Protein AF-A0A7Y3DIL3-F1 (afdb_monomer)

Nearest PDB structures (foldseek):
  5lgv-assembly1_B  TM=6.524E-01  e=1.340E-08  Streptomyces coelicolor A3(2)
  5y2c-assembly2_B  TM=5.083E-01  e=2.770E-01  Ostrinia furnacalis
  5y2a-assembly1_B  TM=4.940E-01  e=5.644E-01  Ostrinia furnacalis
  6w6a-assembly1_B  TM=3.634E-01  e=6.743E-01  Stenotrophomonas maltophilia K279a
  5y2b-assembly1_A  TM=4.814E-01  e=2.799E+00  Ostrinia furnacalis

Solvent-accessible surface area (backbone atoms only — not comparable to full-atom values): 22387 Å² total; per-residue (Å²): 120,50,67,42,74,32,84,51,77,87,22,58,45,69,50,98,87,70,50,79,44,68,41,73,38,64,76,60,70,52,100,77,68,73,84,58,76,83,62,70,76,61,67,60,43,41,47,41,80,83,42,71,81,72,40,75,23,82,92,36,63,35,62,72,51,54,52,52,54,21,48,51,53,32,52,50,34,72,74,71,66,64,60,58,47,76,37,76,60,57,71,77,61,63,37,77,86,24,75,65,99,71,84,59,78,73,63,30,70,65,27,32,28,46,52,42,26,23,67,76,69,69,37,82,75,51,41,34,35,26,38,40,62,74,67,66,70,43,68,91,57,24,38,51,57,68,58,45,36,46,74,26,63,26,49,29,29,41,40,50,65,54,78,32,37,64,47,35,44,67,28,24,29,50,51,29,49,40,53,53,38,48,74,74,45,82,36,26,47,30,50,32,57,41,46,45,86,54,36,37,65,93,38,29,83,42,57,64,52,47,61,65,43,42,52,49,50,44,69,69,41,63,78,42,55,57,39,71,36,88,61,65,52,27,52,57,77,49,97,58,67,59,56,30,37,59,23,71,44,32,50,72,40,90,38,83,66,96,47,50,45,76,93,43,54,15,47,87,70,98,55,79,42,78,45,81,27,59,68,53,33,52,52,46,49,55,50,49,56,53,43,65,73,49,37,84,79,47,60,92,44,51,72,32,69,67,34,58,54,28,72,82,26,78,57,43,56,32,27,34,29,39,57,71,83,52,53,44,40,41,38,33,29,35,28,69,82,52,58,48,60,72,48,71,48,55,68,63,73,88,57,59,88,78,48,44,44,38,56,73,46,57,76,58,92,84,73,58,73,62,56,38,46,34,52,72,76,90,60,33,32,38,39,64,62,36,53,46,35,25,36,39,32,25,37,52,45,70,68,131

pLDDT: mean 89.17, std 10.88, range [45.94, 98.69]

Sequence (400 aa):
RHIEVDTRNQGLVVDADGNTWRDYVLVKPGPFARVFNPLARYKLYGRKENNRHWEIDFDRPRAEVFEYVAGHYADVQRRFGFDFMRGDMSHVQMRPTGVPSQLDEYYDLLGAIKNRIQHTNSVPYFGYFAETFLPPRDVFGYGEEMDHLEAADADVTQGDLQSNAIGSPDFMVQFRQYLDIAATRACTPSFTVMTPDKDDPRFDPLYEKGNVVRSFLSLFLTDVPSYVALGQEVRDVHLTPWPNEHYTKLFVFHEHGEDNVYPSKARRGLRYLWGKNGSLFGAMTRLRLFADEIFPTIAGRSTRWLLPPDPRGYRREVAWTQWDHPDYVFVVNLDVEEPTGYFAIPSIPEAPEGATLELAYSTTSDVSQANTYPPWNGRHFRVSSLEPEEARVYRLNRPE

Secondary structure (DSSP, 8-state):
--EEE--SGGGEEE-TTS-EEE-EEESS--TT----TTGGG---EEEGGGGTT--EEEEEE-HHHHHHHHHHHHHHHHHH--SEEEETTTTTT--TT-S-SS--TTS-HHHHHHHHHHHHTT-TT-EEEE-----STTTTSSS-HHHHHHHTT-SEE--SGGGS-TTSHHHHHHHHHHHHHHHH-SSEE-EEEE-GGGSSGGGGGGTSS-HHHHHHHHHH-TTS-EEE-TTGGG----SS---GGG-HHHHT--B--S--STT--B---SS------HHHHHHHHHHHHHHHHHHHHHTTPPEEEEEPPPTTS---EEEEEESSS--EEEEEE--SSS-B--EEEEP-TTPPTT-EEEEEEESSS---HHHHSPPB-SSEEEE--B-TT-EEEEEEEPP-

Mean predicted aligned error: 7.03 Å

Structure (mmCIF, N/CA/C/O backbone):
data_AF-A0A7Y3DIL3-F1
#
_entry.id   AF-A0A7Y3DIL3-F1
#
loop_
_atom_site.group_PDB
_atom_site.id
_atom_site.type_symbol
_atom_site.label_atom_id
_atom_site.label_alt_id
_atom_site.label_comp_id
_atom_site.label_asym_id
_atom_site.label_entity_id
_atom_site.label_seq_id
_atom_site.pdbx_PDB_ins_code
_atom_site.Cartn_x
_atom_site.Cartn_y
_atom_site.Cartn_z
_atom_site.occupancy
_atom_site.B_iso_or_equiv
_atom_site.auth_seq_id
_atom_site.auth_comp_id
_atom_site.auth_asym_id
_atom_site.auth_atom_id
_atom_site.pdbx_PDB_model_num
ATOM 1 N N . ARG A 1 1 ? 14.861 15.341 -33.328 1.00 56.81 1 ARG A N 1
ATOM 2 C CA . ARG A 1 1 ? 15.751 14.729 -32.316 1.00 56.81 1 ARG A CA 1
ATOM 3 C C . ARG A 1 1 ? 15.307 15.269 -30.968 1.00 56.81 1 ARG A C 1
ATOM 5 O O . ARG A 1 1 ? 15.051 16.463 -30.902 1.00 56.81 1 ARG A O 1
ATOM 12 N N . HIS A 1 2 ? 15.087 14.406 -29.975 1.00 64.12 2 HIS A N 1
ATOM 13 C CA . HIS A 1 2 ? 14.672 14.821 -28.624 1.00 64.12 2 HIS A CA 1
ATOM 14 C C . HIS A 1 2 ? 15.831 14.794 -27.625 1.00 64.12 2 HIS A C 1
ATOM 16 O O . HIS A 1 2 ? 15.753 15.501 -26.632 1.00 64.12 2 HIS A O 1
ATOM 22 N N . ILE A 1 3 ? 16.903 14.055 -27.931 1.00 70.81 3 ILE A N 1
ATOM 23 C CA . ILE A 1 3 ? 18.165 14.003 -27.190 1.00 70.81 3 ILE A CA 1
ATOM 24 C C . ILE A 1 3 ? 19.294 14.382 -28.156 1.00 70.81 3 ILE A C 1
ATOM 26 O O . ILE A 1 3 ? 19.326 13.878 -29.284 1.00 70.81 3 ILE A O 1
ATOM 30 N N . GLU A 1 4 ? 20.203 15.252 -27.732 1.00 77.81 4 GLU A N 1
ATOM 31 C CA . GLU A 1 4 ? 21.408 15.640 -28.470 1.00 77.81 4 GLU A CA 1
ATOM 32 C C . GLU A 1 4 ? 22.617 15.644 -27.537 1.00 77.81 4 GLU A C 1
ATOM 34 O O . GLU A 1 4 ? 22.469 15.794 -26.329 1.00 77.81 4 GLU A O 1
ATOM 39 N N . VAL A 1 5 ? 23.815 15.442 -28.087 1.00 77.62 5 VAL A N 1
ATOM 40 C CA . VAL A 1 5 ? 25.055 15.565 -27.310 1.00 77.62 5 VAL A CA 1
ATOM 41 C C . VAL A 1 5 ? 25.160 17.000 -26.803 1.00 77.62 5 VAL A C 1
ATOM 43 O O . VAL A 1 5 ? 25.019 17.938 -27.589 1.00 77.62 5 VAL A O 1
ATOM 46 N N . ASP A 1 6 ? 25.434 17.181 -25.515 1.00 79.62 6 ASP A N 1
ATOM 47 C CA . ASP A 1 6 ? 25.676 18.499 -24.955 1.00 79.62 6 ASP A CA 1
ATOM 48 C C . ASP A 1 6 ? 27.029 19.028 -25.445 1.00 79.62 6 ASP A C 1
ATOM 50 O O . ASP A 1 6 ? 28.107 18.655 -24.969 1.00 79.62 6 ASP A O 1
ATOM 54 N N . THR A 1 7 ? 26.983 19.903 -26.448 1.00 84.56 7 THR A N 1
ATOM 55 C CA . THR A 1 7 ? 28.177 20.525 -27.030 1.00 84.56 7 THR A CA 1
ATOM 56 C C . THR A 1 7 ? 28.748 21.645 -26.161 1.00 84.56 7 THR A C 1
ATOM 58 O O . THR A 1 7 ? 29.827 22.153 -26.466 1.00 84.56 7 THR A O 1
ATOM 61 N N . ARG A 1 8 ? 28.067 22.045 -25.077 1.00 82.69 8 ARG A N 1
ATOM 62 C CA . ARG A 1 8 ? 28.560 23.061 -24.134 1.00 82.69 8 ARG A CA 1
ATOM 63 C C . ARG A 1 8 ? 29.719 22.488 -23.314 1.00 82.69 8 ARG A C 1
ATOM 65 O O . ARG A 1 8 ? 29.841 21.277 -23.147 1.00 82.69 8 ARG A O 1
ATOM 72 N N . ASN A 1 9 ? 30.582 23.348 -22.773 1.00 75.69 9 ASN A N 1
ATOM 73 C CA . ASN A 1 9 ? 31.703 22.889 -21.938 1.00 75.69 9 ASN A CA 1
ATOM 74 C C . ASN A 1 9 ? 31.230 22.204 -20.647 1.00 75.69 9 ASN A C 1
ATOM 76 O O . ASN A 1 9 ? 31.848 21.242 -20.215 1.00 75.69 9 ASN A O 1
ATOM 80 N N . GLN A 1 10 ? 30.097 22.638 -20.093 1.00 74.94 10 GLN A N 1
ATOM 81 C CA . GLN A 1 10 ? 29.446 22.014 -18.933 1.00 74.94 10 GLN A CA 1
ATOM 82 C C . GLN A 1 10 ? 28.878 20.611 -19.204 1.00 74.94 10 GLN A C 1
ATOM 84 O O . GLN A 1 10 ? 28.522 19.914 -18.266 1.00 74.94 10 GLN A O 1
ATOM 89 N N . GLY A 1 11 ? 28.790 20.205 -20.474 1.00 65.69 11 GLY A N 1
ATOM 90 C CA . GLY A 1 11 ? 28.412 18.852 -20.859 1.00 65.69 11 GLY A CA 1
ATOM 91 C C . GLY A 1 11 ? 29.572 17.860 -20.807 1.00 65.69 11 GLY A C 1
ATOM 92 O O . GLY A 1 11 ? 29.352 16.692 -21.083 1.00 65.69 11 GLY A O 1
ATOM 93 N N . LEU A 1 12 ? 30.808 18.287 -20.519 1.00 78.94 12 LEU A N 1
ATOM 94 C CA . LEU A 1 12 ? 31.947 17.379 -20.366 1.00 78.94 12 LEU A CA 1
ATOM 95 C C . LEU A 1 12 ? 31.948 16.788 -18.954 1.00 78.94 12 LEU A C 1
ATOM 97 O O . LEU A 1 12 ? 32.083 17.518 -17.976 1.00 78.94 12 LEU A O 1
ATOM 101 N N . VAL A 1 13 ? 31.839 15.466 -18.865 1.00 72.12 13 VAL A N 1
ATOM 102 C CA . VAL A 1 13 ? 31.878 14.708 -17.613 1.00 72.12 13 VAL A CA 1
ATOM 103 C C . VAL A 1 13 ? 33.078 13.775 -17.656 1.00 72.12 13 VAL A C 1
ATOM 105 O O . VAL A 1 13 ? 33.325 13.127 -18.673 1.00 72.12 13 VAL A O 1
ATOM 108 N N . VAL A 1 14 ? 33.828 13.718 -16.561 1.00 76.06 14 VAL A N 1
ATOM 109 C CA . VAL A 1 14 ? 34.940 12.781 -16.389 1.00 76.06 14 VAL A CA 1
ATOM 110 C C . VAL A 1 14 ? 34.452 11.643 -15.501 1.00 76.06 14 VAL A C 1
ATOM 112 O O . VAL A 1 14 ? 33.927 11.900 -14.418 1.00 76.06 14 VAL A O 1
ATOM 115 N N . ASP A 1 15 ? 34.559 10.405 -15.975 1.00 69.31 15 ASP A N 1
ATOM 116 C CA . ASP A 1 15 ? 34.184 9.233 -15.183 1.00 69.31 15 ASP A CA 1
ATOM 117 C C . ASP A 1 15 ? 35.261 8.859 -14.149 1.00 69.31 15 ASP A C 1
ATOM 119 O O . ASP A 1 15 ? 36.319 9.484 -14.048 1.00 69.31 15 ASP A O 1
ATOM 123 N N . ALA A 1 16 ? 34.981 7.823 -13.356 1.00 60.25 16 ALA A N 1
ATOM 124 C CA . ALA A 1 16 ? 35.888 7.342 -12.315 1.00 60.25 16 ALA A CA 1
ATOM 125 C C . ALA A 1 16 ? 37.232 6.810 -12.856 1.00 60.25 16 ALA A C 1
ATOM 127 O O . ALA A 1 16 ? 38.200 6.750 -12.101 1.00 60.25 16 ALA A O 1
ATOM 128 N N . ASP A 1 17 ? 37.303 6.470 -14.146 1.00 74.25 17 ASP A N 1
ATOM 129 C CA . ASP A 1 17 ? 38.508 5.985 -14.823 1.00 74.25 17 ASP A CA 1
ATOM 130 C C . ASP A 1 17 ? 39.295 7.128 -15.497 1.00 74.25 17 ASP A C 1
ATOM 132 O O . ASP A 1 17 ? 40.309 6.896 -16.157 1.00 74.25 17 ASP A O 1
ATOM 136 N N . GLY A 1 18 ? 38.851 8.379 -15.328 1.00 80.94 18 GLY A N 1
ATOM 137 C CA . GLY A 1 18 ? 39.484 9.560 -15.912 1.00 80.94 18 GLY A CA 1
ATOM 138 C C . GLY A 1 18 ? 39.138 9.786 -17.385 1.00 80.94 18 GLY A C 1
ATOM 139 O O . GLY A 1 18 ? 39.746 10.647 -18.026 1.00 80.94 18 GLY A O 1
ATOM 140 N N . ASN A 1 19 ? 38.174 9.046 -17.938 1.00 73.62 19 ASN A N 1
ATOM 141 C CA . ASN A 1 19 ? 37.738 9.239 -19.314 1.00 73.62 19 ASN A CA 1
ATOM 142 C C . ASN A 1 19 ? 36.756 10.404 -19.398 1.00 73.62 19 ASN A C 1
ATOM 144 O O . ASN A 1 19 ? 35.812 10.507 -18.614 1.00 73.62 19 ASN A O 1
ATOM 148 N N . THR A 1 20 ? 36.953 11.259 -20.397 1.00 79.81 20 THR A N 1
ATOM 149 C CA . THR A 1 20 ? 36.076 12.399 -20.655 1.00 79.81 20 THR A CA 1
ATOM 150 C C . THR A 1 20 ? 35.013 12.033 -21.680 1.00 79.81 20 THR A C 1
ATOM 152 O O . THR A 1 20 ? 35.324 11.674 -22.818 1.00 79.81 20 THR A O 1
ATOM 155 N N . TRP A 1 21 ? 33.753 12.223 -21.312 1.00 74.62 21 TRP A N 1
ATOM 156 C CA . TRP A 1 21 ? 32.590 11.995 -22.162 1.00 74.62 21 TRP A CA 1
ATOM 157 C C . TRP A 1 21 ? 31.742 13.259 -22.234 1.00 74.62 21 TRP A C 1
ATOM 159 O O . TRP A 1 21 ? 31.836 14.134 -21.375 1.00 74.62 21 TRP A O 1
ATOM 169 N N . ARG A 1 22 ? 30.900 13.364 -23.265 1.00 76.62 22 ARG A N 1
ATOM 170 C CA . ARG A 1 22 ? 29.856 14.389 -23.307 1.00 76.62 22 ARG A CA 1
ATOM 171 C C . ARG A 1 22 ? 28.533 13.805 -22.838 1.00 76.62 22 ARG A C 1
ATOM 173 O O . ARG A 1 22 ? 28.122 12.758 -23.336 1.00 76.62 22 ARG A O 1
ATOM 180 N N . ASP A 1 23 ? 27.890 14.503 -21.916 1.00 72.69 23 ASP A N 1
ATOM 181 C CA . ASP A 1 23 ? 26.525 14.245 -21.488 1.00 72.69 23 ASP A CA 1
ATOM 182 C C . ASP A 1 23 ? 25.534 14.610 -22.605 1.00 72.69 23 ASP A C 1
ATOM 184 O O . ASP A 1 23 ? 25.902 15.177 -23.641 1.00 72.69 23 ASP A O 1
ATOM 188 N N . TYR A 1 24 ? 24.266 14.270 -22.416 1.00 72.69 24 TYR A N 1
ATOM 189 C CA . TYR A 1 24 ? 23.208 14.502 -23.386 1.00 72.69 24 TYR A CA 1
ATOM 190 C C . TYR A 1 24 ? 22.161 15.474 -22.844 1.00 72.69 24 TYR A C 1
ATOM 192 O O . TYR A 1 24 ? 21.775 15.431 -21.681 1.00 72.69 24 TYR A O 1
ATOM 200 N N . VAL A 1 25 ? 21.635 16.326 -23.721 1.00 75.25 25 VAL A N 1
ATOM 201 C CA . VAL A 1 25 ? 20.542 17.249 -23.414 1.00 75.25 25 VAL A CA 1
ATOM 202 C C . VAL A 1 25 ? 19.261 16.834 -24.104 1.00 75.25 25 VAL A C 1
ATOM 204 O O . VAL A 1 25 ? 19.254 16.421 -25.265 1.00 75.25 25 VAL A O 1
ATOM 207 N N . LEU A 1 26 ? 18.149 17.026 -23.403 1.00 74.19 26 LEU A N 1
ATOM 208 C CA . LEU A 1 26 ? 16.830 16.958 -24.006 1.00 74.19 26 LEU A CA 1
ATOM 209 C C . LEU A 1 26 ? 16.548 18.274 -24.734 1.00 74.19 26 LEU A C 1
ATOM 211 O O . LEU A 1 26 ? 16.314 19.300 -24.105 1.00 74.19 26 LEU A O 1
ATOM 215 N N . VAL A 1 27 ? 16.573 18.254 -26.065 1.00 78.56 27 VAL A N 1
ATOM 216 C CA . VAL A 1 27 ? 16.364 19.447 -26.915 1.00 78.56 27 VAL A CA 1
ATOM 217 C C . VAL A 1 27 ? 14.896 19.851 -27.041 1.00 78.56 27 VAL A C 1
ATOM 219 O O . VAL A 1 27 ? 14.589 20.981 -27.411 1.00 78.56 27 VAL A O 1
ATOM 222 N N . LYS A 1 28 ? 13.976 18.933 -26.734 1.00 73.31 28 LYS A N 1
ATOM 223 C CA . LYS A 1 28 ? 12.531 19.188 -26.673 1.00 73.31 28 LYS A CA 1
ATOM 224 C C . LYS A 1 28 ? 11.945 18.457 -25.464 1.00 73.31 28 LYS A C 1
ATOM 226 O O . LYS A 1 28 ? 11.332 17.400 -25.650 1.00 73.31 28 LYS A O 1
ATOM 231 N N . PRO A 1 29 ? 12.208 18.947 -24.240 1.00 66.31 29 PRO A N 1
ATOM 232 C CA . PRO A 1 29 ? 11.719 18.300 -23.037 1.00 66.31 29 PRO A CA 1
ATOM 233 C C . PRO A 1 29 ? 10.194 18.441 -22.968 1.00 66.31 29 PRO A C 1
ATOM 235 O O . PRO A 1 29 ? 9.657 19.545 -23.003 1.00 66.31 29 PRO A O 1
ATOM 238 N N . GLY A 1 30 ? 9.505 17.305 -22.915 1.00 60.97 30 GLY A N 1
ATOM 239 C CA . GLY A 1 30 ? 8.109 17.213 -22.498 1.00 60.97 30 GLY A CA 1
ATOM 240 C C . GLY A 1 30 ? 8.008 16.750 -21.039 1.00 60.97 30 GLY A C 1
ATOM 241 O O . GLY A 1 30 ? 9.037 16.432 -20.437 1.00 60.97 30 GLY A O 1
ATOM 242 N N . PRO A 1 31 ? 6.788 16.646 -20.484 1.00 50.50 31 PRO A N 1
ATOM 243 C CA . PRO A 1 31 ? 6.551 16.276 -19.082 1.00 50.50 31 PRO A CA 1
ATOM 244 C C . PRO A 1 31 ? 7.259 14.983 -18.620 1.00 50.50 31 PRO A C 1
ATOM 246 O O . PRO A 1 31 ? 7.650 14.875 -17.460 1.00 50.50 31 PRO A O 1
ATOM 249 N N . PHE A 1 32 ? 7.507 14.039 -19.539 1.00 55.19 32 PHE A N 1
ATOM 250 C CA . PHE A 1 32 ? 8.169 12.748 -19.276 1.00 55.19 32 PHE A CA 1
ATOM 251 C C . PHE A 1 32 ? 9.408 12.513 -20.135 1.00 55.19 32 PHE A C 1
ATOM 253 O O . PHE A 1 32 ? 9.800 11.378 -20.394 1.00 55.19 32 PHE A O 1
ATOM 260 N N . ALA A 1 33 ? 10.061 13.585 -20.579 1.00 57.69 33 ALA A N 1
ATOM 261 C CA . ALA A 1 33 ? 11.359 13.460 -21.215 1.00 57.69 33 ALA A CA 1
ATOM 262 C C . ALA A 1 33 ? 12.396 13.031 -20.159 1.00 57.69 33 ALA A C 1
ATOM 264 O O . ALA A 1 33 ? 12.975 13.858 -19.459 1.00 57.69 33 ALA A O 1
ATOM 265 N N . ARG A 1 34 ? 12.583 11.717 -20.005 1.00 60.16 34 ARG A N 1
ATOM 266 C CA . ARG A 1 34 ? 13.564 11.098 -19.106 1.00 60.16 34 ARG A CA 1
ATOM 267 C C . ARG A 1 34 ? 14.359 10.049 -19.873 1.00 60.16 34 ARG A C 1
ATOM 269 O O . ARG A 1 34 ? 13.808 9.315 -20.687 1.00 60.16 34 ARG A O 1
ATOM 276 N N . VAL A 1 35 ? 15.659 9.978 -19.606 1.00 56.88 35 VAL A N 1
ATOM 277 C CA . VAL A 1 35 ? 16.544 8.942 -20.148 1.00 56.88 35 VAL A CA 1
ATOM 278 C C . VAL A 1 35 ? 17.014 8.092 -18.981 1.00 56.88 35 VAL A C 1
ATOM 280 O O . VAL A 1 35 ? 17.792 8.556 -18.151 1.00 56.88 35 VAL A O 1
ATOM 283 N N . PHE A 1 36 ? 16.532 6.854 -18.907 1.00 56.19 36 PHE A N 1
ATOM 284 C CA . PHE A 1 36 ? 16.941 5.910 -17.871 1.00 56.19 36 PHE A CA 1
ATOM 285 C C . PHE A 1 36 ? 18.043 4.995 -18.400 1.00 56.19 36 PHE A C 1
ATOM 287 O O . PHE A 1 36 ? 17.832 4.129 -19.249 1.00 56.19 36 PHE A O 1
ATOM 294 N N . ASN A 1 37 ? 19.249 5.227 -17.892 1.00 46.81 37 ASN A N 1
ATOM 295 C CA . ASN A 1 37 ? 20.498 4.631 -18.362 1.00 46.81 37 ASN A CA 1
ATOM 296 C C . ASN A 1 37 ? 20.540 3.076 -18.329 1.00 46.81 37 ASN A C 1
ATOM 298 O O . ASN A 1 37 ? 21.102 2.489 -19.256 1.00 46.81 37 ASN A O 1
ATOM 302 N N . PRO A 1 38 ? 19.936 2.370 -17.344 1.00 45.94 38 PRO A N 1
ATOM 303 C CA . PRO A 1 38 ? 19.979 0.902 -17.302 1.00 45.94 38 PRO A CA 1
ATOM 304 C C . PRO A 1 38 ? 19.154 0.223 -18.408 1.00 45.94 38 PRO A C 1
ATOM 306 O O . PRO A 1 38 ? 19.626 -0.732 -19.024 1.00 45.94 38 PRO A O 1
ATOM 309 N N . LEU A 1 39 ? 17.957 0.743 -18.712 1.00 48.00 39 LEU A N 1
ATOM 310 C CA . LEU A 1 39 ? 17.055 0.185 -19.732 1.00 48.00 39 LEU A CA 1
ATOM 311 C C . LEU A 1 39 ? 17.357 0.690 -21.148 1.00 48.00 39 LEU A C 1
ATOM 313 O O . LEU A 1 39 ? 17.046 0.012 -22.123 1.00 48.00 39 LEU A O 1
ATOM 317 N N . ALA A 1 40 ? 18.048 1.827 -21.286 1.00 52.25 40 ALA A N 1
ATOM 318 C CA . ALA A 1 40 ? 18.476 2.355 -22.584 1.00 52.25 40 ALA A CA 1
ATOM 319 C C . ALA A 1 40 ? 19.414 1.409 -23.369 1.00 52.25 40 ALA A C 1
ATOM 321 O O . ALA A 1 40 ? 19.612 1.597 -24.572 1.00 52.25 40 ALA A O 1
ATOM 322 N N . ARG A 1 41 ? 19.988 0.391 -22.708 1.00 55.28 41 ARG A N 1
ATOM 323 C CA . ARG A 1 41 ? 20.883 -0.605 -23.320 1.00 55.28 41 ARG A CA 1
ATOM 324 C C . ARG A 1 41 ? 20.145 -1.663 -24.140 1.00 55.28 41 ARG A C 1
ATOM 326 O O . ARG A 1 41 ? 20.724 -2.194 -25.087 1.00 55.28 41 ARG A O 1
ATOM 333 N N . TYR A 1 42 ? 18.881 -1.942 -23.821 1.00 66.19 42 TYR A N 1
ATOM 334 C CA . TYR A 1 42 ? 18.088 -2.955 -24.511 1.00 66.19 42 TYR A CA 1
ATOM 335 C C . TYR A 1 42 ? 17.092 -2.296 -25.462 1.00 66.19 42 TYR A C 1
ATOM 337 O O . TYR A 1 42 ? 16.264 -1.471 -25.082 1.00 66.19 42 TYR A O 1
ATOM 345 N N . LYS A 1 43 ? 17.157 -2.673 -26.740 1.00 81.94 43 LYS A N 1
ATOM 346 C CA . LYS A 1 43 ? 16.096 -2.352 -27.696 1.00 81.94 43 LYS A CA 1
ATOM 347 C C . LYS A 1 43 ? 15.112 -3.506 -27.649 1.00 81.94 43 LYS A C 1
ATOM 349 O O . LYS A 1 43 ? 15.409 -4.550 -28.197 1.00 81.94 43 LYS A O 1
ATOM 354 N N . LEU A 1 44 ? 13.970 -3.334 -27.003 1.00 87.44 44 LEU A N 1
ATOM 355 C CA . LEU A 1 44 ? 12.955 -4.395 -26.940 1.00 87.44 44 LEU A CA 1
ATOM 356 C C . LEU A 1 44 ? 12.213 -4.557 -28.267 1.00 87.44 44 LEU A C 1
ATOM 358 O O . LEU A 1 44 ? 11.795 -5.642 -28.641 1.00 87.44 44 LEU A O 1
ATOM 362 N N . TYR A 1 45 ? 12.134 -3.473 -29.029 1.00 89.12 45 TYR A N 1
ATOM 363 C CA . TYR A 1 45 ? 11.366 -3.399 -30.259 1.00 89.12 45 TYR A CA 1
ATOM 364 C C . TYR A 1 45 ? 12.179 -2.772 -31.393 1.00 89.12 45 TYR A C 1
ATOM 366 O O . TYR A 1 45 ? 13.247 -2.164 -31.200 1.00 89.12 45 TYR A O 1
ATOM 374 N N . GLY A 1 46 ? 11.657 -2.909 -32.607 1.00 89.38 46 GLY A N 1
ATOM 375 C CA . GLY A 1 46 ? 12.079 -2.154 -33.774 1.00 89.38 46 GLY A CA 1
ATOM 376 C C . GLY A 1 46 ? 11.877 -0.644 -33.611 1.00 89.38 46 GLY A C 1
ATOM 377 O O . GLY A 1 46 ? 11.394 -0.132 -32.596 1.00 89.38 46 GLY A O 1
ATOM 378 N N . ARG A 1 47 ? 12.288 0.099 -34.639 1.00 87.50 47 ARG A N 1
ATOM 379 C CA . ARG A 1 47 ? 12.044 1.541 -34.754 1.00 87.50 47 ARG A CA 1
ATOM 380 C C . ARG A 1 47 ? 11.339 1.805 -36.071 1.00 87.50 47 ARG A C 1
ATOM 382 O O . ARG A 1 47 ? 11.808 1.317 -37.104 1.00 87.50 47 ARG A O 1
ATOM 389 N N . LYS A 1 48 ? 10.274 2.606 -36.042 1.00 85.94 48 LYS A N 1
ATOM 390 C CA . LYS A 1 48 ? 9.596 3.040 -37.268 1.00 85.94 48 LYS A CA 1
ATOM 391 C C . LYS A 1 48 ? 10.518 3.962 -38.057 1.00 85.94 48 LYS A C 1
ATOM 393 O O . LYS A 1 48 ? 11.326 4.691 -37.475 1.00 85.94 48 LYS A O 1
ATOM 398 N N . GLU A 1 49 ? 10.444 3.878 -39.383 1.00 87.75 49 GLU A N 1
ATOM 399 C CA . GLU A 1 49 ? 11.163 4.764 -40.313 1.00 87.75 49 GLU A CA 1
ATOM 400 C C . GLU A 1 49 ? 12.656 4.962 -39.983 1.00 87.75 49 GLU A C 1
ATOM 402 O O . GLU A 1 49 ? 13.186 6.076 -40.016 1.00 87.75 49 GLU A O 1
ATOM 407 N N . ASN A 1 50 ? 13.346 3.882 -39.603 1.00 80.12 50 ASN A N 1
ATOM 408 C CA . ASN A 1 50 ? 14.753 3.923 -39.191 1.00 80.12 50 ASN A CA 1
ATOM 409 C C . ASN A 1 50 ? 15.034 4.960 -38.077 1.00 80.12 50 ASN A C 1
ATOM 411 O O . ASN A 1 50 ? 16.031 5.683 -38.105 1.00 80.12 50 ASN A O 1
ATOM 415 N N . ASN A 1 51 ? 14.131 5.048 -37.095 1.00 78.31 51 ASN A N 1
ATOM 416 C CA . ASN A 1 51 ? 14.223 5.940 -35.937 1.00 78.31 51 ASN A CA 1
ATOM 417 C C . ASN A 1 51 ? 14.237 7.442 -36.286 1.00 78.31 51 ASN A C 1
ATOM 419 O O . ASN A 1 51 ? 14.651 8.256 -35.457 1.00 78.31 51 ASN A O 1
ATOM 423 N N . ARG A 1 52 ? 13.781 7.840 -37.485 1.00 76.81 52 ARG A N 1
ATOM 424 C CA . ARG A 1 52 ? 13.720 9.256 -37.899 1.00 76.81 52 ARG A CA 1
ATOM 425 C C . ARG A 1 52 ? 12.920 10.106 -36.905 1.00 76.81 52 ARG A C 1
ATOM 427 O O . ARG A 1 52 ? 13.354 11.206 -36.551 1.00 76.81 52 ARG A O 1
ATOM 434 N N . HIS A 1 53 ? 11.810 9.558 -36.416 1.00 76.00 53 HIS A N 1
ATOM 435 C CA . HIS A 1 53 ? 10.881 10.215 -35.493 1.00 76.00 53 HIS A CA 1
ATOM 436 C C . HIS A 1 53 ? 10.956 9.691 -34.054 1.00 76.00 53 HIS A C 1
ATOM 438 O O . HIS A 1 53 ? 10.161 10.107 -33.225 1.00 76.00 53 HIS A O 1
ATOM 444 N N . TRP A 1 54 ? 11.949 8.849 -33.735 1.00 72.94 54 TRP A N 1
ATOM 445 C CA . TRP A 1 54 ? 12.121 8.255 -32.398 1.00 72.94 54 TRP A CA 1
ATOM 446 C C . TRP A 1 54 ? 10.948 7.377 -31.937 1.00 72.94 54 TRP A C 1
ATOM 448 O O . TRP A 1 54 ? 10.789 7.118 -30.749 1.00 72.94 54 TRP A O 1
ATOM 458 N N . GLU A 1 55 ? 10.158 6.878 -32.885 1.00 78.00 55 GLU A N 1
ATOM 459 C CA . GLU A 1 55 ? 9.011 6.023 -32.604 1.00 78.00 55 GLU A CA 1
ATOM 460 C C . GLU A 1 55 ? 9.417 4.553 -32.489 1.00 78.00 55 GLU A C 1
ATOM 462 O O . GLU A 1 55 ? 10.186 4.010 -33.296 1.00 78.00 55 GLU A O 1
ATOM 467 N N . ILE A 1 56 ? 8.860 3.901 -31.473 1.00 83.12 56 ILE A N 1
ATOM 468 C CA . ILE A 1 56 ? 8.985 2.465 -31.257 1.00 83.12 56 ILE A CA 1
ATOM 469 C C . ILE A 1 56 ? 8.028 1.736 -32.204 1.00 83.12 56 ILE A C 1
ATOM 471 O O . ILE A 1 56 ? 6.883 2.147 -32.393 1.00 83.12 56 ILE A O 1
ATOM 475 N N . ASP A 1 57 ? 8.515 0.662 -32.819 1.00 88.88 57 ASP A N 1
ATOM 476 C CA . ASP A 1 57 ? 7.700 -0.223 -33.646 1.00 88.88 57 ASP A CA 1
ATOM 477 C C . ASP A 1 57 ? 7.267 -1.441 -32.823 1.00 88.88 57 ASP A C 1
ATOM 479 O O . ASP A 1 57 ? 7.980 -2.446 -32.773 1.00 88.88 57 ASP A O 1
ATOM 483 N N . PHE A 1 58 ? 6.135 -1.308 -32.123 1.00 88.50 58 PHE A N 1
ATOM 484 C CA . PHE A 1 58 ? 5.594 -2.352 -31.244 1.00 88.50 58 PHE A CA 1
ATOM 485 C C . PHE A 1 58 ? 5.166 -3.622 -31.998 1.00 88.50 58 PHE A C 1
ATOM 487 O O . PHE A 1 58 ? 5.074 -4.676 -31.382 1.00 88.50 58 PHE A O 1
ATOM 494 N N . ASP A 1 59 ? 5.000 -3.555 -33.323 1.00 89.88 59 ASP A N 1
ATOM 495 C CA . ASP A 1 59 ? 4.688 -4.716 -34.171 1.00 89.88 59 ASP A CA 1
ATOM 496 C C . ASP A 1 59 ? 5.947 -5.523 -34.543 1.00 89.88 59 ASP A C 1
ATOM 498 O O . ASP A 1 59 ? 5.885 -6.539 -35.238 1.00 89.88 59 ASP A O 1
ATOM 502 N N . ARG A 1 60 ? 7.127 -5.062 -34.111 1.00 92.38 60 ARG A N 1
ATOM 503 C CA . ARG A 1 60 ? 8.421 -5.701 -34.375 1.00 92.38 60 ARG A CA 1
ATOM 504 C C . ARG A 1 60 ? 9.183 -5.950 -33.073 1.00 92.38 60 ARG A C 1
ATOM 506 O O . ARG A 1 60 ? 10.225 -5.312 -32.864 1.00 92.38 60 ARG A O 1
ATOM 513 N N . PRO A 1 61 ? 8.694 -6.841 -32.193 1.00 93.19 61 PRO A N 1
ATOM 514 C CA . PRO A 1 61 ? 9.435 -7.232 -31.003 1.00 93.19 61 PRO A CA 1
ATOM 515 C C . PRO A 1 61 ? 10.762 -7.892 -31.387 1.00 93.19 61 PRO A C 1
ATOM 517 O O . PRO A 1 61 ? 10.896 -8.526 -32.437 1.00 93.19 61 PRO A O 1
ATOM 520 N N . ARG A 1 62 ? 11.770 -7.725 -30.534 1.00 94.19 62 ARG A N 1
ATOM 521 C CA . ARG A 1 62 ? 13.065 -8.398 -30.652 1.00 94.19 62 ARG A CA 1
ATOM 522 C C . ARG A 1 62 ? 13.088 -9.604 -29.735 1.00 94.19 62 ARG A C 1
ATOM 524 O O . ARG A 1 62 ? 13.584 -9.514 -28.611 1.00 94.19 62 ARG A O 1
ATOM 531 N N . ALA A 1 63 ? 12.525 -10.708 -30.213 1.00 95.56 63 ALA A N 1
ATOM 532 C CA . ALA A 1 63 ? 12.378 -11.937 -29.441 1.00 95.56 63 ALA A CA 1
ATOM 533 C C . ALA A 1 63 ? 13.697 -12.385 -28.789 1.00 95.56 63 ALA A C 1
ATOM 535 O O . ALA A 1 63 ? 13.703 -12.799 -27.635 1.00 95.56 63 ALA A O 1
ATOM 536 N N . GLU A 1 64 ? 14.835 -12.197 -29.466 1.00 95.25 64 GLU A N 1
ATOM 537 C CA . GLU A 1 64 ? 16.155 -12.543 -28.937 1.00 95.25 64 GLU A CA 1
ATOM 538 C C . GLU A 1 64 ? 16.520 -11.795 -27.642 1.00 95.25 64 GLU A C 1
ATOM 540 O O . GLU A 1 64 ? 17.230 -12.332 -26.793 1.00 95.25 64 GLU A O 1
ATOM 545 N N . VAL A 1 65 ? 16.026 -10.564 -27.472 1.00 92.88 65 VAL A N 1
ATOM 546 C CA . VAL A 1 65 ? 16.272 -9.753 -26.274 1.00 92.88 65 VAL A CA 1
ATOM 547 C C . VAL A 1 65 ? 15.379 -10.216 -25.128 1.00 92.88 65 VAL A C 1
ATOM 549 O O . VAL A 1 65 ? 15.872 -10.377 -24.013 1.00 92.88 65 VAL A O 1
ATOM 552 N N . PHE A 1 66 ? 14.095 -10.464 -25.399 1.00 94.44 66 PHE A N 1
ATOM 553 C CA . PHE A 1 66 ? 13.159 -10.986 -24.399 1.00 94.44 66 PHE A CA 1
ATOM 554 C C . PHE A 1 66 ? 13.606 -12.356 -23.889 1.00 94.44 66 PHE A C 1
ATOM 556 O O . PHE A 1 66 ? 13.720 -12.542 -22.681 1.00 94.44 66 PHE A O 1
ATOM 563 N N . GLU A 1 67 ? 13.961 -13.272 -24.792 1.00 95.56 67 GLU A N 1
ATOM 564 C CA . GLU A 1 67 ? 14.469 -14.603 -24.446 1.00 95.56 67 GLU A CA 1
ATOM 565 C C . GLU A 1 67 ? 15.733 -14.541 -23.588 1.00 95.56 67 GLU A C 1
ATOM 567 O O . GLU A 1 67 ? 15.836 -15.238 -22.578 1.00 95.56 67 GLU A O 1
ATOM 572 N N . TYR A 1 68 ? 16.684 -13.675 -23.952 1.00 95.06 68 TYR A N 1
ATOM 573 C CA . TYR A 1 68 ? 17.906 -13.498 -23.175 1.00 95.06 68 TYR A CA 1
ATOM 574 C C . TYR A 1 68 ? 17.611 -12.999 -21.757 1.00 95.06 68 TYR A C 1
ATOM 576 O O . TYR A 1 68 ? 18.085 -13.587 -20.784 1.00 95.06 68 TYR A O 1
ATOM 584 N N . VAL A 1 69 ? 16.830 -11.922 -21.627 1.00 93.19 69 VAL A N 1
ATOM 585 C CA . VAL A 1 69 ? 16.560 -11.310 -20.322 1.00 93.19 69 VAL A CA 1
ATOM 586 C C . VAL A 1 69 ? 15.702 -12.237 -19.460 1.00 93.19 69 VAL A C 1
ATOM 588 O O . VAL A 1 69 ? 16.092 -12.549 -18.336 1.00 93.19 69 VAL A O 1
ATOM 591 N N . ALA A 1 70 ? 14.575 -12.729 -19.978 1.00 95.12 70 ALA A N 1
ATOM 592 C CA . ALA A 1 70 ? 13.682 -13.616 -19.238 1.00 95.12 70 ALA A CA 1
ATOM 593 C C . ALA A 1 70 ? 14.372 -14.935 -18.858 1.00 95.12 70 ALA A C 1
ATOM 595 O O . ALA A 1 70 ? 14.230 -15.408 -17.730 1.00 95.12 70 ALA A O 1
ATOM 596 N N . GLY A 1 71 ? 15.188 -15.496 -19.759 1.00 96.81 71 GLY A N 1
ATOM 597 C CA . GLY A 1 71 ? 16.018 -16.666 -19.476 1.00 96.81 71 GLY A CA 1
ATOM 598 C C . GLY A 1 71 ? 17.032 -16.413 -18.360 1.00 96.81 71 GLY A C 1
ATOM 599 O O . GLY A 1 71 ? 17.151 -17.227 -17.446 1.00 96.81 71 GLY A O 1
ATOM 600 N N . HIS A 1 72 ? 17.703 -15.258 -18.375 1.00 96.31 72 HIS A N 1
ATOM 601 C CA . HIS A 1 72 ? 18.665 -14.894 -17.335 1.00 96.31 72 HIS A CA 1
ATOM 602 C C . HIS A 1 72 ? 18.016 -14.821 -15.946 1.00 96.31 72 HIS A C 1
ATOM 604 O O . HIS A 1 72 ? 18.538 -15.394 -14.990 1.00 96.31 72 HIS A O 1
ATOM 610 N N . TYR A 1 73 ? 16.856 -14.169 -15.829 1.00 95.94 73 TYR A N 1
ATOM 611 C CA . TYR A 1 73 ? 16.131 -14.098 -14.557 1.00 95.94 73 TYR A CA 1
ATOM 612 C C . TYR A 1 73 ? 15.559 -15.455 -14.128 1.00 95.94 73 TYR A C 1
ATOM 614 O O . TYR A 1 73 ? 15.588 -15.767 -12.938 1.00 95.94 73 TYR A O 1
ATOM 622 N N . ALA A 1 74 ? 15.129 -16.304 -15.067 1.00 97.69 74 ALA A N 1
ATOM 623 C CA . ALA A 1 74 ? 14.762 -17.686 -14.765 1.00 97.69 74 ALA A CA 1
ATOM 624 C C . ALA A 1 74 ? 15.936 -18.503 -14.211 1.00 97.69 74 ALA A C 1
ATOM 626 O O . ALA A 1 74 ? 15.754 -19.256 -13.253 1.00 97.69 74 ALA A O 1
ATOM 627 N N . ASP A 1 75 ? 17.147 -18.337 -14.737 1.00 97.94 75 ASP A N 1
ATOM 628 C CA . ASP A 1 75 ? 18.327 -19.013 -14.193 1.00 97.94 75 ASP A CA 1
ATOM 629 C C . ASP A 1 75 ? 18.701 -18.489 -12.798 1.00 97.94 75 ASP A C 1
ATOM 631 O O . ASP A 1 75 ? 19.051 -19.277 -11.915 1.00 97.94 75 ASP A O 1
ATOM 635 N N . VAL A 1 76 ? 18.577 -17.177 -12.562 1.00 96.94 76 VAL A N 1
ATOM 636 C CA . VAL A 1 76 ? 18.751 -16.574 -11.229 1.00 96.94 76 VAL A CA 1
ATOM 637 C C . VAL A 1 76 ? 17.724 -17.143 -10.248 1.00 96.94 76 VAL A C 1
ATOM 639 O O . VAL A 1 76 ? 18.104 -17.598 -9.169 1.00 96.94 76 VAL A O 1
ATOM 642 N N . GLN A 1 77 ? 16.445 -17.188 -10.626 1.00 97.81 77 GLN A N 1
ATOM 643 C CA . GLN A 1 77 ? 15.394 -17.748 -9.780 1.00 97.81 77 GLN A CA 1
ATOM 644 C C . GLN A 1 77 ? 15.661 -19.223 -9.466 1.00 97.81 77 GLN A C 1
ATOM 646 O O . GLN A 1 77 ? 15.641 -19.599 -8.298 1.00 97.81 77 GLN A O 1
ATOM 651 N N . ARG A 1 78 ? 16.027 -20.040 -10.461 1.00 97.69 78 ARG A N 1
ATOM 652 C CA . ARG A 1 78 ? 16.369 -21.457 -10.252 1.00 97.69 78 ARG A CA 1
ATOM 653 C C . ARG A 1 78 ? 17.549 -21.635 -9.295 1.00 97.69 78 ARG A C 1
ATOM 655 O O . ARG A 1 78 ? 17.583 -22.589 -8.525 1.00 97.69 78 ARG A O 1
ATOM 662 N N . ARG A 1 79 ? 18.537 -20.739 -9.365 1.00 97.94 79 ARG A N 1
ATOM 663 C CA . ARG A 1 79 ? 19.759 -20.815 -8.558 1.00 97.94 79 ARG A CA 1
ATOM 664 C C . ARG A 1 79 ? 19.548 -20.402 -7.103 1.00 97.94 79 ARG A C 1
ATOM 666 O O . ARG A 1 79 ? 20.214 -20.959 -6.234 1.00 97.94 79 ARG A O 1
ATOM 673 N N . PHE A 1 80 ? 18.700 -19.409 -6.850 1.00 97.56 80 PHE A N 1
ATOM 674 C CA . PHE A 1 80 ? 18.577 -18.787 -5.527 1.00 97.56 80 PHE A CA 1
ATOM 675 C C . PHE A 1 80 ? 17.216 -18.990 -4.855 1.00 97.56 80 PHE A C 1
ATOM 677 O O . PHE A 1 80 ? 17.112 -18.764 -3.655 1.00 97.56 80 PHE A O 1
ATOM 684 N N . GLY A 1 81 ? 16.202 -19.449 -5.591 1.00 96.38 81 GLY A N 1
ATOM 685 C CA . GLY A 1 81 ? 14.907 -19.844 -5.040 1.00 96.38 81 GLY A CA 1
ATOM 686 C C . GLY A 1 81 ? 14.053 -18.688 -4.523 1.00 96.38 81 GLY A C 1
ATOM 687 O O . GLY A 1 81 ? 13.330 -18.875 -3.557 1.00 96.38 81 GLY A O 1
ATOM 688 N N . PHE A 1 82 ? 14.147 -17.493 -5.116 1.00 95.81 82 PHE A N 1
ATOM 689 C CA . PHE A 1 82 ? 13.231 -16.400 -4.773 1.00 95.81 82 PHE A CA 1
ATOM 690 C C . PHE A 1 82 ? 11.824 -16.681 -5.319 1.00 95.81 82 PHE A C 1
ATOM 692 O O . PHE A 1 82 ? 11.683 -17.236 -6.413 1.00 95.81 82 PHE A O 1
ATOM 699 N N . ASP A 1 83 ? 10.802 -16.245 -4.582 1.00 96.88 83 ASP A N 1
ATOM 700 C CA . ASP A 1 83 ? 9.390 -16.487 -4.910 1.00 96.88 83 ASP A CA 1
ATOM 701 C C . ASP A 1 83 ? 8.692 -15.267 -5.525 1.00 96.88 83 ASP A C 1
ATOM 703 O O . ASP A 1 83 ? 7.537 -15.346 -5.926 1.00 96.88 83 ASP A O 1
ATOM 707 N N . PHE A 1 84 ? 9.373 -14.126 -5.608 1.00 96.56 84 PHE A N 1
ATOM 708 C CA . PHE A 1 84 ? 8.845 -12.936 -6.263 1.00 96.56 84 PHE A CA 1
ATOM 709 C C . PHE A 1 84 ? 9.965 -12.021 -6.761 1.00 96.56 84 PHE A C 1
ATOM 711 O O . PHE A 1 84 ? 11.132 -12.164 -6.380 1.00 96.56 84 PHE A O 1
ATOM 718 N N . MET A 1 85 ? 9.596 -11.041 -7.583 1.00 95.81 85 MET A N 1
ATOM 719 C CA . MET A 1 85 ? 10.459 -9.935 -7.986 1.00 95.81 85 MET A CA 1
ATOM 720 C C . MET A 1 85 ? 9.795 -8.578 -7.750 1.00 95.81 85 MET A C 1
ATOM 722 O O . MET A 1 85 ? 8.581 -8.434 -7.879 1.00 95.81 85 MET A O 1
ATOM 726 N N . ARG A 1 86 ? 10.615 -7.561 -7.464 1.00 93.81 86 ARG A N 1
ATOM 727 C CA . ARG A 1 86 ? 10.228 -6.149 -7.558 1.00 93.81 86 ARG A CA 1
ATOM 728 C C . ARG A 1 86 ? 10.687 -5.619 -8.913 1.00 93.81 86 ARG A C 1
ATOM 730 O O . ARG A 1 86 ? 11.891 -5.524 -9.147 1.00 93.81 86 ARG A O 1
ATOM 737 N N . GLY A 1 87 ? 9.750 -5.300 -9.797 1.00 91.62 87 GLY A N 1
ATOM 738 C CA . GLY A 1 87 ? 10.049 -4.723 -11.102 1.00 91.62 87 GLY A CA 1
ATOM 739 C C . GLY A 1 87 ? 10.165 -3.208 -11.011 1.00 91.62 87 GLY A C 1
ATOM 740 O O . GLY A 1 87 ? 9.164 -2.523 -10.820 1.00 91.62 87 GLY A O 1
ATOM 741 N N . ASP A 1 88 ? 11.390 -2.705 -11.126 1.00 86.12 88 ASP A N 1
ATOM 742 C CA . ASP A 1 88 ? 11.701 -1.272 -11.167 1.00 86.12 88 ASP A CA 1
ATOM 743 C C . ASP A 1 88 ? 10.979 -0.599 -12.342 1.00 86.12 88 ASP A C 1
ATOM 745 O O . ASP A 1 88 ? 10.958 -1.149 -13.447 1.00 86.12 88 ASP A O 1
ATOM 749 N N . MET A 1 89 ? 10.416 0.590 -12.111 1.00 79.00 89 MET A N 1
ATOM 750 C CA . MET A 1 89 ? 9.857 1.450 -13.160 1.00 79.00 89 MET A CA 1
ATOM 751 C C . MET A 1 89 ? 8.887 0.721 -14.106 1.00 79.00 89 MET A C 1
ATOM 753 O O . MET A 1 89 ? 9.045 0.737 -15.326 1.00 79.00 89 MET A O 1
ATOM 757 N N . SER A 1 90 ? 7.859 0.084 -13.551 1.00 86.44 90 SER A N 1
ATOM 758 C CA . SER A 1 90 ? 6.987 -0.820 -14.316 1.00 86.44 90 SER A CA 1
ATOM 759 C C . SER A 1 90 ? 6.196 -0.146 -15.451 1.00 86.44 90 SER A C 1
ATOM 761 O O . SER A 1 90 ? 5.764 -0.834 -16.355 1.00 86.44 90 SER A O 1
ATOM 763 N N . HIS A 1 91 ? 6.102 1.187 -15.495 1.00 77.69 91 HIS A N 1
ATOM 764 C CA . HIS A 1 91 ? 5.413 1.964 -16.543 1.00 77.69 91 HIS A CA 1
ATOM 765 C C . HIS A 1 91 ? 6.239 2.217 -17.828 1.00 77.69 91 HIS A C 1
ATOM 767 O O . HIS A 1 91 ? 5.836 2.989 -18.701 1.00 77.69 91 HIS A O 1
ATOM 773 N N . VAL A 1 92 ? 7.438 1.641 -17.972 1.00 68.38 92 VAL A N 1
ATOM 774 C CA . VAL A 1 92 ? 8.391 2.001 -19.051 1.00 68.38 92 VAL A CA 1
ATOM 775 C C . VAL A 1 92 ? 8.050 1.461 -20.447 1.00 68.38 92 VAL A C 1
ATOM 777 O O . VAL A 1 92 ? 8.737 1.819 -21.408 1.00 68.38 92 VAL A O 1
ATOM 780 N N . GLN A 1 93 ? 7.015 0.626 -20.592 1.00 73.31 93 GLN A N 1
ATOM 781 C CA . GLN A 1 93 ? 6.643 -0.014 -21.871 1.00 73.31 93 GLN A CA 1
ATOM 782 C C . GLN A 1 93 ? 5.194 0.217 -22.292 1.00 73.31 93 GLN A C 1
ATOM 784 O O . GLN A 1 93 ? 4.713 -0.406 -23.240 1.00 73.31 93 GLN A O 1
ATOM 789 N N . MET A 1 94 ? 4.500 1.139 -21.630 1.00 71.75 94 MET A N 1
ATOM 790 C CA . MET A 1 94 ? 3.142 1.477 -22.020 1.00 71.75 94 MET A CA 1
ATOM 791 C C . MET A 1 94 ? 3.091 1.989 -23.473 1.00 71.75 94 MET A C 1
ATOM 793 O O . MET A 1 94 ? 4.001 2.662 -23.969 1.00 71.75 94 MET A O 1
ATOM 797 N N . ARG A 1 95 ? 2.010 1.653 -24.182 1.00 80.69 95 ARG A N 1
ATOM 798 C CA . ARG A 1 95 ? 1.827 2.017 -25.595 1.00 80.69 95 ARG A CA 1
ATOM 799 C C . ARG A 1 95 ? 1.037 3.332 -25.707 1.00 80.69 95 ARG A C 1
ATOM 801 O O . ARG A 1 95 ? 0.087 3.516 -24.955 1.00 80.69 95 ARG A O 1
ATOM 808 N N . PRO A 1 96 ? 1.336 4.232 -26.671 1.00 76.19 96 PRO A N 1
ATOM 809 C CA . PRO A 1 96 ? 0.641 5.529 -26.820 1.00 76.19 96 PRO A CA 1
ATOM 810 C C . PRO A 1 96 ? -0.878 5.442 -26.953 1.00 76.19 96 PRO A C 1
ATOM 812 O O . PRO A 1 96 ? -1.591 6.382 -26.629 1.00 76.19 96 PRO A O 1
ATOM 815 N N . THR A 1 97 ? -1.372 4.315 -27.454 1.00 81.62 97 THR A N 1
ATOM 816 C CA . THR A 1 97 ? -2.797 4.047 -27.657 1.00 81.62 97 THR A CA 1
ATOM 817 C C . THR A 1 97 ? -3.433 3.266 -26.503 1.00 81.62 97 THR A C 1
ATOM 819 O O . THR A 1 97 ? -4.554 2.791 -26.657 1.00 81.62 97 THR A O 1
ATOM 822 N N . GLY A 1 98 ? -2.731 3.102 -25.378 1.00 85.25 98 GLY A N 1
ATOM 823 C CA . GLY A 1 98 ? -3.130 2.227 -24.278 1.00 85.25 98 GLY A CA 1
ATOM 824 C C . GLY A 1 98 ? -2.869 0.744 -24.550 1.00 85.25 98 GLY A C 1
ATOM 825 O O . GLY A 1 98 ? -2.218 0.368 -25.531 1.00 85.25 98 GLY A O 1
ATOM 826 N N . VAL A 1 99 ? -3.385 -0.103 -23.658 1.00 90.31 99 VAL A N 1
ATOM 827 C CA . VAL A 1 99 ? -3.278 -1.566 -23.743 1.00 90.31 99 VAL A CA 1
ATOM 828 C C . VAL A 1 99 ? -3.935 -2.077 -25.035 1.00 90.31 99 VAL A C 1
ATOM 830 O O . VAL A 1 99 ? -5.077 -1.711 -25.325 1.00 90.31 99 VAL A O 1
ATOM 833 N N . PRO A 1 100 ? -3.251 -2.906 -25.844 1.00 89.88 100 PRO A N 1
ATOM 834 C CA . PRO A 1 100 ? -3.825 -3.447 -27.068 1.00 89.88 100 PRO A CA 1
ATOM 835 C C . PRO A 1 100 ? -4.911 -4.485 -26.752 1.00 89.88 100 PRO A C 1
ATOM 837 O O . PRO A 1 100 ? -4.835 -5.210 -25.767 1.00 89.88 100 PRO A O 1
ATOM 840 N N . SER A 1 101 ? -5.897 -4.622 -27.644 1.00 89.69 101 SER A N 1
ATOM 841 C CA . SER A 1 101 ? -6.983 -5.611 -27.488 1.00 89.69 101 SER A CA 1
ATOM 842 C C . SER A 1 101 ? -6.524 -7.077 -27.498 1.00 89.69 101 SER A C 1
ATOM 844 O O . SER A 1 101 ? -7.270 -7.959 -27.084 1.00 89.69 101 SER A O 1
ATOM 846 N N . GLN A 1 102 ? -5.317 -7.341 -28.004 1.00 89.38 102 GLN A N 1
ATOM 847 C CA . GLN A 1 102 ? -4.674 -8.650 -27.998 1.00 89.38 102 GLN A CA 1
ATOM 848 C C . GLN A 1 102 ? -3.274 -8.483 -27.414 1.00 89.38 102 GLN A C 1
ATOM 850 O O . GLN A 1 102 ? -2.497 -7.660 -27.906 1.00 89.38 102 GLN A O 1
ATOM 855 N N . LEU A 1 103 ? -2.984 -9.246 -26.362 1.00 91.50 103 LEU A N 1
ATOM 856 C CA . LEU A 1 103 ? -1.683 -9.278 -25.704 1.00 91.50 103 LEU A CA 1
ATOM 857 C C . LEU A 1 103 ? -0.861 -10.439 -26.259 1.00 91.50 103 LEU A C 1
ATOM 859 O O . LEU A 1 103 ? -1.380 -11.539 -26.454 1.00 91.50 103 LEU A O 1
ATOM 863 N N . ASP A 1 104 ? 0.416 -10.179 -26.507 1.00 91.94 104 ASP A N 1
ATOM 864 C CA . ASP A 1 104 ? 1.416 -11.191 -26.826 1.00 91.94 104 ASP A CA 1
ATOM 865 C C . ASP A 1 104 ? 2.435 -11.299 -25.683 1.00 91.94 104 ASP A C 1
ATOM 867 O O . ASP A 1 104 ? 2.444 -10.499 -24.746 1.00 91.94 104 ASP A O 1
ATOM 871 N N . GLU A 1 105 ? 3.315 -12.297 -25.761 1.00 91.56 105 GLU A N 1
ATOM 872 C CA . GLU A 1 105 ? 4.380 -12.525 -24.773 1.00 91.56 105 GLU A CA 1
ATOM 873 C C . GLU A 1 105 ? 5.432 -11.401 -24.721 1.00 91.56 105 GLU A C 1
ATOM 875 O O . GLU A 1 105 ? 6.271 -11.381 -23.823 1.00 91.56 105 GLU A O 1
ATOM 880 N N . TYR A 1 106 ? 5.399 -10.466 -25.675 1.00 92.69 106 TYR A N 1
ATOM 881 C CA . TYR A 1 106 ? 6.349 -9.363 -25.782 1.00 92.69 106 TYR A CA 1
ATOM 882 C C . TYR A 1 106 ? 5.782 -8.048 -25.254 1.00 92.69 106 TYR A C 1
ATOM 884 O O . TYR A 1 106 ? 6.512 -7.057 -25.224 1.00 92.69 106 TYR A O 1
ATOM 892 N N . TYR A 1 107 ? 4.510 -8.016 -24.842 1.00 91.81 107 TYR A N 1
ATOM 893 C CA . TYR A 1 107 ? 3.827 -6.799 -24.418 1.00 91.81 107 TYR A CA 1
ATOM 894 C C . TYR A 1 107 ? 4.617 -6.020 -23.361 1.00 91.81 107 TYR A C 1
ATOM 896 O O . TYR A 1 107 ? 4.850 -4.825 -23.558 1.00 91.81 107 TYR A O 1
ATOM 904 N N . ASP A 1 108 ? 5.066 -6.709 -22.309 1.00 92.38 108 ASP A N 1
ATOM 905 C CA . ASP A 1 108 ? 5.895 -6.151 -21.247 1.00 92.38 108 ASP A CA 1
ATOM 906 C C . ASP A 1 108 ? 7.025 -7.113 -20.837 1.00 92.38 108 ASP A C 1
ATOM 908 O O . ASP A 1 108 ? 6.830 -8.322 -20.702 1.00 92.38 108 ASP A O 1
ATOM 912 N N . LEU A 1 109 ? 8.229 -6.574 -20.631 1.00 92.00 109 LEU A N 1
ATOM 913 C CA . LEU A 1 109 ? 9.417 -7.360 -20.275 1.00 92.00 109 LEU A CA 1
ATOM 914 C C . LEU A 1 109 ? 9.342 -7.973 -18.871 1.00 92.00 109 LEU A C 1
ATOM 916 O O . LEU A 1 109 ? 9.848 -9.076 -18.671 1.00 92.00 109 LEU A O 1
ATOM 920 N N . LEU A 1 110 ? 8.778 -7.260 -17.895 1.00 94.12 110 LEU A N 1
ATOM 921 C CA . LEU A 1 110 ? 8.671 -7.745 -16.520 1.00 94.12 110 LEU A CA 1
ATOM 922 C C . LEU A 1 110 ? 7.609 -8.851 -16.457 1.00 94.12 110 LEU A C 1
ATOM 924 O O . LEU A 1 110 ? 7.884 -9.926 -15.921 1.00 94.12 110 LEU A O 1
ATOM 928 N N . GLY A 1 111 ? 6.478 -8.663 -17.139 1.00 94.88 111 GLY A N 1
ATOM 929 C CA . GLY A 1 111 ? 5.509 -9.736 -17.374 1.00 94.88 111 GLY A CA 1
ATOM 930 C C . GLY A 1 111 ? 6.139 -10.963 -18.046 1.00 94.88 111 GLY A C 1
ATOM 931 O O . GLY A 1 111 ? 5.979 -12.089 -17.575 1.00 94.88 111 GLY A O 1
ATOM 932 N N . ALA A 1 112 ? 6.958 -10.765 -19.086 1.00 95.62 112 ALA A N 1
ATOM 933 C CA . ALA A 1 112 ? 7.672 -11.858 -19.750 1.00 95.62 112 ALA A CA 1
ATOM 934 C C . ALA A 1 112 ? 8.631 -12.613 -18.806 1.00 95.62 112 ALA A C 1
ATOM 936 O O . ALA A 1 112 ? 8.712 -13.843 -18.866 1.00 95.62 112 ALA A O 1
ATOM 937 N N . ILE A 1 113 ? 9.333 -11.910 -17.906 1.00 96.06 113 ILE A N 1
ATOM 938 C CA . ILE A 1 113 ? 10.183 -12.531 -16.875 1.00 96.06 113 ILE A CA 1
ATOM 939 C C . ILE A 1 113 ? 9.342 -13.394 -15.925 1.00 96.06 113 ILE A C 1
ATOM 941 O O . ILE A 1 113 ? 9.692 -14.560 -15.712 1.00 96.06 113 ILE A O 1
ATOM 945 N N . LYS A 1 114 ? 8.240 -12.851 -15.380 1.00 96.94 114 LYS A N 1
ATOM 946 C CA . LYS A 1 114 ? 7.322 -13.582 -14.486 1.00 96.94 114 LYS A CA 1
ATOM 947 C C . LYS A 1 114 ? 6.838 -14.865 -15.161 1.00 96.94 114 LYS A C 1
ATOM 949 O O . LYS A 1 114 ? 7.083 -15.959 -14.651 1.00 96.94 114 LYS A O 1
ATOM 954 N N . ASN A 1 115 ? 6.262 -14.738 -16.354 1.00 96.88 115 ASN A N 1
ATOM 955 C CA . ASN A 1 115 ? 5.710 -15.856 -17.117 1.00 96.88 115 ASN A CA 1
ATOM 956 C C . ASN A 1 115 ? 6.778 -16.917 -17.418 1.00 96.88 115 ASN A C 1
ATOM 958 O O . ASN A 1 115 ? 6.560 -18.114 -17.211 1.00 96.88 115 ASN A O 1
ATOM 962 N N . ARG A 1 116 ? 7.984 -16.504 -17.832 1.00 97.50 116 ARG A N 1
ATOM 963 C CA . ARG A 1 116 ? 9.092 -17.433 -18.097 1.00 97.50 116 ARG A CA 1
ATOM 964 C C . ARG A 1 116 ? 9.474 -18.244 -16.864 1.00 97.50 116 ARG A C 1
ATOM 966 O O . ARG A 1 116 ? 9.701 -19.449 -17.002 1.00 97.50 116 ARG A O 1
ATOM 973 N N . ILE A 1 117 ? 9.557 -17.610 -15.694 1.00 98.06 117 ILE A N 1
ATOM 974 C CA . ILE A 1 117 ? 9.863 -18.275 -14.421 1.00 98.06 117 ILE A CA 1
ATOM 975 C C . ILE A 1 117 ? 8.759 -19.268 -14.064 1.00 98.06 117 ILE A C 1
ATOM 977 O O . ILE A 1 117 ? 9.056 -20.442 -13.828 1.00 98.06 117 ILE A O 1
ATOM 981 N N . GLN A 1 118 ? 7.500 -18.825 -14.084 1.00 97.75 118 GLN A N 1
ATOM 982 C CA . GLN A 1 118 ? 6.357 -19.666 -13.732 1.00 97.75 118 GLN A CA 1
ATOM 983 C C . GLN A 1 118 ? 6.304 -20.934 -14.594 1.00 97.75 118 GLN A C 1
ATOM 985 O O . GLN A 1 118 ? 6.177 -22.038 -14.061 1.00 97.75 118 GLN A O 1
ATOM 990 N N . HIS A 1 119 ? 6.493 -20.796 -15.910 1.00 96.38 119 HIS A N 1
ATOM 991 C CA . HIS A 1 119 ? 6.445 -21.918 -16.845 1.00 96.38 119 HIS A CA 1
ATOM 992 C C . HIS A 1 119 ? 7.709 -22.789 -16.826 1.00 96.38 119 HIS A C 1
ATOM 994 O O . HIS A 1 119 ? 7.617 -24.009 -16.706 1.00 96.38 119 HIS A O 1
ATOM 1000 N N . THR A 1 120 ? 8.898 -22.191 -16.942 1.00 95.69 120 THR A N 1
ATOM 1001 C CA . THR A 1 120 ? 10.150 -22.950 -17.152 1.00 95.69 120 THR A CA 1
ATOM 1002 C C . THR A 1 120 ? 10.651 -23.595 -15.868 1.00 95.69 120 THR A C 1
ATOM 1004 O O . THR A 1 120 ? 11.196 -24.697 -15.903 1.00 95.69 120 THR A O 1
ATOM 1007 N N . ASN A 1 121 ? 10.474 -22.922 -14.728 1.00 97.12 121 ASN A N 1
ATOM 1008 C CA . ASN A 1 121 ? 10.931 -23.425 -13.434 1.00 97.12 121 ASN A CA 1
ATOM 1009 C C . ASN A 1 121 ? 9.808 -24.114 -12.643 1.00 97.12 121 ASN A C 1
ATOM 1011 O O . ASN A 1 121 ? 10.077 -24.619 -11.558 1.00 97.12 121 ASN A O 1
ATOM 1015 N N . SER A 1 122 ? 8.582 -24.186 -13.185 1.00 95.38 122 SER A N 1
ATOM 1016 C CA . SER A 1 122 ? 7.408 -24.769 -12.510 1.00 95.38 122 SER A CA 1
ATOM 1017 C C . SER A 1 122 ? 7.105 -24.103 -11.162 1.00 95.38 122 SER A C 1
ATOM 1019 O O . SER A 1 122 ? 6.819 -24.774 -10.172 1.00 95.38 122 SER A O 1
ATOM 1021 N N . VAL A 1 123 ? 7.171 -22.770 -11.134 1.00 97.31 123 VAL A N 1
ATOM 1022 C CA . VAL A 1 123 ? 6.939 -21.932 -9.946 1.00 97.31 123 VAL A CA 1
ATOM 1023 C C . VAL A 1 123 ? 5.678 -21.093 -10.176 1.00 97.31 123 VAL A C 1
ATOM 1025 O O . VAL A 1 123 ? 5.782 -19.884 -10.360 1.00 97.31 123 VAL A O 1
ATOM 1028 N N . PRO A 1 124 ? 4.474 -21.695 -10.228 1.00 96.69 124 PRO A N 1
ATOM 1029 C CA . PRO A 1 124 ? 3.250 -20.995 -10.642 1.00 96.69 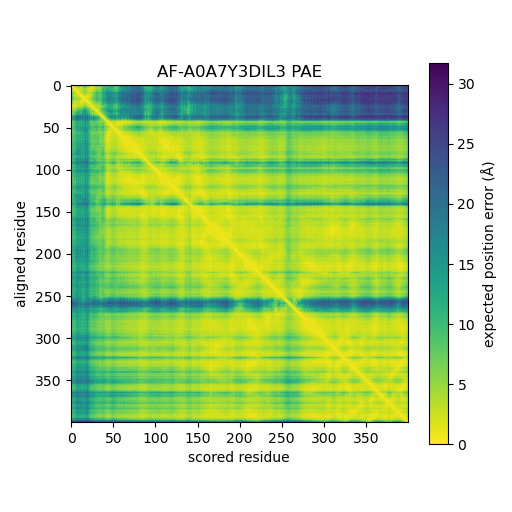124 PRO A CA 1
ATOM 1030 C C . PRO A 1 124 ? 2.835 -19.861 -9.694 1.00 96.69 124 PRO A C 1
ATOM 1032 O O . PRO A 1 124 ? 2.003 -19.041 -10.050 1.00 96.69 124 PRO A O 1
ATOM 1035 N N . TYR A 1 125 ? 3.405 -19.819 -8.491 1.00 96.69 125 TYR A N 1
ATOM 1036 C CA . TYR A 1 125 ? 3.149 -18.803 -7.475 1.00 96.69 125 TYR A CA 1
ATOM 1037 C C . TYR A 1 125 ? 4.134 -17.622 -7.536 1.00 96.69 125 TYR A C 1
ATOM 1039 O O . TYR A 1 125 ? 4.084 -16.761 -6.662 1.00 96.69 125 TYR A O 1
ATOM 1047 N N . PHE A 1 126 ? 5.060 -17.589 -8.507 1.00 98.25 126 PHE A N 1
ATOM 1048 C CA . PHE A 1 126 ? 6.065 -16.529 -8.572 1.00 98.25 126 PHE A CA 1
ATOM 1049 C C . PHE A 1 126 ? 5.406 -15.159 -8.778 1.00 98.25 126 PHE A C 1
ATOM 1051 O O . PHE A 1 126 ? 4.719 -14.961 -9.784 1.00 98.25 126 PHE A O 1
ATOM 1058 N N . GLY A 1 127 ? 5.625 -14.241 -7.834 1.00 97.50 127 GLY A N 1
ATOM 1059 C CA . GLY A 1 127 ? 4.962 -12.940 -7.787 1.00 97.50 127 GLY A CA 1
ATOM 1060 C C . GLY A 1 127 ? 5.737 -11.800 -8.455 1.00 97.50 127 GLY A C 1
ATOM 1061 O O . GLY A 1 127 ? 6.970 -11.783 -8.498 1.00 97.50 127 GLY A O 1
ATOM 1062 N N . TYR A 1 128 ? 5.009 -10.793 -8.918 1.00 97.31 128 TYR A N 1
ATOM 1063 C CA . TYR A 1 128 ? 5.523 -9.561 -9.495 1.00 97.31 128 TYR A CA 1
ATOM 1064 C C . TYR A 1 128 ? 4.952 -8.345 -8.752 1.00 97.31 128 TYR A C 1
ATOM 1066 O O . TYR A 1 128 ? 3.785 -7.978 -8.890 1.00 97.31 128 TYR A O 1
ATOM 1074 N N . PHE A 1 129 ? 5.823 -7.698 -7.975 1.00 97.19 129 PHE A N 1
ATOM 1075 C CA . PHE A 1 129 ? 5.582 -6.398 -7.361 1.00 97.19 129 PHE A CA 1
ATOM 1076 C C . PHE A 1 129 ? 6.066 -5.287 -8.302 1.00 97.19 129 PHE A C 1
ATOM 1078 O O . PHE A 1 129 ? 7.270 -5.079 -8.475 1.00 97.19 129 PHE A O 1
ATOM 1085 N N . ALA A 1 130 ? 5.141 -4.560 -8.911 1.00 95.44 130 ALA A N 1
ATOM 1086 C CA . ALA A 1 130 ? 5.412 -3.442 -9.794 1.00 95.44 130 ALA A CA 1
ATOM 1087 C C . ALA A 1 130 ? 5.766 -2.176 -9.008 1.00 95.44 130 ALA A C 1
ATOM 1089 O O . ALA A 1 130 ? 4.955 -1.618 -8.269 1.00 95.44 130 ALA A O 1
ATOM 1090 N N . GLU A 1 131 ? 6.983 -1.670 -9.183 1.00 92.62 131 GLU A N 1
ATOM 1091 C CA . GLU A 1 131 ? 7.302 -0.313 -8.765 1.00 92.62 131 GLU A CA 1
ATOM 1092 C C . GLU A 1 131 ? 6.761 0.670 -9.806 1.00 92.62 131 GLU A C 1
ATOM 1094 O O . GLU A 1 131 ? 7.389 0.977 -10.820 1.00 92.62 131 GLU A O 1
ATOM 1099 N N . THR A 1 132 ? 5.568 1.178 -9.537 1.00 89.88 132 THR A N 1
ATOM 1100 C CA . THR A 1 132 ? 4.985 2.303 -10.258 1.00 89.88 132 THR A CA 1
ATOM 1101 C C . THR A 1 132 ? 4.051 3.080 -9.332 1.00 89.88 132 THR A C 1
ATOM 1103 O O . THR A 1 132 ? 3.699 2.613 -8.248 1.00 89.88 132 THR A O 1
ATOM 1106 N N . PHE A 1 133 ? 3.682 4.286 -9.745 1.00 89.00 133 PHE A N 1
ATOM 1107 C CA . PHE A 1 133 ? 2.715 5.138 -9.051 1.00 89.00 133 PHE A CA 1
ATOM 1108 C C . PHE A 1 133 ? 1.352 5.014 -9.733 1.00 89.00 133 PHE A C 1
ATOM 1110 O O . PHE A 1 133 ? 1.302 4.577 -10.878 1.00 89.00 133 PHE A O 1
ATOM 1117 N N . LEU A 1 134 ? 0.264 5.430 -9.081 1.00 90.38 134 LEU A N 1
ATOM 1118 C CA . LEU A 1 134 ? -1.082 5.385 -9.662 1.00 90.38 134 LEU A CA 1
ATOM 1119 C C . LEU A 1 134 ? -1.597 6.798 -9.960 1.00 90.38 134 LEU A C 1
ATOM 1121 O O . LEU A 1 134 ? -2.541 7.263 -9.315 1.00 90.38 134 LEU A O 1
ATOM 1125 N N . PRO A 1 135 ? -0.983 7.521 -10.918 1.00 83.50 135 PRO A N 1
ATOM 1126 C CA . PRO A 1 135 ? -1.468 8.841 -11.265 1.00 83.50 135 PRO A CA 1
ATOM 1127 C C . PRO A 1 135 ? -2.816 8.748 -11.999 1.00 83.50 135 PRO A C 1
ATOM 1129 O O . PRO A 1 135 ? -3.209 7.678 -12.470 1.00 83.50 135 PRO A O 1
ATOM 1132 N N . PRO A 1 136 ? -3.508 9.886 -12.177 1.00 82.56 136 PRO A N 1
ATOM 1133 C CA . PRO A 1 136 ? -4.623 9.969 -13.107 1.00 82.56 136 PRO A CA 1
ATOM 1134 C C . PRO A 1 136 ? -4.260 9.478 -14.514 1.00 82.56 136 PRO A C 1
ATOM 1136 O O . PRO A 1 136 ? -3.097 9.509 -14.933 1.00 82.56 136 PRO A O 1
ATOM 1139 N N . ARG A 1 137 ? -5.295 9.102 -15.266 1.00 83.44 137 ARG A N 1
ATOM 1140 C CA . ARG A 1 137 ? -5.203 8.700 -16.669 1.00 83.44 137 ARG A CA 1
ATOM 1141 C C . ARG A 1 137 ? -4.324 9.634 -17.494 1.00 83.44 137 ARG A C 1
ATOM 1143 O O . ARG A 1 137 ? -4.398 10.856 -17.359 1.00 83.44 137 ARG A O 1
ATOM 1150 N N . ASP A 1 138 ? -3.542 9.044 -18.393 1.00 73.38 138 ASP A N 1
ATOM 1151 C CA . ASP A 1 138 ? -2.729 9.736 -19.394 1.00 73.38 138 ASP A CA 1
ATOM 1152 C C . ASP A 1 138 ? -1.628 10.632 -18.815 1.00 73.38 138 ASP A C 1
ATOM 1154 O O . ASP A 1 138 ? -0.904 11.272 -19.580 1.00 73.38 138 ASP A O 1
ATOM 1158 N N . VAL A 1 139 ? -1.412 10.625 -17.493 1.00 74.44 139 VAL A N 1
ATOM 1159 C CA . VAL A 1 139 ? -0.277 11.323 -16.888 1.00 74.44 139 VAL A CA 1
ATOM 1160 C C . VAL A 1 139 ? 1.016 10.759 -17.447 1.00 74.44 139 VAL A C 1
ATOM 1162 O O . VAL A 1 139 ? 1.788 11.533 -17.985 1.00 74.44 139 VAL A O 1
ATOM 1165 N N . PHE A 1 140 ? 1.232 9.442 -17.465 1.00 67.31 140 PHE A N 1
ATOM 1166 C CA . PHE A 1 140 ? 2.431 8.880 -18.103 1.00 67.31 140 PHE A CA 1
ATOM 1167 C C . PHE A 1 140 ? 2.402 8.913 -19.642 1.00 67.31 140 PHE A C 1
ATOM 1169 O O . PHE A 1 140 ? 3.405 8.584 -20.265 1.00 67.31 140 PHE A O 1
ATOM 1176 N N . GLY A 1 141 ? 1.316 9.393 -20.261 1.00 61.44 141 GLY A N 1
ATOM 1177 C CA . GLY A 1 141 ? 1.203 9.591 -21.711 1.00 61.44 141 GLY A CA 1
ATOM 1178 C C . GLY A 1 141 ? 0.764 8.360 -22.508 1.00 61.44 141 GLY A C 1
ATOM 1179 O O . GLY A 1 141 ? 0.904 8.357 -23.731 1.00 61.44 141 GLY A O 1
ATOM 1180 N N . TYR A 1 142 ? 0.255 7.324 -21.834 1.00 68.56 142 TYR A N 1
ATOM 1181 C CA . TYR A 1 142 ? 0.016 6.011 -22.437 1.00 68.56 142 TYR A CA 1
ATOM 1182 C C . TYR A 1 142 ? -1.253 5.293 -21.920 1.00 68.56 142 TYR A C 1
ATOM 1184 O O . TYR A 1 142 ? -1.323 4.066 -21.974 1.00 68.56 142 TYR A O 1
ATOM 1192 N N . GLY A 1 143 ? -2.261 6.022 -21.425 1.00 78.06 143 GLY A N 1
ATOM 1193 C CA . GLY A 1 143 ? -3.521 5.443 -20.938 1.00 78.06 143 GLY A CA 1
ATOM 1194 C C . GLY A 1 143 ? -3.643 5.324 -19.416 1.00 78.06 143 GLY A C 1
ATOM 1195 O O . GLY A 1 143 ? -3.106 6.140 -18.664 1.00 78.06 143 GLY A O 1
ATOM 1196 N N . GLU A 1 144 ? -4.416 4.325 -18.983 1.00 88.38 144 GLU A N 1
ATOM 1197 C CA . GLU A 1 144 ? -4.650 3.972 -17.576 1.00 88.38 144 GLU A CA 1
ATOM 1198 C C . GLU A 1 144 ? -3.551 3.034 -17.059 1.00 88.38 144 GLU A C 1
ATOM 1200 O O . GLU A 1 144 ? -3.283 1.989 -17.656 1.00 88.38 144 GLU A O 1
ATOM 1205 N N . GLU A 1 145 ? -2.943 3.375 -15.922 1.00 90.44 145 GLU A N 1
ATOM 1206 C CA . GLU A 1 145 ? -1.836 2.600 -15.342 1.00 90.44 145 GLU A CA 1
ATOM 1207 C C . GLU A 1 145 ? -2.272 1.192 -14.917 1.00 90.44 145 GLU A C 1
ATOM 1209 O O . GLU A 1 145 ? -1.584 0.213 -15.193 1.00 90.44 145 GLU A O 1
ATOM 1214 N N . MET A 1 146 ? -3.445 1.072 -14.287 1.00 93.56 146 MET A N 1
ATOM 1215 C CA . MET A 1 146 ? -3.956 -0.224 -13.828 1.00 93.56 146 MET A CA 1
ATOM 1216 C C . MET A 1 146 ? -4.218 -1.192 -14.983 1.00 93.56 146 MET A C 1
ATOM 1218 O O . MET A 1 146 ? -3.961 -2.384 -14.839 1.00 93.56 146 MET A O 1
ATOM 1222 N N . ASP A 1 147 ? -4.678 -0.693 -16.135 1.00 93.38 147 ASP A N 1
ATOM 1223 C CA . ASP A 1 147 ? -4.865 -1.529 -17.323 1.00 93.38 147 ASP A CA 1
ATOM 1224 C C . ASP A 1 147 ? -3.511 -2.076 -17.799 1.00 93.38 147 ASP A C 1
ATOM 1226 O O . ASP A 1 147 ? -3.392 -3.254 -18.138 1.00 93.38 147 ASP A O 1
ATOM 1230 N N . HIS A 1 148 ? -2.469 -1.235 -17.801 1.00 92.38 148 HIS A N 1
ATOM 1231 C CA . HIS A 1 148 ? -1.124 -1.665 -18.170 1.00 92.38 148 HIS A CA 1
ATOM 1232 C C . HIS A 1 148 ? -0.566 -2.715 -17.208 1.00 92.38 148 HIS A C 1
ATOM 1234 O O . HIS A 1 148 ? -0.036 -3.719 -17.675 1.00 92.38 148 HIS A O 1
ATOM 1240 N N . LEU A 1 149 ? -0.715 -2.501 -15.900 1.00 94.62 149 LEU A N 1
ATOM 1241 C CA . LEU A 1 149 ? -0.232 -3.416 -14.868 1.00 94.62 149 LEU A CA 1
ATOM 1242 C C . LEU A 1 149 ? -0.883 -4.796 -14.951 1.00 94.62 149 LEU A C 1
ATOM 1244 O O . LEU A 1 149 ? -0.185 -5.801 -14.862 1.00 94.62 149 LEU A O 1
ATOM 1248 N N . GLU A 1 150 ? -2.195 -4.862 -15.180 1.00 95.25 150 GLU A N 1
ATOM 1249 C CA . GLU A 1 150 ? -2.883 -6.140 -15.395 1.00 95.25 150 GLU A CA 1
ATOM 1250 C C . GLU A 1 150 ? -2.429 -6.821 -16.688 1.00 95.25 150 GLU A C 1
ATOM 1252 O O . GLU A 1 150 ? -2.220 -8.030 -16.716 1.00 95.25 150 GLU A O 1
ATOM 1257 N N . ALA A 1 151 ? -2.213 -6.052 -17.757 1.00 94.06 151 ALA A N 1
ATOM 1258 C CA . ALA A 1 151 ? -1.692 -6.587 -19.011 1.00 94.06 151 ALA A CA 1
ATOM 1259 C C . ALA A 1 151 ? -0.227 -7.055 -18.911 1.00 94.06 151 ALA A C 1
ATOM 1261 O O . ALA A 1 151 ? 0.185 -7.941 -19.658 1.00 94.06 151 ALA A O 1
ATOM 1262 N N . ALA A 1 152 ? 0.550 -6.475 -17.993 1.00 93.69 152 ALA A N 1
ATOM 1263 C CA . ALA A 1 152 ? 1.900 -6.903 -17.631 1.00 93.69 152 ALA A CA 1
ATOM 1264 C C . ALA A 1 152 ? 1.909 -8.042 -16.592 1.00 93.69 152 ALA A C 1
ATOM 1266 O O . ALA A 1 152 ? 2.982 -8.471 -16.169 1.00 93.69 152 ALA A O 1
ATOM 1267 N N . ASP A 1 153 ? 0.733 -8.533 -16.188 1.00 95.25 153 ASP A N 1
ATOM 1268 C CA . ASP A 1 153 ? 0.548 -9.571 -15.174 1.00 95.25 153 ASP A CA 1
ATOM 1269 C C . ASP A 1 153 ? 1.200 -9.220 -13.818 1.00 95.25 153 ASP A C 1
ATOM 1271 O O . ASP A 1 153 ? 1.784 -10.062 -13.135 1.00 95.25 153 ASP A O 1
ATOM 1275 N N . ALA A 1 154 ? 1.148 -7.947 -13.414 1.00 96.75 154 ALA A N 1
ATOM 1276 C CA . ALA A 1 154 ? 1.587 -7.520 -12.088 1.00 96.75 154 ALA A CA 1
ATOM 1277 C C . ALA A 1 154 ? 0.569 -7.934 -11.017 1.00 96.75 154 ALA A C 1
ATOM 1279 O O . ALA A 1 154 ? -0.619 -7.641 -11.135 1.00 96.75 154 ALA A O 1
ATOM 1280 N N . ASP A 1 155 ? 1.036 -8.546 -9.928 1.00 97.44 155 ASP A N 1
ATOM 1281 C CA . ASP A 1 155 ? 0.160 -8.966 -8.825 1.00 97.44 155 ASP A CA 1
ATOM 1282 C C . ASP A 1 155 ? -0.100 -7.804 -7.858 1.00 97.44 155 ASP A C 1
ATOM 1284 O O . ASP A 1 155 ? -1.213 -7.586 -7.378 1.00 97.44 155 ASP A O 1
ATOM 1288 N N . VAL A 1 156 ? 0.947 -7.021 -7.588 1.00 97.25 156 VAL A N 1
ATOM 1289 C CA . VAL A 1 156 ? 0.916 -5.898 -6.648 1.00 97.25 156 VAL A CA 1
ATOM 1290 C C . VAL A 1 156 ? 1.598 -4.695 -7.273 1.00 97.25 156 VAL A C 1
ATOM 1292 O O . VAL A 1 156 ? 2.602 -4.852 -7.958 1.00 97.25 156 VAL A O 1
ATOM 1295 N N . THR A 1 157 ? 1.113 -3.490 -6.997 1.00 96.56 157 THR A N 1
ATOM 1296 C CA . THR A 1 157 ? 1.812 -2.247 -7.345 1.00 96.56 157 THR A CA 1
ATOM 1297 C C . THR A 1 157 ? 2.152 -1.438 -6.105 1.00 96.56 157 THR A C 1
ATOM 1299 O O . THR A 1 157 ? 1.371 -1.381 -5.160 1.00 96.56 157 THR A O 1
ATOM 1302 N N . GLN A 1 158 ? 3.318 -0.795 -6.088 1.00 95.31 158 GLN A N 1
ATOM 1303 C CA . GLN A 1 158 ? 3.737 0.081 -4.993 1.00 95.31 158 GLN A CA 1
ATOM 1304 C C . GLN A 1 158 ? 2.724 1.202 -4.742 1.00 95.31 158 GLN A C 1
ATOM 1306 O O . GLN A 1 158 ? 2.402 1.523 -3.595 1.00 95.31 158 GLN A O 1
ATOM 1311 N N . GLY A 1 159 ? 2.270 1.818 -5.834 1.00 93.81 159 GLY A N 1
ATOM 1312 C CA . GLY A 1 159 ? 1.499 3.042 -5.808 1.00 93.81 159 GLY A CA 1
ATOM 1313 C C . GLY A 1 159 ? 2.237 4.216 -5.139 1.00 93.81 159 GLY A C 1
ATOM 1314 O O . GLY A 1 159 ? 3.461 4.227 -4.986 1.00 93.81 159 GLY A O 1
ATOM 1315 N N . ASP A 1 160 ? 1.482 5.246 -4.778 1.00 92.56 160 ASP A N 1
ATOM 1316 C CA . ASP A 1 160 ? 1.904 6.565 -4.323 1.00 92.56 160 ASP A CA 1
ATOM 1317 C C . ASP A 1 160 ? 1.237 7.067 -3.025 1.00 92.56 160 ASP A C 1
ATOM 1319 O O . ASP A 1 160 ? 1.475 8.214 -2.653 1.00 92.56 160 ASP A O 1
ATOM 1323 N N . LEU A 1 161 ? 0.515 6.226 -2.273 1.00 93.56 161 LEU A N 1
ATOM 1324 C CA . LEU A 1 161 ? -0.098 6.588 -0.980 1.00 93.56 161 LEU A CA 1
ATOM 1325 C C . LEU A 1 161 ? 0.908 7.176 0.034 1.00 93.56 161 LEU A C 1
ATOM 1327 O O . LEU A 1 161 ? 0.609 8.104 0.786 1.00 93.56 161 LEU A O 1
ATOM 1331 N N . GLN A 1 162 ? 2.141 6.680 0.009 1.00 93.12 162 GLN A N 1
ATOM 1332 C CA . GLN A 1 162 ? 3.289 7.152 0.786 1.00 93.12 162 GLN A CA 1
ATOM 1333 C C . GLN A 1 162 ? 3.797 8.551 0.374 1.00 93.12 162 GLN A C 1
ATOM 1335 O O . GLN A 1 162 ? 4.714 9.093 0.990 1.00 93.12 162 GLN A O 1
ATOM 1340 N N . SER A 1 163 ? 3.257 9.128 -0.701 1.00 93.06 163 SER A N 1
ATOM 1341 C CA . SER A 1 163 ? 3.540 10.503 -1.133 1.00 93.06 163 SER A CA 1
ATOM 1342 C C . SER A 1 163 ? 2.602 11.528 -0.492 1.00 93.06 163 SER A C 1
ATOM 1344 O O . SER A 1 163 ? 2.798 12.720 -0.704 1.00 93.06 163 SER A O 1
ATOM 1346 N N . ASN A 1 164 ? 1.632 11.077 0.306 1.00 94.50 164 ASN A N 1
ATOM 1347 C CA . ASN A 1 164 ? 0.705 11.924 1.041 1.00 94.50 164 ASN A CA 1
ATOM 1348 C C . ASN A 1 164 ? 0.906 11.750 2.548 1.00 94.50 164 ASN A C 1
ATOM 1350 O O . ASN A 1 164 ? 1.128 10.635 3.029 1.00 94.50 164 ASN A O 1
ATOM 1354 N N . ALA A 1 165 ? 0.814 12.847 3.305 1.00 94.50 165 ALA A N 1
ATOM 1355 C CA . ALA A 1 165 ? 0.795 12.788 4.764 1.00 94.50 165 ALA A CA 1
ATOM 1356 C C . ALA A 1 165 ? -0.450 12.009 5.212 1.00 94.50 165 ALA A C 1
ATOM 1358 O O . ALA A 1 165 ? -1.537 12.211 4.656 1.00 94.50 165 ALA A O 1
ATOM 1359 N N . ILE A 1 166 ? -0.303 11.098 6.176 1.00 95.19 166 ILE A N 1
ATOM 1360 C CA . ILE A 1 166 ? -1.435 10.293 6.644 1.00 95.19 166 ILE A CA 1
ATOM 1361 C C . ILE A 1 166 ? -2.518 11.205 7.222 1.00 95.19 166 ILE A C 1
ATOM 1363 O O . ILE A 1 166 ? -2.223 12.257 7.780 1.00 95.19 166 ILE A O 1
ATOM 1367 N N . GLY A 1 167 ? -3.777 10.848 6.982 1.00 94.06 167 GLY A N 1
ATOM 1368 C CA . GLY A 1 167 ? -4.909 11.673 7.391 1.00 94.06 167 GLY A CA 1
ATOM 1369 C C . GLY A 1 167 ? -5.136 12.923 6.551 1.00 94.06 167 GLY A C 1
ATOM 1370 O O . GLY A 1 167 ? -6.167 13.552 6.720 1.00 94.06 167 GLY A O 1
ATOM 1371 N N . SER A 1 168 ? -4.271 13.295 5.607 1.00 95.94 168 SER A N 1
ATOM 1372 C CA . SER A 1 168 ? -4.576 14.411 4.697 1.00 95.94 168 SER A CA 1
ATOM 1373 C C . SER A 1 168 ? -5.806 14.117 3.809 1.00 95.94 168 SER A C 1
ATOM 1375 O O . SER A 1 168 ? -6.176 12.949 3.622 1.00 95.94 168 SER A O 1
ATOM 1377 N N . PRO A 1 169 ? -6.491 15.141 3.250 1.00 95.94 169 PRO A N 1
ATOM 1378 C CA . PRO A 1 169 ? -7.567 14.938 2.273 1.00 95.94 169 PRO A CA 1
ATOM 1379 C C . PRO A 1 169 ? -7.146 14.000 1.140 1.00 95.94 169 PRO A C 1
ATOM 1381 O O . PRO A 1 169 ? -7.823 13.001 0.906 1.00 95.94 169 PRO A O 1
ATOM 1384 N N . ASP A 1 170 ? -5.986 14.262 0.539 1.00 95.19 170 ASP A N 1
ATOM 1385 C CA . ASP A 1 170 ? -5.459 13.493 -0.589 1.00 95.19 170 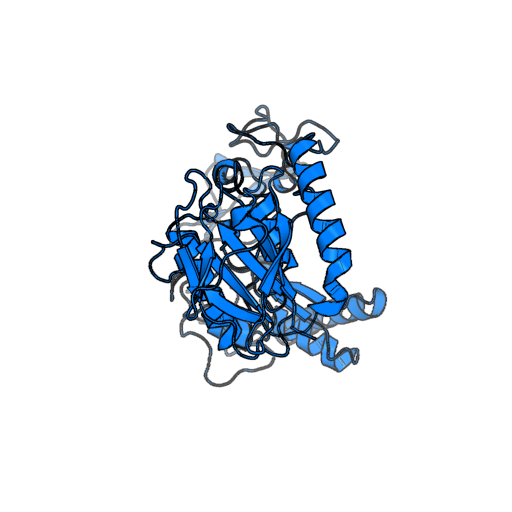ASP A CA 1
ATOM 1386 C C . ASP A 1 170 ? -5.153 12.045 -0.197 1.00 95.19 170 ASP A C 1
ATOM 1388 O O . ASP A 1 170 ? -5.533 11.122 -0.917 1.00 95.19 170 ASP A O 1
ATOM 1392 N N . PHE A 1 171 ? -4.575 11.821 0.992 1.00 96.38 171 PHE A N 1
ATOM 1393 C CA . PHE A 1 171 ? -4.374 10.471 1.520 1.00 96.38 171 PHE A CA 1
ATOM 1394 C C . PHE A 1 171 ? -5.694 9.707 1.648 1.00 96.38 171 PHE A C 1
ATOM 1396 O O . PHE A 1 171 ? -5.764 8.551 1.249 1.00 96.38 171 PHE A O 1
ATOM 1403 N N . MET A 1 172 ? -6.753 10.324 2.183 1.00 97.50 172 MET A N 1
ATOM 1404 C CA . MET A 1 172 ? -8.030 9.624 2.386 1.00 97.50 172 MET A CA 1
ATOM 1405 C C . MET A 1 172 ? -8.737 9.286 1.076 1.00 97.50 172 MET A C 1
ATOM 1407 O O . MET A 1 172 ? -9.256 8.176 0.935 1.00 97.50 172 MET A O 1
ATOM 1411 N N . VAL A 1 173 ? -8.727 10.214 0.116 1.00 96.31 173 VAL A N 1
ATOM 1412 C CA . VAL A 1 173 ? -9.286 9.986 -1.223 1.00 96.31 173 VAL A CA 1
ATOM 1413 C C . VAL A 1 173 ? -8.532 8.852 -1.915 1.00 96.31 173 VAL A C 1
ATOM 1415 O O . VAL A 1 173 ? -9.149 7.899 -2.395 1.00 96.31 173 VAL A O 1
ATOM 1418 N N . GLN A 1 174 ? -7.200 8.907 -1.904 1.00 95.94 174 GLN A N 1
ATOM 1419 C CA . GLN A 1 174 ? -6.364 7.888 -2.529 1.00 95.94 174 GLN A CA 1
ATOM 1420 C C . GLN A 1 174 ? -6.470 6.537 -1.819 1.00 95.94 174 GLN A C 1
ATOM 1422 O O . GLN A 1 174 ? -6.542 5.500 -2.472 1.00 95.94 174 GLN A O 1
ATOM 1427 N N . PHE A 1 175 ? -6.556 6.526 -0.489 1.00 97.19 175 PHE A N 1
ATOM 1428 C CA . PHE A 1 175 ? -6.733 5.292 0.264 1.00 97.19 175 PHE A CA 1
ATOM 1429 C C . PHE A 1 175 ? -8.073 4.624 -0.070 1.00 97.19 175 PHE A C 1
ATOM 1431 O O . PHE A 1 175 ? -8.117 3.414 -0.283 1.00 97.19 175 PHE A O 1
ATOM 1438 N N . ARG A 1 176 ? -9.162 5.392 -0.215 1.00 96.81 176 ARG A N 1
ATOM 1439 C CA . ARG A 1 176 ? -10.437 4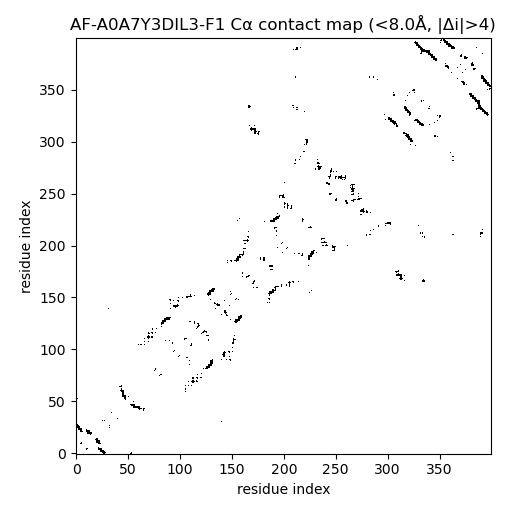.850 -0.715 1.00 96.81 176 ARG A CA 1
ATOM 1440 C C . ARG A 1 176 ? -10.289 4.262 -2.119 1.00 96.81 176 ARG A C 1
ATOM 1442 O O . ARG A 1 176 ? -10.721 3.133 -2.336 1.00 96.81 176 ARG A O 1
ATOM 1449 N N . GLN A 1 177 ? -9.638 4.987 -3.028 1.00 95.75 177 GLN A N 1
ATOM 1450 C CA . GLN A 1 177 ? -9.391 4.520 -4.394 1.00 95.75 177 GLN A CA 1
ATOM 1451 C C . GLN A 1 177 ? -8.598 3.206 -4.415 1.00 95.75 177 GLN A C 1
ATOM 1453 O O . GLN A 1 177 ? -8.923 2.310 -5.187 1.00 95.75 177 GLN A O 1
ATOM 1458 N N . TYR A 1 178 ? -7.598 3.050 -3.546 1.00 96.31 178 TYR A N 1
ATOM 1459 C CA . TYR A 1 178 ? -6.818 1.813 -3.443 1.00 96.31 178 TYR A CA 1
ATOM 1460 C C . TYR A 1 178 ? -7.687 0.620 -3.072 1.00 96.31 178 TYR A C 1
ATOM 1462 O O . TYR A 1 178 ? -7.536 -0.451 -3.652 1.00 96.31 178 TYR A O 1
ATOM 1470 N N . LEU A 1 179 ? -8.617 0.814 -2.137 1.00 96.06 179 LEU A N 1
ATOM 1471 C CA . LEU A 1 179 ? -9.558 -0.227 -1.734 1.00 96.06 179 LEU A CA 1
ATOM 1472 C C . LEU A 1 179 ? -10.556 -0.560 -2.847 1.00 96.06 179 LEU A C 1
ATOM 1474 O O . LEU A 1 179 ? -10.935 -1.718 -2.988 1.00 96.06 179 LEU A O 1
ATOM 1478 N N . ASP A 1 180 ? -10.974 0.430 -3.641 1.00 95.94 180 ASP A N 1
ATOM 1479 C CA . ASP A 1 180 ? -11.808 0.190 -4.825 1.00 95.94 180 ASP A CA 1
ATOM 1480 C C . ASP A 1 180 ? -11.058 -0.632 -5.878 1.00 95.94 180 ASP A C 1
ATOM 1482 O O . ASP A 1 180 ? -11.616 -1.587 -6.419 1.00 95.94 180 ASP A O 1
ATOM 1486 N N . ILE A 1 181 ? -9.785 -0.314 -6.130 1.00 96.31 181 ILE A N 1
ATOM 1487 C CA . ILE A 1 181 ? -8.932 -1.080 -7.044 1.00 96.31 181 ILE A CA 1
ATOM 1488 C C . ILE A 1 181 ? -8.755 -2.508 -6.515 1.00 96.31 181 ILE A C 1
ATOM 1490 O O . ILE A 1 181 ? -9.081 -3.449 -7.229 1.00 96.31 181 ILE A O 1
ATOM 1494 N N . ALA A 1 182 ? -8.338 -2.679 -5.258 1.00 95.38 182 ALA A N 1
ATOM 1495 C CA . ALA A 1 182 ? -8.142 -3.992 -4.636 1.00 95.38 182 ALA A CA 1
ATOM 1496 C C . ALA A 1 182 ? -9.396 -4.884 -4.703 1.00 95.38 182 ALA A C 1
ATOM 1498 O O . ALA A 1 182 ? -9.296 -6.097 -4.847 1.00 95.38 182 ALA A O 1
ATOM 1499 N N . ALA A 1 183 ? -10.590 -4.288 -4.619 1.00 94.88 183 ALA A N 1
ATOM 1500 C CA . ALA A 1 183 ? -11.851 -5.022 -4.673 1.00 94.88 183 ALA A CA 1
ATOM 1501 C C . ALA A 1 183 ? -12.324 -5.368 -6.097 1.00 94.88 183 ALA A C 1
ATOM 1503 O O . ALA A 1 183 ? -13.223 -6.196 -6.246 1.00 94.88 183 ALA A O 1
ATOM 1504 N N . THR A 1 184 ? -11.803 -4.707 -7.137 1.00 96.00 184 THR A N 1
ATOM 1505 C CA . THR A 1 184 ? -12.372 -4.782 -8.499 1.00 96.00 184 THR A CA 1
ATOM 1506 C C . THR A 1 184 ? -11.372 -5.122 -9.601 1.00 96.00 184 THR A C 1
ATOM 1508 O O . THR A 1 184 ? -11.792 -5.387 -10.728 1.00 96.00 184 THR A O 1
ATOM 1511 N N . ARG A 1 185 ? -10.072 -5.116 -9.301 1.00 96.81 185 ARG A N 1
ATOM 1512 C CA . ARG A 1 185 ? -8.968 -5.293 -10.253 1.00 96.81 185 ARG A CA 1
ATOM 1513 C C . ARG A 1 185 ? -8.101 -6.487 -9.852 1.00 96.81 185 ARG A C 1
ATOM 1515 O O . ARG A 1 185 ? -8.133 -6.927 -8.707 1.00 96.81 185 ARG A O 1
ATOM 1522 N N . ALA A 1 186 ? -7.347 -7.028 -10.805 1.00 96.00 186 ALA A N 1
ATOM 1523 C CA . ALA A 1 186 ? -6.471 -8.179 -10.573 1.00 96.00 186 ALA A CA 1
ATOM 1524 C C . ALA A 1 186 ? -5.135 -7.776 -9.927 1.00 96.00 186 ALA A C 1
ATOM 1526 O O . ALA A 1 186 ? -4.616 -8.498 -9.080 1.00 96.00 186 ALA A O 1
ATOM 1527 N N . CYS A 1 187 ? -4.603 -6.604 -10.289 1.00 96.88 187 CYS A N 1
ATOM 1528 C CA . CYS A 1 187 ? -3.432 -6.025 -9.637 1.00 96.88 187 CYS A CA 1
ATOM 1529 C C . CYS A 1 187 ? -3.868 -5.195 -8.422 1.00 96.88 187 CYS A C 1
ATOM 1531 O O . CYS A 1 187 ? -4.768 -4.357 -8.524 1.00 96.88 187 CYS A O 1
ATOM 1533 N N . THR A 1 188 ? -3.220 -5.403 -7.274 1.00 97.00 188 THR A N 1
ATOM 1534 C CA . THR A 1 188 ? -3.593 -4.738 -6.019 1.00 97.00 188 THR A CA 1
ATOM 1535 C C . THR A 1 188 ? -2.577 -3.662 -5.616 1.00 97.00 188 THR A C 1
ATOM 1537 O O . THR A 1 188 ? -1.382 -3.945 -5.517 1.00 97.00 188 THR A O 1
ATOM 1540 N N . PRO A 1 189 ? -3.002 -2.422 -5.323 1.00 97.06 189 PRO A N 1
ATOM 1541 C CA . PRO A 1 189 ? -2.122 -1.407 -4.763 1.00 97.06 189 PRO A CA 1
ATOM 1542 C C . PRO A 1 189 ? -1.673 -1.777 -3.353 1.00 97.06 189 PRO A C 1
ATOM 1544 O O . PRO A 1 189 ? -2.479 -2.176 -2.515 1.00 97.06 189 PRO A O 1
ATOM 1547 N N . SER A 1 190 ? -0.391 -1.601 -3.065 1.00 96.94 190 SER A N 1
ATOM 1548 C CA . SER A 1 190 ? 0.153 -1.843 -1.741 1.00 96.94 190 SER A CA 1
ATOM 1549 C C . SER A 1 190 ? -0.148 -0.684 -0.798 1.00 96.94 190 SER A C 1
ATOM 1551 O O . SER A 1 190 ? 0.007 0.488 -1.153 1.00 96.94 190 SER A O 1
ATOM 1553 N N . PHE A 1 191 ? -0.501 -0.999 0.450 1.00 96.62 191 PHE A N 1
ATOM 1554 C CA . PHE A 1 191 ? -0.417 -0.046 1.548 1.00 96.62 191 PHE A CA 1
ATO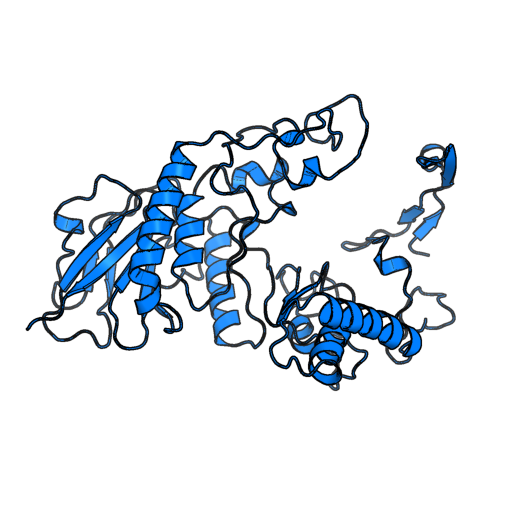M 1555 C C . PHE A 1 191 ? 1.063 0.199 1.880 1.00 96.62 191 PHE A C 1
ATOM 1557 O O . PHE A 1 191 ? 1.653 -0.399 2.785 1.00 96.62 191 PHE A O 1
ATOM 1564 N N . THR A 1 192 ? 1.691 1.058 1.086 1.00 95.50 192 THR A N 1
ATOM 1565 C CA . THR A 1 192 ? 3.094 1.422 1.248 1.00 95.50 192 THR A CA 1
ATOM 1566 C C . THR A 1 192 ? 3.238 2.374 2.437 1.00 95.50 192 THR A C 1
ATOM 1568 O O . THR A 1 192 ? 2.775 3.514 2.399 1.00 95.50 192 THR A O 1
ATOM 1571 N N . VAL A 1 193 ? 3.884 1.907 3.508 1.00 95.00 193 VAL A N 1
ATOM 1572 C CA . VAL A 1 193 ? 4.139 2.693 4.724 1.00 95.00 193 VAL A CA 1
ATOM 1573 C C . VAL A 1 193 ? 5.194 3.748 4.449 1.00 95.00 193 VAL A C 1
ATOM 1575 O O . VAL A 1 193 ? 4.938 4.914 4.700 1.00 95.00 193 VAL A O 1
ATOM 1578 N N . MET A 1 194 ? 6.348 3.333 3.928 1.00 92.81 194 MET A N 1
ATOM 1579 C CA . MET A 1 194 ? 7.465 4.185 3.518 1.00 92.81 194 MET A CA 1
ATOM 1580 C C . MET A 1 194 ? 8.299 3.409 2.498 1.00 92.81 194 MET A C 1
ATOM 1582 O O . MET A 1 194 ? 8.470 2.197 2.646 1.00 92.81 194 MET A O 1
ATOM 1586 N N . THR A 1 195 ? 8.842 4.087 1.487 1.00 91.31 195 THR A N 1
ATOM 1587 C CA . THR A 1 195 ? 9.836 3.500 0.574 1.00 91.31 195 THR A CA 1
ATOM 1588 C C . THR A 1 195 ? 11.207 4.102 0.820 1.00 91.31 195 THR A C 1
ATOM 1590 O O . THR A 1 195 ? 11.276 5.245 1.271 1.00 91.31 195 THR A O 1
ATOM 1593 N N . PRO A 1 196 ? 12.299 3.405 0.459 1.00 87.44 196 PRO A N 1
ATOM 1594 C CA . PRO A 1 196 ? 13.616 4.023 0.459 1.00 87.44 196 PRO A CA 1
ATOM 1595 C C . PRO A 1 196 ? 13.626 5.325 -0.351 1.00 87.44 196 PRO A C 1
ATOM 1597 O O . PRO A 1 196 ? 14.129 6.320 0.132 1.00 87.44 196 PRO A O 1
ATOM 1600 N N . ASP A 1 197 ? 12.973 5.398 -1.518 1.00 85.75 197 ASP A N 1
ATOM 1601 C CA . ASP A 1 197 ? 12.907 6.645 -2.309 1.00 85.75 197 ASP A CA 1
ATOM 1602 C C . ASP A 1 197 ? 12.247 7.828 -1.596 1.00 85.75 197 ASP A C 1
ATOM 1604 O O . ASP A 1 197 ? 12.494 8.980 -1.962 1.00 85.75 197 ASP A O 1
ATOM 1608 N N . LYS A 1 198 ? 11.376 7.539 -0.628 1.00 88.94 198 LYS A N 1
ATOM 1609 C CA . LYS A 1 198 ? 10.706 8.528 0.216 1.00 88.94 198 LYS A CA 1
ATOM 1610 C C . LYS A 1 198 ? 11.379 8.702 1.575 1.00 88.94 198 LYS A C 1
ATOM 1612 O O . LYS A 1 198 ? 11.010 9.611 2.304 1.00 88.94 198 LYS A O 1
ATOM 1617 N N . ASP A 1 199 ? 12.402 7.908 1.864 1.00 88.88 199 ASP A N 1
ATOM 1618 C CA . ASP A 1 199 ? 13.386 8.155 2.910 1.00 88.88 199 ASP A CA 1
ATOM 1619 C C . ASP A 1 199 ? 14.482 9.082 2.351 1.00 88.88 199 ASP A C 1
ATOM 1621 O O . ASP A 1 199 ? 15.646 8.716 2.182 1.00 88.88 199 ASP A O 1
ATOM 1625 N N . ASP A 1 200 ? 14.050 10.286 1.972 1.00 87.81 200 ASP A N 1
ATOM 1626 C CA . ASP A 1 200 ? 14.843 11.396 1.443 1.00 87.81 200 ASP A CA 1
ATOM 1627 C C . ASP A 1 200 ? 14.338 12.689 2.110 1.00 87.81 200 ASP A C 1
ATOM 1629 O O . ASP A 1 200 ? 13.120 12.837 2.266 1.00 87.81 200 ASP A O 1
ATOM 1633 N N . PRO A 1 201 ? 15.227 13.641 2.461 1.00 87.44 201 PRO A N 1
ATOM 1634 C CA . PRO A 1 201 ? 14.867 14.833 3.229 1.00 87.44 201 PRO A CA 1
ATOM 1635 C C . PRO A 1 201 ? 13.688 15.643 2.676 1.00 87.44 201 PRO A C 1
ATOM 1637 O O . PRO A 1 201 ? 12.962 16.299 3.416 1.00 87.44 201 PRO A O 1
ATOM 1640 N N . ARG A 1 202 ? 13.469 15.618 1.355 1.00 87.69 202 ARG A N 1
ATOM 1641 C CA . ARG A 1 202 ? 12.349 16.330 0.712 1.00 87.69 202 ARG A CA 1
ATOM 1642 C C . ARG A 1 202 ? 10.980 15.827 1.151 1.00 87.69 202 ARG A C 1
ATOM 1644 O O . ARG A 1 202 ? 9.990 16.533 0.972 1.00 87.69 202 ARG A O 1
ATOM 1651 N N . PHE A 1 203 ? 10.919 14.593 1.630 1.00 91.12 203 PHE A N 1
ATOM 1652 C CA . PHE A 1 203 ? 9.689 13.915 2.002 1.00 91.12 203 PHE A CA 1
ATOM 1653 C C . PHE A 1 203 ? 9.524 13.800 3.515 1.00 91.12 203 PHE A C 1
ATOM 1655 O O . PHE A 1 203 ? 8.496 13.284 3.943 1.00 91.12 203 PHE A O 1
ATOM 1662 N N . ASP A 1 204 ? 10.459 14.323 4.317 1.00 90.69 204 ASP A N 1
ATOM 1663 C CA . ASP A 1 204 ? 10.356 14.317 5.779 1.00 90.69 204 ASP A CA 1
ATOM 1664 C C . ASP A 1 204 ? 8.996 14.810 6.298 1.00 90.69 204 ASP A C 1
ATOM 1666 O O . ASP A 1 204 ? 8.429 14.100 7.134 1.00 90.69 204 ASP A O 1
ATOM 1670 N N . PRO A 1 205 ? 8.393 15.897 5.761 1.00 92.12 205 PRO A N 1
ATOM 1671 C CA . PRO A 1 205 ? 7.082 16.368 6.218 1.00 92.12 205 PRO A CA 1
ATOM 1672 C C . PRO A 1 205 ? 5.952 15.333 6.108 1.00 92.12 205 PRO A C 1
ATOM 1674 O O . PRO A 1 205 ? 4.943 15.440 6.796 1.00 92.12 205 PRO A O 1
ATOM 1677 N N . LEU A 1 206 ? 6.097 14.305 5.263 1.00 93.88 206 LEU A N 1
ATOM 1678 C CA . LEU A 1 206 ? 5.111 13.224 5.121 1.00 93.88 206 LEU A CA 1
ATOM 1679 C C . LEU A 1 206 ? 5.181 12.185 6.259 1.00 93.88 206 LEU A C 1
ATOM 1681 O O . LEU A 1 206 ? 4.257 11.371 6.400 1.00 93.88 206 LEU A O 1
ATOM 1685 N N . TYR A 1 207 ? 6.277 12.208 7.030 1.00 93.44 207 TYR A N 1
ATOM 1686 C CA . TYR A 1 207 ? 6.674 11.223 8.045 1.00 93.44 207 TYR A CA 1
ATOM 1687 C C . TYR A 1 207 ? 7.113 11.852 9.373 1.00 93.44 207 TYR A C 1
ATOM 1689 O O . TYR A 1 207 ? 7.642 11.153 10.239 1.00 93.44 207 TYR A O 1
ATOM 1697 N N . GLU A 1 208 ? 6.912 13.155 9.575 1.00 93.25 208 GLU A N 1
ATOM 1698 C CA . GLU A 1 208 ? 7.092 13.789 10.892 1.00 93.25 208 GLU A CA 1
ATOM 1699 C C . GLU A 1 208 ? 6.170 13.156 11.942 1.00 93.25 208 GLU A C 1
ATOM 1701 O O . GLU A 1 208 ? 6.520 13.037 13.117 1.00 93.25 208 GLU A O 1
ATOM 1706 N N . LYS A 1 209 ? 5.006 12.707 11.475 1.00 94.31 209 LYS A N 1
ATOM 1707 C CA . LYS A 1 209 ? 3.870 12.234 12.248 1.00 94.31 209 LYS A CA 1
ATOM 1708 C C . LYS A 1 209 ? 3.242 10.998 11.602 1.00 94.31 209 LYS A C 1
ATOM 1710 O O . LYS A 1 209 ? 3.487 10.688 10.434 1.00 94.31 209 LYS A O 1
ATOM 1715 N N . GLY A 1 210 ? 2.466 10.251 12.374 1.00 95.00 210 GLY A N 1
ATOM 1716 C CA . GLY A 1 210 ? 1.596 9.197 11.866 1.00 95.00 210 GLY A CA 1
ATOM 1717 C C . GLY A 1 210 ? 2.281 7.865 11.575 1.00 95.00 210 GLY A C 1
ATOM 1718 O O . GLY A 1 210 ? 1.683 6.961 10.992 1.00 95.00 210 GLY A O 1
ATOM 1719 N N . ASN A 1 211 ? 3.542 7.707 11.974 1.00 95.56 211 ASN A N 1
ATOM 1720 C CA . ASN A 1 211 ? 4.322 6.512 11.656 1.00 95.56 211 ASN A CA 1
ATOM 1721 C C . ASN A 1 211 ? 3.718 5.244 12.282 1.00 95.56 211 ASN A C 1
ATOM 1723 O O . ASN A 1 211 ? 3.597 4.229 11.599 1.00 95.56 211 ASN A O 1
ATOM 1727 N N . VAL A 1 212 ? 3.300 5.298 13.554 1.00 96.69 212 VAL A N 1
ATOM 1728 C CA . VAL A 1 212 ? 2.714 4.140 14.259 1.00 96.69 212 VAL A CA 1
ATOM 1729 C C . VAL A 1 212 ? 1.391 3.724 13.623 1.00 96.69 212 VAL A C 1
ATOM 1731 O O . VAL A 1 212 ? 1.174 2.537 13.392 1.00 96.69 212 VAL A O 1
ATOM 1734 N N . VAL A 1 213 ? 0.534 4.686 13.278 1.00 97.00 213 VAL A N 1
ATOM 1735 C CA . VAL A 1 213 ? -0.769 4.397 12.674 1.00 97.00 213 VAL A CA 1
ATOM 1736 C C . VAL A 1 213 ? -0.654 3.883 11.230 1.00 97.00 213 VAL A C 1
ATOM 1738 O O . VAL A 1 213 ? -1.398 2.977 10.855 1.00 97.00 213 VAL A O 1
ATOM 1741 N N . ARG A 1 214 ? 0.338 4.336 10.442 1.00 96.50 214 ARG A N 1
ATOM 1742 C CA . ARG A 1 214 ? 0.662 3.705 9.143 1.00 96.50 214 ARG A CA 1
ATOM 1743 C C . ARG A 1 214 ? 1.009 2.225 9.316 1.00 96.50 214 ARG A C 1
ATOM 1745 O O . ARG A 1 214 ? 0.480 1.389 8.589 1.00 96.50 214 ARG A O 1
ATOM 1752 N N . SER A 1 215 ? 1.860 1.898 10.290 1.00 97.00 215 SER A N 1
ATOM 1753 C CA . SER A 1 215 ? 2.226 0.505 10.575 1.00 97.00 215 SER A CA 1
ATOM 1754 C C . SER A 1 215 ? 1.064 -0.315 11.136 1.00 97.00 215 SER A C 1
ATOM 1756 O O . SER A 1 215 ? 0.966 -1.511 10.876 1.00 97.00 215 SER A O 1
ATOM 1758 N N . PHE A 1 216 ? 0.162 0.308 11.898 1.00 98.25 216 PHE A N 1
ATOM 1759 C CA . PHE A 1 216 ? -1.054 -0.348 12.374 1.00 98.25 216 PHE A CA 1
ATOM 1760 C C . PHE A 1 216 ? -1.917 -0.795 11.190 1.00 98.25 216 PHE A C 1
ATOM 1762 O O . PHE A 1 216 ? -2.289 -1.964 11.103 1.00 98.25 216 PHE A O 1
ATOM 1769 N N . LEU A 1 217 ? -2.176 0.110 10.241 1.00 97.62 217 LEU A N 1
ATOM 1770 C CA . LEU A 1 217 ? -2.916 -0.210 9.020 1.00 97.62 217 LEU A CA 1
ATOM 1771 C C . LEU A 1 217 ? -2.216 -1.316 8.223 1.00 97.62 217 LEU A C 1
ATOM 1773 O O . LEU A 1 217 ? -2.873 -2.265 7.812 1.00 97.62 217 LEU A O 1
ATOM 1777 N N . SER A 1 218 ? -0.890 -1.247 8.070 1.00 95.75 218 SER A N 1
ATOM 1778 C CA . SER A 1 218 ? -0.134 -2.241 7.297 1.00 95.75 218 SER A CA 1
ATOM 1779 C C . SER A 1 218 ? -0.151 -3.654 7.886 1.00 95.75 218 SER A C 1
ATOM 1781 O O . SER A 1 218 ? 0.069 -4.611 7.149 1.00 95.75 218 SER A O 1
ATOM 1783 N N . LEU A 1 219 ? -0.340 -3.782 9.204 1.00 96.12 219 LEU A N 1
ATOM 1784 C CA . LEU A 1 219 ? -0.385 -5.067 9.911 1.00 96.12 219 LEU A CA 1
ATOM 1785 C C . LEU A 1 219 ? -1.799 -5.658 9.976 1.00 96.12 219 LEU A C 1
ATOM 1787 O O . LEU A 1 219 ? -1.948 -6.877 9.955 1.00 96.12 219 LEU A O 1
ATOM 1791 N N . PHE A 1 220 ? -2.826 -4.807 10.077 1.00 97.38 220 PHE A N 1
ATOM 1792 C CA . PHE A 1 220 ? -4.199 -5.237 10.368 1.00 97.38 220 PHE A CA 1
ATOM 1793 C C . PHE A 1 220 ? -5.178 -5.115 9.193 1.00 97.38 220 PHE A C 1
ATOM 1795 O O . PHE A 1 220 ? -6.302 -5.609 9.293 1.00 97.38 220 PHE A O 1
ATOM 1802 N N . LEU A 1 221 ? -4.779 -4.496 8.078 1.00 94.38 221 LEU A N 1
ATOM 1803 C CA . LEU A 1 221 ? -5.489 -4.595 6.799 1.00 94.38 221 LEU A CA 1
ATOM 1804 C C . LEU A 1 221 ? -4.946 -5.779 6.003 1.00 94.38 221 LEU A C 1
ATOM 1806 O O . LEU A 1 221 ? -4.152 -5.619 5.082 1.00 94.38 221 LEU A O 1
ATOM 1810 N N . THR A 1 222 ? -5.376 -6.979 6.376 1.00 92.06 222 THR A N 1
ATOM 1811 C CA . THR A 1 222 ? -4.859 -8.245 5.835 1.00 92.06 222 THR A CA 1
ATOM 1812 C C . THR A 1 222 ? -5.194 -8.486 4.363 1.00 92.06 222 THR A C 1
ATOM 1814 O O . THR A 1 222 ? -4.548 -9.313 3.726 1.00 92.06 222 THR A O 1
ATOM 1817 N N . ASP A 1 223 ? -6.166 -7.755 3.816 1.00 90.19 223 ASP A N 1
ATOM 1818 C CA . ASP A 1 223 ? -6.605 -7.869 2.418 1.00 90.19 223 ASP A CA 1
ATOM 1819 C C . ASP A 1 223 ? -5.742 -7.061 1.448 1.00 90.19 223 ASP A C 1
ATOM 1821 O O . ASP A 1 223 ? -5.880 -7.201 0.234 1.00 90.19 223 ASP A O 1
ATOM 1825 N N . VAL A 1 224 ? -4.883 -6.181 1.966 1.00 91.94 224 VAL A N 1
ATOM 1826 C CA . VAL A 1 224 ? -4.053 -5.293 1.154 1.00 91.94 224 VAL A CA 1
ATOM 1827 C C . VAL A 1 224 ? -2.585 -5.593 1.456 1.00 91.94 224 VAL A C 1
ATOM 1829 O O . VAL A 1 224 ? -2.176 -5.533 2.617 1.00 91.94 224 VAL A O 1
ATOM 1832 N N . PRO A 1 225 ? -1.750 -5.890 0.445 1.00 94.31 225 PRO A N 1
ATOM 1833 C CA . PRO A 1 225 ? -0.328 -6.112 0.663 1.00 94.31 225 PRO A CA 1
ATOM 1834 C C . PRO A 1 225 ? 0.321 -4.832 1.189 1.00 94.31 225 PRO A C 1
ATOM 1836 O O . PRO A 1 225 ? -0.016 -3.732 0.754 1.00 94.31 225 PRO A O 1
ATOM 1839 N N . SER A 1 226 ? 1.302 -4.942 2.076 1.00 94.56 226 SER A N 1
ATOM 1840 C CA . SER A 1 226 ? 2.030 -3.785 2.597 1.00 94.56 226 SER A CA 1
ATOM 1841 C C . SER A 1 226 ? 3.489 -3.769 2.157 1.00 94.56 226 SER A C 1
ATOM 1843 O O . SER A 1 226 ? 4.102 -4.805 1.902 1.00 94.56 226 SER A O 1
ATOM 1845 N N . TYR A 1 227 ? 4.051 -2.564 2.069 1.00 94.00 227 TYR A N 1
ATOM 1846 C CA . TYR A 1 227 ? 5.464 -2.341 1.779 1.00 94.00 227 TYR A CA 1
ATOM 1847 C C . TYR A 1 227 ? 6.045 -1.406 2.834 1.00 94.00 227 TYR A C 1
ATOM 1849 O O . TYR A 1 227 ? 5.527 -0.310 3.058 1.00 94.00 227 TYR A O 1
ATOM 1857 N N . VAL A 1 228 ? 7.141 -1.817 3.469 1.00 93.00 228 VAL A N 1
ATOM 1858 C CA . VAL A 1 228 ? 7.802 -1.032 4.514 1.00 93.00 228 VAL A CA 1
ATOM 1859 C C . VAL A 1 228 ? 9.303 -1.021 4.262 1.00 93.00 228 VAL A C 1
ATOM 1861 O O . VAL A 1 228 ? 9.936 -2.072 4.165 1.00 93.00 228 VAL A O 1
ATOM 1864 N N . ALA A 1 229 ? 9.880 0.172 4.158 1.00 90.06 229 ALA A N 1
ATOM 1865 C CA . ALA A 1 229 ? 11.321 0.343 4.079 1.00 90.06 229 ALA A CA 1
ATOM 1866 C C . ALA A 1 229 ? 12.013 -0.081 5.384 1.00 90.06 229 ALA A C 1
ATOM 1868 O O . ALA A 1 229 ? 11.498 0.112 6.489 1.00 90.06 229 ALA A O 1
ATOM 1869 N N . LEU A 1 230 ? 13.224 -0.617 5.243 1.00 87.62 230 LEU A N 1
ATOM 1870 C CA . LEU A 1 230 ? 14.088 -0.951 6.369 1.00 87.62 230 LEU A CA 1
ATOM 1871 C C . LEU A 1 230 ? 14.393 0.302 7.207 1.00 87.62 230 LEU A C 1
ATOM 1873 O O . LEU A 1 230 ? 14.723 1.346 6.654 1.00 87.62 230 LEU A O 1
ATOM 1877 N N . GLY A 1 231 ? 14.332 0.179 8.535 1.00 89.06 231 GLY A N 1
ATOM 1878 C CA . GLY A 1 231 ? 14.671 1.264 9.459 1.00 89.06 231 GLY A CA 1
ATOM 1879 C C . GLY A 1 231 ? 13.515 2.184 9.839 1.00 89.06 231 GLY A C 1
ATOM 1880 O O . GLY A 1 231 ? 13.710 3.059 10.683 1.00 89.06 231 GLY A O 1
ATOM 1881 N N . GLN A 1 232 ? 12.311 1.960 9.303 1.00 92.31 232 GLN A N 1
ATOM 1882 C CA . GLN A 1 232 ? 11.122 2.744 9.648 1.00 92.31 232 GLN A CA 1
ATOM 1883 C C . GLN A 1 232 ? 10.874 2.805 11.164 1.00 92.31 232 GLN A C 1
ATOM 1885 O O . GLN A 1 232 ? 10.533 3.857 11.693 1.00 92.31 232 GLN A O 1
ATOM 1890 N N . GLU A 1 233 ? 11.076 1.703 11.891 1.00 94.06 233 GLU A N 1
ATOM 1891 C CA . GLU A 1 233 ? 10.849 1.648 13.341 1.00 94.06 233 GLU A CA 1
ATOM 1892 C C . GLU A 1 233 ? 11.822 2.479 14.191 1.00 94.06 233 GLU A C 1
ATOM 1894 O O . GLU A 1 233 ? 11.535 2.726 15.361 1.00 94.06 233 GLU A O 1
ATOM 1899 N N . VAL A 1 234 ? 12.961 2.899 13.638 1.00 93.88 234 VAL A N 1
ATOM 1900 C CA . VAL A 1 234 ? 13.978 3.691 14.352 1.00 93.88 234 VAL A CA 1
ATOM 1901 C C . VAL A 1 234 ? 14.183 5.074 13.746 1.00 93.88 234 VAL A C 1
ATOM 1903 O O . VAL A 1 234 ? 15.030 5.819 14.233 1.00 93.88 234 VAL A O 1
ATOM 1906 N N . ARG A 1 235 ? 13.424 5.433 12.704 1.00 91.94 235 ARG A N 1
ATOM 1907 C CA . ARG A 1 235 ? 13.584 6.695 11.982 1.00 91.94 235 ARG A CA 1
ATOM 1908 C C . ARG A 1 235 ? 13.418 7.893 12.925 1.00 91.94 235 ARG A C 1
ATOM 1910 O O . ARG A 1 235 ? 12.419 8.015 13.641 1.00 91.94 235 ARG A O 1
ATOM 1917 N N . ASP A 1 236 ? 14.403 8.785 12.910 1.00 93.06 236 ASP A N 1
ATOM 1918 C CA . ASP A 1 236 ? 14.352 10.044 13.650 1.00 93.06 236 ASP A CA 1
ATOM 1919 C C . ASP A 1 236 ? 13.414 11.042 12.960 1.00 93.06 236 ASP A C 1
ATOM 1921 O O . ASP A 1 236 ? 13.208 11.005 11.747 1.00 93.06 236 ASP A O 1
ATOM 1925 N N . VAL A 1 237 ? 12.820 11.942 13.743 1.00 92.25 237 VAL A N 1
ATOM 1926 C CA . VAL A 1 237 ? 12.031 13.047 13.191 1.00 92.25 237 VAL A CA 1
ATOM 1927 C C . VAL A 1 237 ? 12.992 14.145 12.753 1.00 92.25 237 VAL A C 1
ATOM 1929 O O . VAL A 1 237 ? 13.684 14.748 13.575 1.00 92.25 237 VAL A O 1
ATOM 1932 N N . HIS A 1 238 ? 13.020 14.416 11.455 1.00 91.19 238 HIS A N 1
ATOM 1933 C CA . HIS A 1 238 ? 13.804 15.489 10.863 1.00 91.19 238 HIS A CA 1
ATOM 1934 C C . HIS A 1 238 ? 12.856 16.613 10.425 1.00 91.19 238 HIS A C 1
ATOM 1936 O O . HIS A 1 238 ? 12.106 16.450 9.476 1.00 91.19 238 HIS A O 1
ATOM 1942 N N . LEU A 1 239 ? 12.874 17.754 11.124 1.00 91.94 239 LEU A N 1
ATOM 1943 C CA . LEU A 1 239 ? 12.095 18.951 10.735 1.00 91.94 239 LEU A CA 1
ATOM 1944 C C . LEU A 1 239 ? 12.796 19.782 9.648 1.00 91.94 239 LEU A C 1
ATOM 1946 O O . LEU A 1 239 ? 12.233 20.692 9.045 1.00 91.94 239 LEU A O 1
ATOM 1950 N N . THR A 1 240 ? 14.074 19.496 9.444 1.00 87.81 240 THR A N 1
ATOM 1951 C CA . THR A 1 240 ? 14.933 20.054 8.404 1.00 87.81 240 THR A CA 1
ATOM 1952 C C . THR A 1 240 ? 15.827 18.932 7.891 1.00 87.81 240 THR A C 1
ATOM 1954 O O . THR A 1 240 ? 16.103 18.020 8.672 1.00 87.81 240 THR A O 1
ATOM 1957 N N . PRO A 1 241 ? 16.371 19.016 6.665 1.00 86.88 241 PRO A N 1
ATOM 1958 C CA . PRO A 1 241 ? 17.281 18.000 6.151 1.00 86.88 241 PRO A CA 1
ATOM 1959 C C . PRO A 1 241 ? 18.448 17.695 7.095 1.00 86.88 241 PRO A C 1
ATOM 1961 O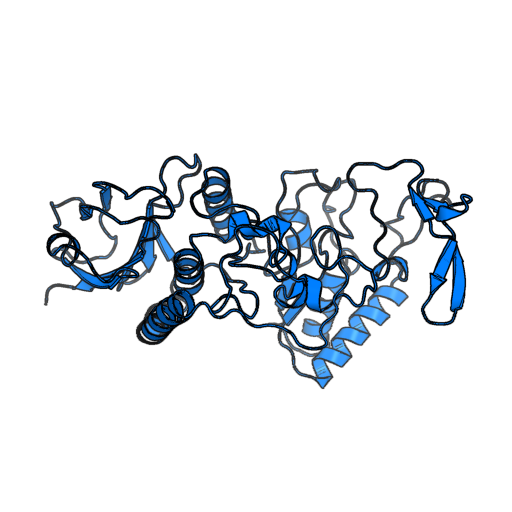 O . PRO A 1 241 ? 19.074 18.598 7.652 1.00 86.88 241 PRO A O 1
ATOM 1964 N N . TRP A 1 242 ? 18.745 16.407 7.246 1.00 88.19 242 TRP A N 1
ATOM 1965 C CA . TRP A 1 242 ? 19.879 15.888 8.024 1.00 88.19 242 TRP A CA 1
ATOM 1966 C C . TRP A 1 242 ? 20.993 15.392 7.091 1.00 88.19 242 TRP A C 1
ATOM 1968 O O . TRP A 1 242 ? 20.781 15.326 5.877 1.00 88.19 242 TRP A O 1
ATOM 1978 N N . PRO A 1 243 ? 22.181 15.038 7.616 1.00 89.06 243 PRO A N 1
ATOM 1979 C CA . PRO A 1 243 ? 23.230 14.435 6.802 1.00 89.06 243 PRO A CA 1
ATOM 1980 C C . PRO A 1 243 ? 22.747 13.181 6.062 1.00 89.06 243 PRO A C 1
ATOM 1982 O O . PRO A 1 243 ? 22.002 12.365 6.611 1.00 89.06 243 PRO A O 1
ATOM 1985 N N . ASN A 1 244 ? 23.219 13.009 4.828 1.00 88.75 244 ASN A N 1
ATOM 1986 C CA . ASN A 1 244 ? 22.805 11.939 3.914 1.00 88.75 244 ASN A CA 1
ATOM 1987 C C . ASN A 1 244 ? 22.994 10.517 4.473 1.00 88.75 244 ASN A C 1
ATOM 1989 O O . ASN A 1 244 ? 22.321 9.592 4.028 1.00 88.75 244 ASN A O 1
ATOM 1993 N N . GLU A 1 245 ? 23.867 10.325 5.464 1.00 90.31 245 GLU A N 1
ATOM 1994 C CA . GLU A 1 245 ? 24.087 9.041 6.135 1.00 90.31 245 GLU A CA 1
ATOM 1995 C C . GLU A 1 245 ? 22.895 8.548 6.964 1.00 90.31 245 GLU A C 1
ATOM 1997 O O . GLU A 1 245 ? 22.876 7.371 7.317 1.00 90.31 245 GLU A O 1
ATOM 2002 N N . HIS A 1 246 ? 21.920 9.410 7.262 1.00 90.75 246 HIS A N 1
ATOM 2003 C CA . HIS A 1 246 ? 20.687 9.034 7.962 1.00 90.75 246 HIS A CA 1
ATOM 2004 C C . HIS A 1 246 ? 19.596 8.489 7.029 1.00 90.75 246 HIS A C 1
ATOM 2006 O O . HIS A 1 246 ? 18.681 7.809 7.484 1.00 90.75 246 HIS A O 1
ATOM 2012 N N . TYR A 1 247 ? 19.710 8.739 5.724 1.00 89.62 247 TYR A N 1
ATOM 2013 C CA . TYR A 1 247 ? 18.689 8.417 4.731 1.00 89.62 247 TYR A CA 1
ATOM 2014 C C . TYR A 1 247 ? 19.134 7.224 3.899 1.00 89.62 247 TYR A C 1
ATOM 2016 O O . TYR A 1 247 ? 20.176 7.272 3.243 1.00 89.62 247 TYR A O 1
ATOM 2024 N N . THR A 1 248 ? 18.355 6.147 3.891 1.00 89.06 248 THR A N 1
ATOM 2025 C CA . THR A 1 248 ? 18.701 4.915 3.166 1.00 89.06 248 THR A CA 1
ATOM 2026 C C . THR A 1 248 ? 18.926 5.175 1.674 1.00 89.06 248 THR A C 1
ATOM 2028 O O . THR A 1 248 ? 19.873 4.639 1.092 1.00 89.06 248 THR A O 1
ATOM 2031 N N . LYS A 1 249 ? 18.128 6.062 1.060 1.00 86.69 249 LYS A N 1
ATOM 2032 C CA . LYS A 1 249 ? 18.276 6.446 -0.351 1.00 86.69 249 LYS A CA 1
ATOM 2033 C C . LYS A 1 249 ? 19.565 7.186 -0.643 1.00 86.69 249 LYS A C 1
ATOM 2035 O O . LYS A 1 249 ? 20.225 6.891 -1.637 1.00 86.69 249 LYS A O 1
ATOM 2040 N N . LEU A 1 250 ? 19.906 8.170 0.184 1.00 87.06 250 LEU A N 1
ATOM 2041 C CA . LEU A 1 250 ? 21.077 9.006 -0.061 1.00 87.06 250 LEU A CA 1
ATOM 2042 C C . LEU A 1 250 ? 22.365 8.297 0.345 1.00 87.06 250 LEU A C 1
ATOM 2044 O O . LEU A 1 250 ? 23.383 8.448 -0.326 1.00 87.06 250 LEU A O 1
ATOM 2048 N N . PHE A 1 251 ? 22.305 7.430 1.356 1.00 87.00 251 PHE A N 1
ATOM 2049 C CA . PHE A 1 251 ? 23.454 6.648 1.777 1.00 87.00 251 PHE A CA 1
ATOM 2050 C C . PHE A 1 251 ? 23.960 5.699 0.691 1.00 87.00 251 PHE A C 1
ATOM 2052 O O . PHE A 1 251 ? 25.156 5.443 0.658 1.00 87.00 251 PHE A O 1
ATOM 2059 N N . VAL A 1 252 ? 23.124 5.198 -0.226 1.00 83.88 252 VAL A N 1
ATOM 2060 C CA . VAL A 1 252 ? 23.595 4.322 -1.317 1.00 83.88 252 VAL A CA 1
ATOM 2061 C C . VAL A 1 252 ? 24.197 5.082 -2.503 1.00 83.88 252 VAL A C 1
ATOM 2063 O O . VAL A 1 252 ? 24.911 4.473 -3.298 1.00 83.88 252 VAL A O 1
ATOM 2066 N N . PHE A 1 253 ? 24.000 6.401 -2.612 1.00 77.56 253 PHE A N 1
ATOM 2067 C CA . PHE A 1 253 ? 24.646 7.196 -3.657 1.00 77.56 253 PHE A CA 1
ATOM 2068 C C . PHE A 1 253 ? 26.113 7.472 -3.304 1.00 77.56 253 PHE A C 1
ATOM 2070 O O . PHE A 1 253 ? 26.441 8.008 -2.248 1.00 77.56 253 PHE A O 1
ATOM 2077 N N . HIS A 1 254 ? 27.017 7.084 -4.206 1.00 70.75 254 HIS A N 1
ATOM 2078 C CA . HIS A 1 254 ? 28.454 7.348 -4.106 1.00 70.75 254 HIS A CA 1
ATOM 2079 C C . HIS A 1 254 ? 28.806 8.650 -4.845 1.00 70.75 254 HIS A C 1
ATOM 2081 O O . HIS A 1 254 ? 29.623 8.647 -5.762 1.00 70.75 254 HIS A O 1
ATOM 2087 N N . GLU A 1 255 ? 28.144 9.754 -4.499 1.00 69.69 255 GLU A N 1
ATOM 2088 C CA . GLU A 1 255 ? 28.478 11.072 -5.047 1.00 69.69 255 GLU A CA 1
ATOM 2089 C C . GLU A 1 255 ? 29.479 11.790 -4.123 1.00 69.69 255 GLU A C 1
ATOM 2091 O O . GLU A 1 255 ? 29.427 11.659 -2.897 1.00 69.69 255 GLU A O 1
ATOM 2096 N N . HIS A 1 256 ? 30.419 12.533 -4.709 1.00 66.00 256 HIS A N 1
ATOM 2097 C CA . HIS A 1 256 ? 31.450 13.288 -3.992 1.00 66.00 256 HIS A CA 1
ATOM 2098 C C . HIS A 1 256 ? 31.198 14.796 -4.153 1.00 66.00 256 HIS A C 1
ATOM 2100 O O . HIS A 1 256 ? 30.918 15.255 -5.257 1.00 66.00 256 HIS A O 1
ATOM 2106 N N . GLY A 1 257 ? 31.296 15.572 -3.066 1.00 64.19 257 GLY A N 1
ATOM 2107 C CA . GLY A 1 257 ? 31.038 17.017 -3.076 1.00 64.19 257 GLY A CA 1
ATOM 2108 C C . GLY A 1 257 ? 31.274 17.704 -1.723 1.00 64.19 257 GLY A C 1
ATOM 2109 O O . GLY A 1 257 ? 31.403 17.044 -0.689 1.00 64.19 257 GLY A O 1
ATOM 2110 N N . GLU A 1 258 ? 31.348 19.039 -1.739 1.00 62.12 258 GLU A N 1
ATOM 2111 C CA . GLU A 1 258 ? 31.703 19.875 -0.575 1.00 62.12 258 GLU A CA 1
ATOM 2112 C C . GLU A 1 258 ? 30.515 20.282 0.313 1.00 62.12 258 GLU A C 1
ATOM 2114 O O . GLU A 1 258 ? 30.726 20.832 1.391 1.00 62.12 258 GLU A O 1
ATOM 2119 N N . ASP A 1 259 ? 29.280 19.953 -0.064 1.00 61.44 259 ASP A N 1
ATOM 2120 C CA . ASP A 1 259 ? 28.072 20.159 0.747 1.00 61.44 259 ASP A CA 1
ATOM 2121 C C . ASP A 1 259 ? 27.495 18.791 1.153 1.00 61.44 259 ASP A C 1
ATOM 2123 O O . ASP A 1 259 ? 27.506 17.859 0.350 1.00 61.44 259 ASP A O 1
ATOM 2127 N N . ASN A 1 260 ? 27.072 18.626 2.406 1.00 63.72 260 ASN A N 1
ATOM 2128 C CA . ASN A 1 260 ? 26.474 17.389 2.932 1.00 63.72 260 ASN A CA 1
ATOM 2129 C C . ASN A 1 260 ? 25.012 17.564 3.357 1.00 63.72 260 ASN A C 1
ATOM 2131 O O . ASN A 1 260 ? 24.471 16.684 4.028 1.00 63.72 260 ASN A O 1
ATOM 2135 N N . VAL A 1 261 ? 24.398 18.686 2.984 1.00 63.00 261 VAL A N 1
ATOM 2136 C CA . VAL A 1 261 ? 22.986 18.965 3.215 1.00 63.00 261 VAL A CA 1
ATOM 2137 C C . VAL A 1 261 ? 22.290 19.092 1.863 1.00 63.00 261 VAL A C 1
ATOM 2139 O O . VAL A 1 261 ? 22.864 19.549 0.871 1.00 63.00 261 VAL A O 1
ATOM 2142 N N . TYR A 1 262 ? 21.043 18.627 1.806 1.00 63.66 262 TYR A N 1
ATOM 2143 C CA . TYR A 1 262 ? 20.175 18.770 0.640 1.00 63.66 262 TYR A CA 1
ATOM 2144 C C . TYR A 1 262 ? 20.254 20.204 0.059 1.00 63.66 262 TYR A C 1
ATOM 2146 O O . TYR A 1 262 ? 20.129 21.161 0.826 1.00 63.66 262 TYR A O 1
ATOM 2154 N N . PRO A 1 263 ? 20.437 20.392 -1.268 1.00 67.62 263 PRO A N 1
ATOM 2155 C CA . PRO A 1 263 ? 20.228 19.435 -2.363 1.00 67.62 263 PRO A CA 1
ATOM 2156 C C . PRO A 1 263 ? 21.429 18.539 -2.716 1.00 67.62 263 PRO A C 1
ATOM 2158 O O . PRO A 1 263 ? 21.385 17.850 -3.737 1.00 67.62 263 PRO A O 1
ATOM 2161 N N . SER A 1 264 ? 22.497 18.526 -1.914 1.00 73.88 264 SER A N 1
ATOM 2162 C CA . SER A 1 264 ? 23.636 17.637 -2.156 1.00 73.88 264 SER A CA 1
ATOM 2163 C C . SER A 1 2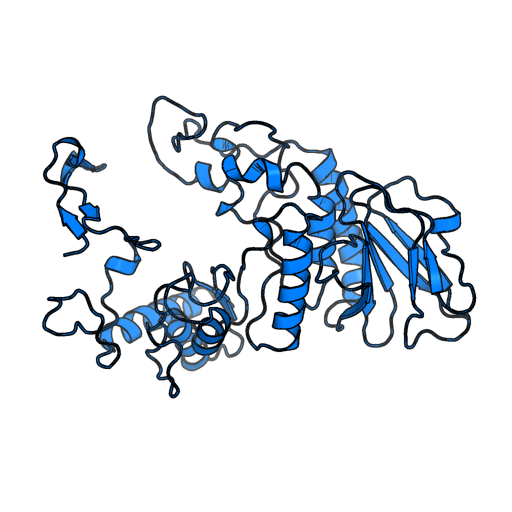64 ? 23.272 16.165 -1.958 1.00 73.88 264 SER A C 1
ATOM 2165 O O . SER A 1 264 ? 22.650 15.794 -0.964 1.00 73.88 264 SER A O 1
ATOM 2167 N N . LYS A 1 265 ? 23.728 15.303 -2.870 1.00 75.00 265 LYS A N 1
ATOM 2168 C CA . LYS A 1 265 ? 23.657 13.838 -2.731 1.00 75.00 265 LYS A CA 1
ATOM 2169 C C . LYS A 1 265 ? 24.965 13.227 -2.229 1.00 75.00 265 LYS A C 1
ATOM 2171 O O . LYS A 1 265 ? 25.086 12.007 -2.153 1.00 75.00 265 LYS A O 1
ATOM 2176 N N . ALA A 1 266 ? 25.959 14.057 -1.912 1.00 76.50 266 ALA A N 1
ATOM 2177 C CA . ALA A 1 266 ? 27.246 13.564 -1.461 1.00 76.50 266 ALA A CA 1
ATOM 2178 C C . ALA A 1 266 ? 27.146 12.983 -0.048 1.00 76.50 266 ALA A C 1
ATOM 2180 O O . ALA A 1 266 ? 26.572 13.606 0.847 1.00 76.50 266 ALA A O 1
ATOM 2181 N N . ARG A 1 267 ? 27.743 11.810 0.171 1.00 78.62 267 ARG A N 1
ATOM 2182 C CA . ARG A 1 267 ? 27.934 11.237 1.512 1.00 78.62 267 ARG A CA 1
ATOM 2183 C C . ARG A 1 267 ? 29.405 11.330 1.910 1.00 78.62 267 ARG A C 1
ATOM 2185 O O . ARG A 1 267 ? 30.291 11.175 1.070 1.00 78.62 267 ARG A O 1
ATOM 2192 N N . ARG A 1 268 ? 29.682 11.585 3.187 1.00 76.62 268 ARG A N 1
ATOM 2193 C CA . ARG A 1 268 ? 31.043 11.737 3.738 1.00 76.62 268 ARG A CA 1
ATOM 2194 C C . ARG A 1 268 ? 31.435 10.572 4.637 1.00 76.62 268 ARG A C 1
ATOM 2196 O O . ARG A 1 268 ? 32.604 10.197 4.699 1.00 76.62 268 ARG A O 1
ATOM 2203 N N . GLY A 1 269 ? 30.466 10.009 5.346 1.00 80.19 269 GLY A N 1
ATOM 2204 C CA . GLY A 1 269 ? 30.631 8.845 6.194 1.00 80.19 269 GLY A CA 1
ATOM 2205 C C . GLY A 1 269 ? 30.652 7.546 5.392 1.00 80.19 269 GLY A C 1
ATOM 2206 O O . GLY A 1 269 ? 29.954 7.376 4.395 1.00 80.19 269 GLY A O 1
ATOM 2207 N N . LEU A 1 270 ? 31.434 6.583 5.879 1.00 86.19 270 LEU A N 1
ATOM 2208 C CA . LEU A 1 270 ? 31.432 5.205 5.369 1.00 86.19 270 LEU A CA 1
ATOM 2209 C C . LEU A 1 270 ? 30.377 4.323 6.050 1.00 86.19 270 LEU A C 1
ATOM 2211 O O . LEU A 1 270 ? 30.274 3.138 5.745 1.00 86.19 270 LEU A O 1
ATOM 2215 N N . ARG A 1 271 ? 29.639 4.870 7.020 1.00 91.94 271 ARG A N 1
ATOM 2216 C CA . ARG A 1 271 ? 28.687 4.132 7.848 1.00 91.94 271 ARG A CA 1
ATOM 2217 C C . ARG A 1 271 ? 27.316 4.764 7.732 1.00 91.94 271 ARG A C 1
ATOM 2219 O O . ARG A 1 271 ? 27.201 5.979 7.859 1.00 91.94 271 ARG A O 1
ATOM 2226 N N . TYR A 1 272 ? 26.315 3.915 7.544 1.00 91.69 272 TYR A N 1
ATOM 2227 C CA . TYR A 1 272 ? 24.923 4.303 7.684 1.00 91.69 272 TYR A CA 1
ATOM 2228 C C . TYR A 1 272 ? 24.641 4.632 9.153 1.00 91.69 272 TYR A C 1
ATOM 2230 O O . TYR A 1 272 ? 25.113 3.923 10.052 1.00 91.69 272 TYR A O 1
ATOM 2238 N N . LEU A 1 273 ? 23.906 5.713 9.393 1.00 92.81 273 LEU A N 1
ATOM 2239 C CA . LEU A 1 273 ? 23.538 6.181 10.721 1.00 92.81 273 LEU A CA 1
ATOM 2240 C C . LEU A 1 273 ? 22.064 5.873 10.964 1.00 92.81 273 LEU A C 1
ATOM 2242 O O . LEU A 1 273 ? 21.181 6.618 10.555 1.00 92.81 273 LEU A O 1
ATOM 2246 N N . TRP A 1 274 ? 21.811 4.771 11.668 1.00 94.38 274 TRP A N 1
ATOM 2247 C CA . TRP A 1 274 ? 20.473 4.449 12.153 1.00 94.38 274 TRP A CA 1
ATOM 2248 C C . TRP A 1 274 ? 19.947 5.555 13.062 1.00 94.38 274 TRP A C 1
ATOM 2250 O O . TRP A 1 274 ? 20.700 6.109 13.875 1.00 94.38 274 TRP A O 1
ATOM 2260 N N . GLY A 1 275 ? 18.649 5.825 12.952 1.00 93.06 275 GLY A N 1
ATOM 2261 C CA . GLY A 1 275 ? 17.987 6.729 13.875 1.00 93.06 275 GLY A CA 1
ATOM 2262 C C . GLY A 1 275 ? 17.959 6.181 15.304 1.00 93.06 275 GLY A C 1
ATOM 2263 O O . GLY A 1 275 ? 18.207 4.997 15.562 1.00 93.06 275 GLY A O 1
ATOM 2264 N N . LYS A 1 276 ? 17.710 7.071 16.262 1.00 95.38 276 LYS A N 1
ATOM 2265 C CA . LYS A 1 276 ? 17.724 6.786 17.705 1.00 95.38 276 LYS A CA 1
ATOM 2266 C C . LYS A 1 276 ? 16.361 7.028 18.348 1.00 95.38 276 LYS A C 1
ATOM 2268 O O . LYS A 1 276 ? 16.278 7.277 19.554 1.00 95.38 276 LYS A O 1
ATOM 2273 N N . ASN A 1 277 ? 15.293 6.915 17.565 1.00 95.94 277 ASN A N 1
ATOM 2274 C CA . ASN A 1 277 ? 13.929 7.150 18.010 1.00 95.94 277 ASN A CA 1
ATOM 2275 C C . ASN A 1 277 ? 13.396 5.995 18.877 1.00 95.94 277 ASN A C 1
ATOM 2277 O O . ASN A 1 277 ? 12.624 5.144 18.435 1.00 95.94 277 ASN A O 1
ATOM 2281 N N . GLY A 1 278 ? 13.823 5.961 20.142 1.00 96.75 278 GLY A N 1
ATOM 2282 C CA . GLY A 1 278 ? 13.429 4.923 21.098 1.00 96.75 278 GLY A CA 1
ATOM 2283 C C . GLY A 1 278 ? 11.922 4.881 21.370 1.00 96.75 278 GLY A C 1
ATOM 2284 O O . GLY A 1 278 ? 11.373 3.802 21.588 1.00 96.75 278 GLY A O 1
ATOM 2285 N N . SER A 1 279 ? 11.243 6.031 21.306 1.00 95.25 279 SER A N 1
ATOM 2286 C CA . SER A 1 279 ? 9.788 6.119 21.476 1.00 95.25 279 SER A CA 1
ATOM 2287 C C . SER A 1 279 ? 9.049 5.420 20.335 1.00 95.25 279 SER A C 1
ATOM 2289 O O . SER A 1 279 ? 8.180 4.586 20.593 1.00 95.25 279 SER A O 1
ATOM 2291 N N . LEU A 1 280 ? 9.432 5.700 19.083 1.00 96.19 280 LEU A N 1
ATOM 2292 C CA . LEU A 1 280 ? 8.869 5.029 17.909 1.00 96.19 280 LEU A CA 1
ATOM 2293 C C . LEU A 1 280 ? 9.153 3.528 17.943 1.00 96.19 280 LEU A C 1
ATOM 2295 O O . LEU A 1 280 ? 8.234 2.728 17.775 1.00 96.19 280 LEU A O 1
ATOM 2299 N N . PHE A 1 281 ? 10.395 3.146 18.242 1.00 97.31 281 PHE A N 1
ATOM 2300 C CA . PHE A 1 281 ? 10.789 1.744 18.328 1.00 97.31 281 PHE A CA 1
ATOM 2301 C C . PHE A 1 281 ? 9.973 0.985 19.383 1.00 97.31 281 PHE A C 1
ATOM 2303 O O . PHE A 1 281 ? 9.467 -0.107 19.117 1.00 97.31 281 PHE A O 1
ATOM 2310 N N . GLY A 1 282 ? 9.783 1.576 20.568 1.00 97.56 282 GLY A N 1
ATOM 2311 C CA . GLY A 1 282 ? 8.969 0.998 21.637 1.00 97.56 282 GLY A CA 1
ATOM 2312 C C . GLY A 1 282 ? 7.496 0.838 21.247 1.00 97.56 282 GLY A C 1
ATOM 2313 O O . GLY A 1 282 ? 6.912 -0.226 21.472 1.00 97.56 282 GLY A O 1
ATOM 2314 N N . ALA A 1 283 ? 6.904 1.856 20.614 1.00 96.81 283 ALA A N 1
ATOM 2315 C CA . ALA A 1 283 ? 5.522 1.807 20.135 1.00 96.81 283 ALA A CA 1
ATOM 2316 C C . ALA A 1 283 ? 5.326 0.739 19.043 1.00 96.81 283 ALA A C 1
ATOM 2318 O O . ALA A 1 283 ? 4.415 -0.085 19.138 1.00 96.81 283 ALA A O 1
ATOM 2319 N N . MET A 1 284 ? 6.224 0.692 18.055 1.00 96.69 284 MET A N 1
ATOM 2320 C CA . MET A 1 284 ? 6.217 -0.309 16.981 1.00 96.69 284 MET A CA 1
ATOM 2321 C C . MET A 1 284 ? 6.428 -1.727 17.512 1.00 96.69 284 MET A C 1
ATOM 2323 O O . MET A 1 284 ? 5.788 -2.661 17.041 1.00 96.69 284 MET A O 1
ATOM 2327 N N . THR A 1 285 ? 7.289 -1.899 18.517 1.00 97.62 285 THR A N 1
ATOM 2328 C CA . THR A 1 285 ? 7.516 -3.204 19.154 1.00 97.62 285 THR A CA 1
ATOM 2329 C C . THR A 1 285 ? 6.252 -3.694 19.853 1.00 97.62 285 THR A C 1
ATOM 2331 O O . THR A 1 285 ? 5.834 -4.825 19.627 1.00 97.62 285 THR A O 1
ATOM 2334 N N . ARG A 1 286 ? 5.590 -2.840 20.647 1.00 97.94 286 ARG A N 1
ATOM 2335 C CA . ARG A 1 286 ? 4.296 -3.176 21.262 1.00 97.94 286 ARG A CA 1
ATOM 2336 C C . ARG A 1 286 ? 3.244 -3.554 20.222 1.00 97.94 286 ARG A C 1
ATOM 2338 O O . ARG A 1 286 ? 2.502 -4.506 20.431 1.00 97.94 286 ARG A O 1
ATOM 2345 N N . LEU A 1 287 ? 3.166 -2.785 19.137 1.00 98.12 287 LEU A N 1
ATOM 2346 C CA . LEU A 1 287 ? 2.242 -3.031 18.036 1.00 98.12 287 LEU A CA 1
ATOM 2347 C C . LEU A 1 287 ? 2.491 -4.398 17.383 1.00 98.12 287 LEU A C 1
ATOM 2349 O O . LEU A 1 287 ? 1.548 -5.164 17.223 1.00 98.12 287 LEU A O 1
ATOM 2353 N N . ARG A 1 288 ? 3.750 -4.722 17.058 1.00 97.50 288 ARG A N 1
ATOM 2354 C CA . ARG A 1 288 ? 4.132 -6.007 16.450 1.00 97.50 288 ARG A CA 1
ATOM 2355 C C . ARG A 1 288 ? 3.870 -7.189 17.383 1.00 97.50 288 ARG A C 1
ATOM 2357 O O . ARG A 1 288 ? 3.289 -8.163 16.938 1.00 97.50 288 ARG A O 1
ATOM 2364 N N . LEU A 1 289 ? 4.206 -7.079 18.672 1.00 98.38 289 LEU A N 1
ATOM 2365 C CA . LEU A 1 289 ? 3.932 -8.141 19.650 1.00 98.38 289 LEU A CA 1
ATOM 2366 C C . LEU A 1 289 ? 2.433 -8.439 19.779 1.00 98.38 289 LEU A C 1
ATOM 2368 O O . LEU A 1 289 ? 2.040 -9.599 19.837 1.00 98.38 289 LEU A O 1
ATOM 2372 N N . PHE A 1 290 ? 1.596 -7.398 19.801 1.00 98.56 290 PHE A N 1
ATOM 2373 C CA . PHE A 1 290 ? 0.146 -7.585 19.798 1.00 98.56 290 PHE A CA 1
ATOM 2374 C C . PHE A 1 290 ? -0.351 -8.156 18.463 1.00 98.56 290 PHE A C 1
ATOM 2376 O O . PHE A 1 290 ? -1.223 -9.022 18.450 1.00 98.56 290 PHE A O 1
ATOM 2383 N N . ALA A 1 291 ? 0.211 -7.700 17.338 1.00 98.00 291 ALA A N 1
ATOM 2384 C CA . ALA A 1 291 ? -0.112 -8.255 16.033 1.00 98.00 291 ALA A CA 1
ATOM 2385 C C . ALA A 1 291 ? 0.202 -9.753 15.982 1.00 98.00 291 ALA A C 1
ATOM 2387 O O . ALA A 1 291 ? -0.694 -10.512 15.641 1.00 98.00 291 ALA A O 1
ATOM 2388 N N . ASP A 1 292 ? 1.392 -10.183 16.409 1.00 98.12 292 ASP A N 1
ATOM 2389 C CA . ASP A 1 292 ? 1.802 -11.592 16.462 1.00 98.12 292 ASP A CA 1
ATOM 2390 C C . ASP A 1 292 ? 0.835 -12.456 17.292 1.00 98.12 292 ASP A C 1
ATOM 2392 O O . ASP A 1 292 ? 0.545 -13.591 16.912 1.00 98.12 292 ASP A O 1
ATOM 2396 N N . GLU A 1 293 ? 0.298 -11.922 18.396 1.00 98.38 293 GLU A N 1
ATOM 2397 C CA . GLU A 1 293 ? -0.690 -12.615 19.235 1.00 98.38 293 GLU A CA 1
ATOM 2398 C C . GLU A 1 293 ? -1.989 -12.908 18.471 1.00 98.38 293 GLU A C 1
ATOM 2400 O O . GLU A 1 293 ? -2.517 -14.019 18.543 1.00 98.38 293 GLU A O 1
ATOM 2405 N N . ILE A 1 294 ? -2.516 -11.922 17.738 1.00 97.94 294 ILE A N 1
ATOM 2406 C CA . ILE A 1 294 ? -3.831 -12.036 17.091 1.00 97.94 294 ILE A CA 1
ATOM 2407 C C . ILE A 1 294 ? -3.757 -12.454 15.619 1.00 97.94 294 ILE A C 1
ATOM 2409 O O . ILE A 1 294 ? -4.785 -12.817 15.043 1.00 97.94 294 ILE A O 1
ATOM 2413 N N . PHE A 1 295 ? -2.570 -12.422 15.003 1.00 96.75 295 PHE A N 1
ATOM 2414 C CA . PHE A 1 295 ? -2.374 -12.684 13.577 1.00 96.75 295 PHE A CA 1
ATOM 2415 C C . PHE A 1 295 ? -2.962 -14.028 13.132 1.00 96.75 295 PHE A C 1
ATOM 2417 O O . PHE A 1 295 ? -3.686 -14.031 12.138 1.00 96.75 295 PHE A O 1
ATOM 2424 N N . PRO A 1 296 ? -2.773 -15.152 13.860 1.00 95.75 296 PRO A N 1
ATOM 2425 C CA . PRO A 1 296 ? -3.365 -16.436 13.474 1.00 95.75 296 PRO A CA 1
ATOM 2426 C C . PRO A 1 296 ? -4.896 -16.413 13.367 1.00 95.75 296 PRO A C 1
ATOM 2428 O O . PRO A 1 296 ? -5.472 -17.212 12.634 1.00 95.75 296 PRO A O 1
ATOM 2431 N N . THR A 1 297 ? -5.558 -15.506 14.091 1.00 95.19 297 THR A N 1
ATOM 2432 C CA . THR A 1 297 ? -7.017 -15.352 14.063 1.00 95.19 297 THR A CA 1
ATOM 2433 C C . THR A 1 297 ? -7.479 -14.514 12.877 1.00 95.19 297 THR A C 1
ATOM 2435 O O . THR A 1 297 ? -8.568 -14.745 12.367 1.00 95.19 297 THR A O 1
ATOM 2438 N N . ILE A 1 298 ? -6.687 -13.536 12.438 1.00 95.31 298 ILE A N 1
ATOM 2439 C CA . ILE A 1 298 ? -7.115 -12.555 11.428 1.00 95.31 298 ILE A CA 1
ATOM 2440 C C . ILE A 1 298 ? -6.519 -12.813 10.040 1.00 95.31 298 ILE A C 1
ATOM 2442 O O . ILE A 1 298 ? -7.081 -12.367 9.045 1.00 95.31 298 ILE A O 1
ATOM 2446 N N . ALA A 1 299 ? -5.400 -13.532 9.957 1.00 93.38 299 ALA A N 1
ATOM 2447 C CA . ALA A 1 299 ? -4.705 -13.803 8.707 1.00 93.38 299 ALA A CA 1
ATOM 2448 C C . ALA A 1 299 ? -5.588 -14.585 7.727 1.00 93.38 299 ALA A C 1
ATOM 2450 O O . ALA A 1 299 ? -6.237 -15.565 8.091 1.00 93.38 299 ALA A O 1
ATOM 2451 N N . GLY A 1 300 ? -5.593 -14.150 6.465 1.00 89.62 300 GLY A N 1
ATOM 2452 C CA . GLY A 1 300 ? -6.376 -14.774 5.397 1.00 89.62 300 GLY A CA 1
ATOM 2453 C C . GLY A 1 300 ? -7.889 -14.558 5.495 1.00 89.62 300 GLY A C 1
ATOM 2454 O O . GLY A 1 300 ? -8.611 -15.066 4.641 1.00 89.62 300 GLY A O 1
ATOM 2455 N N . ARG A 1 301 ? -8.380 -13.813 6.496 1.00 93.00 301 ARG A N 1
ATOM 2456 C CA . ARG A 1 301 ? -9.791 -13.427 6.579 1.00 93.00 301 ARG A CA 1
ATOM 2457 C C . ARG A 1 301 ? -10.010 -12.104 5.870 1.00 93.00 301 ARG A C 1
ATOM 2459 O O . ARG A 1 301 ? -9.282 -11.146 6.122 1.00 93.00 301 ARG A O 1
ATOM 2466 N N . SER A 1 302 ? -11.042 -12.061 5.033 1.00 93.44 302 SER A N 1
ATOM 2467 C CA . SER A 1 302 ? -11.411 -10.845 4.318 1.00 93.44 302 SER A CA 1
ATOM 2468 C C . SER A 1 302 ? -11.832 -9.738 5.279 1.00 93.44 302 SER A C 1
ATOM 2470 O O . SER A 1 302 ? -12.443 -9.9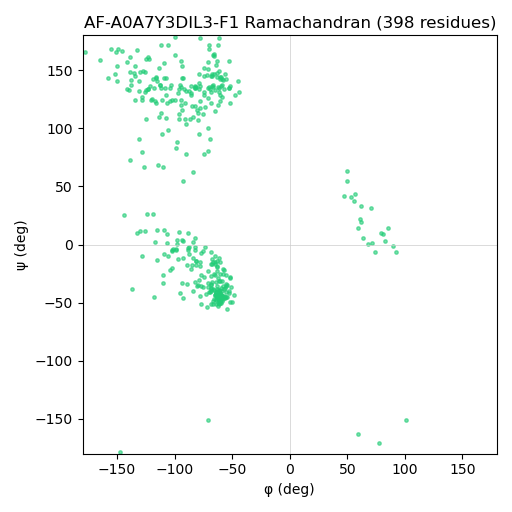73 6.320 1.00 93.44 302 SER A O 1
ATOM 2472 N N . THR A 1 303 ? -11.554 -8.508 4.896 1.00 94.88 303 THR A N 1
ATOM 2473 C CA . THR A 1 303 ? -11.859 -7.285 5.615 1.00 94.88 303 THR A CA 1
ATOM 2474 C C . THR A 1 303 ? -13.272 -6.817 5.285 1.00 94.88 303 THR A C 1
ATOM 2476 O O . THR A 1 303 ? -13.664 -6.653 4.130 1.00 94.88 303 THR A O 1
ATOM 2479 N N . ARG A 1 304 ? -14.049 -6.513 6.323 1.00 96.00 304 ARG A N 1
ATOM 2480 C CA . ARG A 1 304 ? -15.345 -5.842 6.232 1.00 96.00 304 ARG A CA 1
ATOM 2481 C C . ARG A 1 304 ? -15.248 -4.448 6.826 1.00 96.00 304 ARG A C 1
ATOM 2483 O O . ARG A 1 304 ? -15.089 -4.275 8.033 1.00 96.00 304 ARG A O 1
ATOM 2490 N N . TRP A 1 305 ? -15.395 -3.442 5.972 1.00 97.25 305 TRP A N 1
ATOM 2491 C CA . TRP A 1 305 ? -15.424 -2.047 6.394 1.00 97.25 305 TRP A CA 1
ATOM 2492 C C . TRP A 1 305 ? -16.716 -1.722 7.146 1.00 97.25 305 TRP A C 1
ATOM 2494 O O . TRP A 1 305 ? -17.814 -1.911 6.630 1.00 97.25 305 TRP A O 1
ATOM 2504 N N . LEU A 1 306 ? -16.568 -1.182 8.353 1.00 97.75 306 LEU A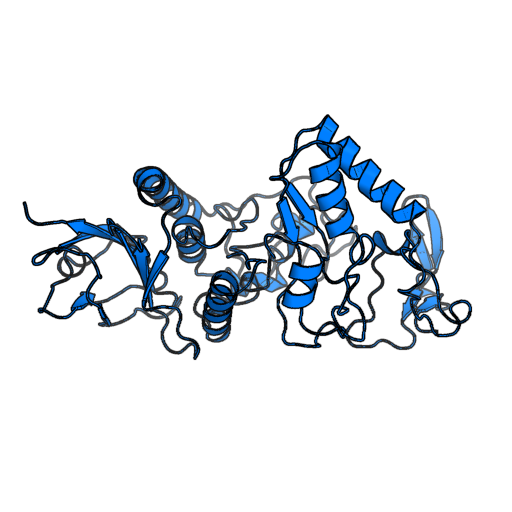 N 1
ATOM 2505 C CA . LEU A 1 306 ? -17.657 -0.610 9.148 1.00 97.75 306 LEU A CA 1
ATOM 2506 C C . LEU A 1 306 ? -17.725 0.905 8.920 1.00 97.75 306 LEU A C 1
ATOM 2508 O O . LEU A 1 306 ? -18.798 1.474 8.736 1.00 97.75 306 LEU A O 1
ATOM 2512 N N . LEU A 1 307 ? -16.554 1.542 8.875 1.00 97.38 307 LEU A N 1
ATOM 2513 C CA . LEU A 1 307 ? -16.344 2.932 8.493 1.00 97.38 307 LEU A CA 1
ATOM 2514 C C . LEU A 1 307 ? -15.194 2.952 7.466 1.00 97.38 307 LEU A C 1
ATOM 2516 O O . LEU A 1 307 ? -14.032 2.998 7.868 1.00 97.38 307 LEU A O 1
ATOM 2520 N N . PRO A 1 308 ? -15.471 2.853 6.151 1.00 96.94 308 PRO A N 1
ATOM 2521 C CA . PRO A 1 308 ? -14.419 2.904 5.133 1.00 96.94 308 PRO A CA 1
ATOM 2522 C C . PRO A 1 308 ? -13.748 4.286 5.083 1.00 96.94 308 PRO A C 1
ATOM 2524 O O . PRO A 1 308 ? -14.344 5.256 5.560 1.00 96.94 308 PRO A O 1
ATOM 2527 N N . PRO A 1 309 ? -12.562 4.432 4.464 1.00 97.25 309 PRO A N 1
ATOM 2528 C CA . PRO A 1 309 ? -12.000 5.749 4.171 1.00 97.25 309 PRO A CA 1
ATOM 2529 C C . PRO A 1 309 ? -13.009 6.616 3.410 1.00 97.25 309 PRO A C 1
ATOM 2531 O O . PRO A 1 309 ? -13.690 6.134 2.499 1.00 97.25 309 PRO A O 1
ATOM 2534 N N . ASP A 1 310 ? -13.155 7.877 3.818 1.00 96.38 310 ASP A N 1
ATOM 2535 C CA . ASP A 1 310 ? -14.108 8.797 3.199 1.00 96.38 310 ASP A CA 1
ATOM 2536 C C . ASP A 1 310 ? -13.605 9.241 1.814 1.00 96.38 310 ASP A C 1
ATOM 2538 O O . ASP A 1 310 ? -12.568 9.905 1.747 1.00 96.38 310 ASP A O 1
ATOM 2542 N N . PRO A 1 311 ? -14.339 8.953 0.718 1.00 94.69 311 PRO A N 1
ATOM 2543 C CA . PRO A 1 311 ? -13.951 9.347 -0.641 1.00 94.69 311 PRO A CA 1
ATOM 2544 C C . PRO A 1 311 ? -13.855 10.862 -0.849 1.00 94.69 311 PRO A C 1
ATOM 2546 O O . PRO A 1 311 ? -13.389 11.294 -1.897 1.00 94.69 311 PRO A O 1
ATOM 2549 N N . ARG A 1 312 ? -14.339 11.681 0.093 1.00 95.00 312 ARG A N 1
ATOM 2550 C CA . ARG A 1 312 ? -14.207 13.147 0.052 1.00 95.00 312 ARG A CA 1
ATOM 2551 C C . ARG A 1 312 ? -13.116 13.681 0.977 1.00 95.00 312 ARG A C 1
ATOM 2553 O O . ARG A 1 312 ? -12.863 14.881 0.973 1.00 95.00 312 ARG A O 1
ATOM 2560 N N . GLY A 1 313 ? -12.506 12.814 1.785 1.00 93.50 313 GLY A N 1
ATOM 2561 C CA . GLY A 1 313 ? -11.466 13.187 2.735 1.00 93.50 313 GLY A CA 1
ATOM 2562 C C . GLY A 1 313 ? -11.923 14.177 3.807 1.00 93.50 313 GLY A C 1
ATOM 2563 O O . GLY A 1 313 ? -11.124 15.020 4.207 1.00 93.50 313 GLY A O 1
ATOM 2564 N N . TYR A 1 314 ? -13.183 14.122 4.257 1.00 93.44 314 TYR A N 1
ATOM 2565 C CA . TYR A 1 314 ? -13.641 14.917 5.403 1.00 93.44 314 TYR A CA 1
ATOM 2566 C C . TYR A 1 314 ? -13.510 14.139 6.707 1.00 93.44 314 TYR A C 1
ATOM 2568 O O . TYR A 1 314 ? -13.012 14.675 7.691 1.00 93.44 314 TYR A O 1
ATOM 2576 N N . ARG A 1 315 ? -13.939 12.874 6.711 1.00 95.19 315 ARG A N 1
ATOM 2577 C CA . ARG A 1 315 ? -13.796 11.988 7.868 1.00 95.19 315 ARG A CA 1
ATOM 2578 C C . ARG A 1 315 ? -12.397 11.367 7.908 1.00 95.19 315 ARG A C 1
ATOM 2580 O O . ARG A 1 315 ? -11.935 10.856 6.887 1.00 95.19 315 ARG A O 1
ATOM 2587 N N . ARG A 1 316 ? -11.757 11.362 9.083 1.00 96.56 316 ARG A N 1
ATOM 2588 C CA . ARG A 1 316 ? -10.442 10.729 9.317 1.00 96.56 316 ARG A CA 1
ATOM 2589 C C . ARG A 1 316 ? -10.519 9.429 10.095 1.00 96.56 316 ARG A C 1
ATOM 2591 O O . ARG A 1 316 ? -9.538 8.695 10.141 1.00 96.56 316 ARG A O 1
ATOM 2598 N N . GLU A 1 317 ? -11.683 9.111 10.647 1.00 97.31 317 GLU A N 1
ATOM 2599 C CA . GLU A 1 317 ? -11.885 7.840 11.317 1.00 97.31 317 GLU A CA 1
ATOM 2600 C C . GLU A 1 317 ? -12.204 6.744 10.314 1.00 97.31 317 GLU A C 1
ATOM 2602 O O . GLU A 1 317 ? -13.059 6.890 9.424 1.00 97.31 317 GLU A O 1
ATOM 2607 N N . VAL A 1 318 ? -11.545 5.611 10.520 1.00 98.19 318 VAL A N 1
ATOM 2608 C CA . VAL A 1 318 ? -11.813 4.377 9.797 1.00 98.19 318 VAL A CA 1
ATOM 2609 C C . VAL A 1 318 ? -11.983 3.224 10.774 1.00 98.19 318 VAL A C 1
ATOM 2611 O O . VAL A 1 318 ? -11.399 3.211 11.858 1.00 98.19 318 VAL A O 1
ATOM 2614 N N . ALA A 1 319 ? -12.814 2.258 10.397 1.00 98.50 319 ALA A N 1
ATOM 2615 C CA . ALA A 1 319 ? -13.057 1.071 11.195 1.00 98.50 319 ALA A CA 1
ATOM 2616 C C . ALA A 1 319 ? -13.403 -0.128 10.320 1.00 98.50 319 ALA A C 1
ATOM 2618 O O . ALA A 1 319 ? -14.163 -0.009 9.352 1.00 98.50 319 ALA A O 1
ATOM 2619 N N . TRP A 1 320 ? -12.887 -1.293 10.688 1.00 98.31 320 TRP A N 1
ATOM 2620 C CA . TRP A 1 320 ? -13.147 -2.547 9.992 1.00 98.31 320 TRP A CA 1
ATOM 2621 C C . TRP A 1 320 ? -13.107 -3.738 10.945 1.00 98.31 320 TRP A C 1
ATOM 2623 O O . TRP A 1 320 ? -12.717 -3.633 12.107 1.00 98.31 320 TRP A O 1
ATOM 2633 N N . THR A 1 321 ? -13.561 -4.875 10.445 1.00 98.06 321 THR A N 1
ATOM 2634 C CA . THR A 1 321 ? -13.581 -6.166 11.133 1.00 98.06 321 THR A CA 1
ATOM 2635 C C . THR A 1 321 ? -13.379 -7.281 10.106 1.00 98.06 321 THR A C 1
ATOM 2637 O O . THR A 1 321 ? -13.195 -6.993 8.922 1.00 98.06 321 THR A O 1
ATOM 2640 N N . GLN A 1 322 ? -13.396 -8.540 10.529 1.00 96.25 322 GLN A N 1
ATOM 2641 C CA . GLN A 1 322 ? -13.390 -9.678 9.612 1.00 96.25 322 GLN A CA 1
ATOM 2642 C C . GLN A 1 322 ? -14.769 -9.837 8.957 1.00 96.25 322 GLN A C 1
ATOM 2644 O O . GLN A 1 322 ? -15.801 -9.554 9.570 1.00 96.25 322 GLN A O 1
ATOM 2649 N N . TRP A 1 323 ? -14.794 -10.251 7.694 1.00 93.19 323 TRP A N 1
ATOM 2650 C CA . TRP A 1 323 ? -16.023 -10.436 6.935 1.00 93.19 323 TRP A CA 1
ATOM 2651 C C . TRP A 1 323 ? -16.860 -11.570 7.501 1.00 93.19 323 TRP A C 1
ATOM 2653 O O . TRP A 1 323 ? -18.034 -11.367 7.778 1.00 93.19 323 TRP A O 1
ATOM 2663 N N . ASP A 1 324 ? -16.259 -12.729 7.706 1.00 89.31 324 ASP A N 1
ATOM 2664 C CA . ASP A 1 324 ? -16.870 -13.887 8.328 1.00 89.31 324 ASP A CA 1
ATOM 2665 C C . ASP A 1 324 ? -16.377 -14.040 9.770 1.00 89.31 324 ASP A C 1
ATOM 2667 O O . ASP A 1 324 ? -15.193 -13.872 10.070 1.00 89.31 324 ASP A O 1
ATOM 2671 N N . HIS A 1 325 ? -17.302 -14.358 10.680 1.00 91.00 325 HIS A N 1
ATOM 2672 C CA . HIS A 1 325 ? -16.986 -14.631 12.088 1.00 91.00 325 HIS A CA 1
ATOM 2673 C C . HIS A 1 325 ? -16.104 -13.542 12.742 1.00 91.00 325 HIS A C 1
ATOM 2675 O O . HIS A 1 325 ? -14.977 -13.821 13.160 1.00 91.00 325 HIS A O 1
ATOM 2681 N N . PRO A 1 326 ? -16.598 -12.295 12.853 1.00 95.62 326 PRO A N 1
ATOM 2682 C CA . PRO A 1 326 ? -15.814 -11.182 13.381 1.00 95.62 326 PRO A CA 1
ATOM 2683 C C . PRO A 1 326 ? -15.373 -11.455 14.820 1.00 95.62 326 PRO A C 1
ATOM 2685 O O . PRO A 1 326 ? -16.212 -11.693 15.686 1.00 95.62 326 PRO A O 1
ATOM 2688 N N . ASP A 1 327 ? -14.066 -11.412 15.074 1.00 96.75 327 ASP A N 1
ATOM 2689 C CA . ASP A 1 327 ? -13.466 -11.586 16.406 1.00 96.75 327 ASP A CA 1
ATOM 2690 C C . ASP A 1 327 ? -12.878 -10.275 16.936 1.00 96.75 327 ASP A C 1
ATOM 2692 O O . ASP A 1 327 ? -12.817 -10.062 18.149 1.00 96.75 327 ASP A O 1
ATOM 2696 N N . TYR A 1 328 ? -12.485 -9.376 16.028 1.00 98.25 328 TYR A N 1
ATOM 2697 C CA . TYR A 1 328 ? -11.900 -8.087 16.374 1.00 98.25 328 TYR A CA 1
ATOM 2698 C C . TYR A 1 328 ? -12.490 -6.949 15.546 1.00 98.25 328 TYR A C 1
ATOM 2700 O O . TYR A 1 328 ? -12.813 -7.110 14.369 1.00 98.25 328 TYR A O 1
ATOM 2708 N N . VAL A 1 329 ? -12.579 -5.770 16.154 1.00 98.50 329 VAL A N 1
ATOM 2709 C CA . VAL A 1 329 ? -12.896 -4.509 15.484 1.00 98.50 329 VAL A CA 1
ATOM 2710 C C . VAL A 1 329 ? -11.702 -3.580 15.607 1.00 98.50 329 VAL A C 1
ATOM 2712 O O . VAL A 1 329 ? -11.277 -3.236 16.710 1.00 98.50 329 VAL A O 1
ATOM 2715 N N . PHE A 1 330 ? -11.182 -3.155 14.467 1.00 98.69 330 PHE A N 1
ATOM 2716 C CA . PHE A 1 330 ? -10.084 -2.207 14.356 1.00 98.69 330 PHE A CA 1
ATOM 2717 C C . PHE A 1 330 ? -10.666 -0.819 14.139 1.00 98.69 330 PHE A C 1
ATOM 2719 O O . PHE A 1 330 ? -11.582 -0.653 13.333 1.00 98.69 330 PHE A O 1
ATOM 2726 N N . VAL A 1 331 ? -10.161 0.171 14.869 1.00 98.50 331 VAL A N 1
ATOM 2727 C CA . VAL A 1 331 ? -10.663 1.547 14.830 1.00 98.50 331 VAL A CA 1
ATOM 2728 C C . VAL A 1 331 ? -9.482 2.492 14.878 1.00 98.50 331 VAL A C 1
ATOM 2730 O O . VAL A 1 331 ? -8.592 2.314 15.704 1.00 98.50 331 VAL A O 1
ATOM 2733 N N . VAL A 1 332 ? -9.462 3.489 14.003 1.00 98.38 332 VAL A N 1
ATOM 2734 C CA . VAL A 1 332 ? -8.301 4.360 13.835 1.00 98.38 332 VAL A CA 1
ATOM 2735 C C . VAL A 1 332 ? -8.743 5.796 13.610 1.00 98.38 332 VAL A C 1
ATOM 2737 O O . VAL A 1 332 ? -9.619 6.027 12.777 1.00 98.38 332 VAL A O 1
ATOM 2740 N N . ASN A 1 333 ? -8.110 6.743 14.303 1.00 97.88 333 ASN A N 1
ATOM 2741 C CA . ASN A 1 333 ? -8.094 8.153 13.930 1.00 97.88 333 ASN A CA 1
ATOM 2742 C C . ASN A 1 333 ? -6.839 8.418 13.092 1.00 97.88 333 ASN A C 1
ATOM 2744 O O . ASN A 1 333 ? -5.717 8.246 13.566 1.00 97.88 333 ASN A O 1
ATOM 2748 N N . LEU A 1 334 ? -7.033 8.792 11.828 1.00 97.75 334 LEU A N 1
ATOM 2749 C CA . LEU A 1 334 ? -5.932 9.103 10.918 1.00 97.75 334 LEU A CA 1
ATOM 2750 C C . LEU A 1 334 ? -5.495 10.564 10.994 1.00 97.75 334 LEU A C 1
ATOM 2752 O O . LEU A 1 334 ? -4.485 10.899 10.383 1.00 97.75 334 LEU A O 1
ATOM 2756 N N . ASP A 1 335 ? -6.230 11.420 11.706 1.00 96.31 335 ASP A N 1
ATOM 2757 C CA . ASP A 1 335 ? -5.818 12.797 11.949 1.00 96.31 335 ASP A CA 1
ATOM 2758 C C . ASP A 1 335 ? -4.587 12.824 12.867 1.00 96.31 335 ASP A C 1
ATOM 2760 O O . ASP A 1 335 ? -4.540 12.136 13.889 1.00 96.31 335 ASP A O 1
ATOM 2764 N N . VAL A 1 336 ? -3.573 13.587 12.464 1.00 94.94 336 VAL A N 1
ATOM 2765 C CA . VAL A 1 336 ? -2.274 13.691 13.149 1.00 94.94 336 VAL A CA 1
ATOM 2766 C C . VAL A 1 336 ? -2.172 14.925 14.052 1.00 94.94 336 VAL A C 1
ATOM 2768 O O . VAL A 1 336 ? -1.172 15.120 14.750 1.00 94.94 336 VAL A O 1
ATOM 2771 N N . GLU A 1 337 ? -3.193 15.780 14.029 1.00 94.94 337 GLU A N 1
ATOM 2772 C CA . GLU A 1 337 ? -3.245 17.029 14.788 1.00 94.94 337 GLU A CA 1
ATOM 2773 C C . GLU A 1 337 ? -4.399 17.032 15.786 1.00 94.94 337 GLU A C 1
ATOM 2775 O O . GLU A 1 337 ? -4.206 17.398 16.945 1.00 94.94 337 GLU A O 1
ATOM 2780 N N . GLU A 1 338 ? -5.586 16.607 15.352 1.00 95.56 338 GLU A N 1
ATOM 2781 C CA . GLU A 1 338 ? -6.818 16.799 16.110 1.00 95.56 338 GLU A CA 1
ATOM 2782 C C . GLU A 1 338 ? -7.402 15.473 16.624 1.00 95.56 338 GLU A C 1
ATOM 2784 O O . GLU A 1 338 ? -7.453 14.471 15.898 1.00 95.56 338 GLU A O 1
ATOM 2789 N N . PRO A 1 339 ? -7.878 15.435 17.881 1.00 95.44 339 PRO A N 1
ATOM 2790 C CA . PRO A 1 339 ? -8.637 14.299 18.365 1.00 95.44 339 PRO A CA 1
ATOM 2791 C C . PRO A 1 339 ? -9.994 14.242 17.660 1.00 95.44 339 PRO A C 1
ATOM 2793 O O . PRO A 1 339 ? -10.660 15.260 17.442 1.00 95.44 339 PRO A O 1
ATOM 2796 N N . THR A 1 340 ? -10.481 13.035 17.400 1.00 94.00 340 THR A N 1
ATOM 2797 C CA . THR A 1 340 ? -11.881 12.862 17.028 1.00 94.00 340 THR A CA 1
ATOM 2798 C C . THR A 1 340 ? -12.746 12.917 18.278 1.00 94.00 340 THR A C 1
ATOM 2800 O O . THR A 1 340 ? -12.483 12.240 19.274 1.00 94.00 340 THR A O 1
ATOM 2803 N N . GLY A 1 341 ? -13.840 13.675 18.198 1.00 91.38 341 GLY A N 1
ATOM 2804 C CA . GLY A 1 341 ? -14.927 13.604 19.167 1.00 91.38 341 GLY A CA 1
ATOM 2805 C C . GLY A 1 341 ? -15.746 12.308 19.072 1.00 91.38 341 GLY A C 1
ATOM 2806 O O . GLY A 1 341 ? -15.283 11.243 18.673 1.00 91.38 341 GLY A O 1
ATOM 2807 N N . TYR A 1 342 ? -17.016 12.399 19.449 1.00 93.00 342 TYR A N 1
ATOM 2808 C CA . TYR A 1 342 ? -17.917 11.254 19.409 1.00 93.00 342 TYR A CA 1
ATOM 2809 C C . TYR A 1 342 ? -18.172 10.762 17.977 1.00 93.00 342 TYR A C 1
ATOM 2811 O O . TYR A 1 342 ? -18.561 11.543 17.107 1.00 93.00 342 TYR A O 1
ATOM 2819 N N . PHE A 1 343 ? -18.083 9.446 17.776 1.00 95.38 343 PHE A N 1
ATOM 2820 C CA . PHE A 1 343 ? -18.568 8.783 16.569 1.00 95.38 343 PHE A CA 1
ATOM 2821 C C . PHE A 1 343 ? -19.128 7.385 16.870 1.00 95.38 343 PHE A C 1
ATOM 2823 O O . PHE A 1 343 ? -18.986 6.828 17.963 1.00 95.38 343 PHE A O 1
ATOM 2830 N N . ALA A 1 344 ? -19.839 6.842 15.885 1.00 95.81 344 ALA A N 1
ATOM 2831 C CA . ALA A 1 344 ? -20.563 5.586 15.986 1.00 95.81 344 ALA A CA 1
ATOM 2832 C C . ALA A 1 344 ? -19.899 4.512 15.121 1.00 95.81 344 ALA A C 1
ATOM 2834 O O . ALA A 1 344 ? -19.771 4.692 13.911 1.00 95.81 344 ALA A O 1
ATOM 2835 N N . ILE A 1 345 ? -19.544 3.379 15.727 1.00 96.62 345 ILE A N 1
ATOM 2836 C CA . ILE A 1 345 ? -19.246 2.151 14.986 1.00 96.62 345 ILE A CA 1
ATOM 2837 C C . ILE A 1 345 ? -20.594 1.461 14.746 1.00 96.62 345 ILE A C 1
ATOM 2839 O O . ILE A 1 345 ? -21.286 1.155 15.723 1.00 96.62 345 ILE A O 1
ATOM 2843 N N . PRO A 1 346 ? -21.016 1.250 13.488 1.00 95.81 346 PRO A N 1
ATOM 2844 C CA . PRO A 1 346 ? -22.311 0.643 13.198 1.00 95.81 346 PRO A CA 1
ATOM 2845 C C . PRO A 1 346 ? -22.404 -0.788 13.742 1.00 95.81 346 PRO A C 1
ATOM 2847 O O . PRO A 1 346 ? -21.42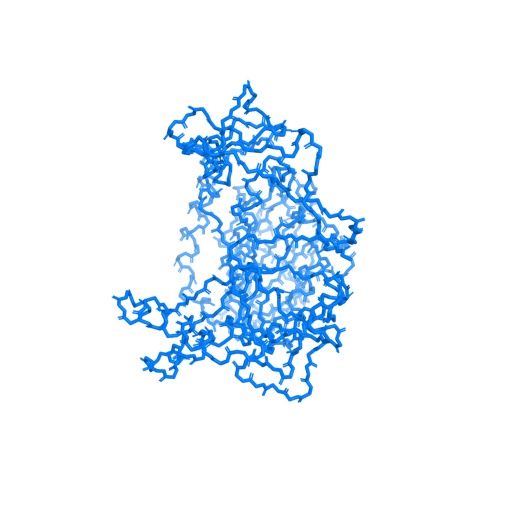1 -1.369 14.202 1.00 95.81 346 PRO A O 1
ATOM 2850 N N . SER A 1 347 ? -23.603 -1.367 13.678 1.00 93.12 347 SER A N 1
ATOM 2851 C CA . SER A 1 347 ? -23.815 -2.788 13.960 1.00 93.12 347 SER A CA 1
ATOM 2852 C C . SER A 1 347 ? -22.796 -3.656 13.218 1.00 93.12 347 SER A C 1
ATOM 2854 O O . SER A 1 347 ? -22.660 -3.540 11.998 1.00 93.12 347 SER A O 1
ATOM 2856 N N . ILE A 1 348 ? -22.124 -4.540 13.949 1.00 95.44 348 ILE A N 1
ATOM 2857 C CA . ILE A 1 348 ? -21.177 -5.504 13.391 1.00 95.44 348 ILE A CA 1
ATOM 2858 C C . ILE A 1 348 ? -22.002 -6.654 12.812 1.00 95.44 348 ILE A C 1
ATOM 2860 O O . ILE A 1 348 ? -22.685 -7.339 13.579 1.00 95.44 348 ILE A O 1
ATOM 2864 N N . PRO A 1 349 ? -22.014 -6.870 11.487 1.00 92.19 349 PRO A N 1
ATOM 2865 C CA . PRO A 1 349 ? -22.831 -7.938 10.934 1.00 92.19 349 PRO A CA 1
ATOM 2866 C C . PRO A 1 349 ? -22.272 -9.299 11.367 1.00 92.19 349 PRO A C 1
ATOM 2868 O O . PRO A 1 349 ? -21.065 -9.437 11.541 1.00 92.19 349 PRO A O 1
ATOM 2871 N N . GLU A 1 350 ? -23.159 -10.278 11.564 1.00 89.62 350 GLU A N 1
ATOM 2872 C CA . GLU A 1 350 ? -22.856 -11.616 12.120 1.00 89.62 350 GLU A CA 1
ATOM 2873 C C . GLU A 1 350 ? -22.438 -11.641 13.601 1.00 89.62 350 GLU A C 1
ATOM 2875 O O . GLU A 1 350 ? -22.230 -12.719 14.160 1.00 89.62 350 GLU A O 1
ATOM 2880 N N . ALA A 1 351 ? -22.383 -10.491 14.282 1.00 90.31 351 ALA A N 1
ATOM 2881 C CA . ALA A 1 351 ? -22.283 -10.482 15.735 1.00 90.31 351 ALA A CA 1
ATOM 2882 C C . ALA A 1 351 ? -23.608 -10.974 16.357 1.00 90.31 351 ALA A C 1
ATOM 2884 O O . ALA A 1 351 ? -24.680 -10.517 15.942 1.00 90.31 351 ALA A O 1
ATOM 2885 N N . PRO A 1 352 ? -23.568 -11.887 17.345 1.00 87.88 352 PRO A N 1
ATOM 2886 C CA . PRO A 1 352 ? -24.775 -12.334 18.032 1.00 87.88 352 PRO A CA 1
ATOM 2887 C C . PRO A 1 352 ? -25.434 -11.185 18.805 1.00 87.88 352 PRO A C 1
ATOM 2889 O O . PRO A 1 352 ? -24.775 -10.230 19.227 1.00 87.88 352 PRO A O 1
ATOM 2892 N N . GLU A 1 353 ? -26.747 -11.286 19.020 1.00 88.50 353 GLU A N 1
ATOM 2893 C CA . GLU A 1 353 ? -27.460 -10.347 19.886 1.00 88.50 353 GLU A CA 1
ATOM 2894 C C . GLU A 1 353 ? -26.837 -10.355 21.288 1.00 88.50 353 GLU A C 1
ATOM 2896 O O . GLU A 1 353 ? -26.533 -11.412 21.833 1.00 88.50 353 GLU A O 1
ATOM 2901 N N . GLY A 1 354 ? -26.607 -9.171 21.858 1.00 90.81 354 GLY A N 1
ATOM 2902 C CA . GLY A 1 354 ? -25.928 -9.028 23.148 1.00 90.81 354 GLY A CA 1
ATOM 2903 C C . GLY A 1 354 ? -24.398 -9.066 23.080 1.00 90.81 354 GLY A C 1
ATOM 2904 O O . GLY A 1 354 ? -23.762 -8.963 24.127 1.00 90.81 354 GLY A O 1
ATOM 2905 N N . ALA A 1 355 ? -23.792 -9.167 21.890 1.00 94.00 355 ALA A N 1
ATOM 2906 C CA . ALA A 1 355 ? -22.346 -9.025 21.751 1.00 94.00 355 ALA A CA 1
ATOM 2907 C C . ALA A 1 355 ? -21.855 -7.663 22.269 1.00 94.00 355 ALA A C 1
ATOM 2909 O O . ALA A 1 355 ? -22.489 -6.624 22.065 1.00 94.00 355 ALA A O 1
ATOM 2910 N N . THR A 1 356 ? -20.694 -7.674 22.919 1.00 96.19 356 THR A N 1
ATOM 2911 C CA . THR A 1 356 ? -20.046 -6.477 23.470 1.00 96.19 356 THR A CA 1
ATOM 2912 C C . THR A 1 356 ? -18.644 -6.307 22.899 1.00 96.19 356 THR A C 1
ATOM 2914 O O . THR A 1 356 ? -18.062 -7.246 22.354 1.00 96.19 356 THR A O 1
ATOM 2917 N N . LEU A 1 357 ? -18.110 -5.092 23.003 1.00 97.62 357 LEU A N 1
ATOM 2918 C CA . LEU A 1 357 ? -16.733 -4.785 22.636 1.00 97.62 357 LEU A CA 1
ATOM 2919 C C . LEU A 1 357 ? -15.911 -4.520 23.892 1.00 97.62 357 LEU A C 1
ATOM 2921 O O . LEU A 1 357 ? -16.333 -3.758 24.761 1.00 97.62 357 LEU A O 1
ATOM 2925 N N . GLU A 1 358 ? -14.724 -5.112 23.944 1.00 97.56 358 GLU A N 1
ATOM 2926 C CA . GLU A 1 358 ? -13.729 -4.889 24.991 1.00 97.56 358 GLU A CA 1
ATOM 2927 C C . GLU A 1 358 ? -12.402 -4.484 24.355 1.00 97.56 358 GLU A C 1
ATOM 2929 O O . GLU A 1 358 ? -11.941 -5.110 23.401 1.00 97.56 358 GLU A O 1
ATOM 2934 N N . LEU A 1 359 ? -11.786 -3.416 24.852 1.00 98.38 359 LEU A N 1
ATOM 2935 C CA . LEU A 1 359 ? -10.506 -2.936 24.346 1.00 98.38 359 LEU A CA 1
ATOM 2936 C C . LEU A 1 359 ? -9.403 -3.969 24.607 1.00 98.38 359 LEU A C 1
ATOM 2938 O O . LEU A 1 359 ? -9.027 -4.209 25.750 1.00 98.38 359 LEU A O 1
ATOM 2942 N N . ALA A 1 360 ? -8.849 -4.521 23.532 1.00 98.25 360 ALA A N 1
ATOM 2943 C CA . ALA A 1 360 ? -7.718 -5.442 23.573 1.00 98.25 360 ALA A CA 1
ATOM 2944 C C . ALA A 1 360 ? -6.375 -4.713 23.406 1.00 98.25 360 ALA A C 1
ATOM 2946 O O . ALA A 1 360 ? -5.373 -5.118 23.988 1.00 98.25 360 ALA A O 1
ATOM 2947 N N . TYR A 1 361 ? -6.348 -3.630 22.624 1.00 98.38 361 TYR A N 1
ATOM 2948 C CA . TYR A 1 361 ? -5.134 -2.854 22.367 1.00 98.38 361 TYR A CA 1
ATOM 2949 C C . TYR A 1 361 ? -5.447 -1.388 22.068 1.00 98.38 361 TYR A C 1
ATOM 2951 O O . TYR A 1 361 ? -6.446 -1.085 21.417 1.00 98.38 361 TYR A O 1
ATOM 2959 N N . SER A 1 362 ? -4.548 -0.491 22.481 1.00 97.75 362 SER A N 1
ATOM 2960 C CA . SER A 1 362 ? -4.477 0.887 21.989 1.00 97.75 362 SER A CA 1
ATOM 2961 C C . SER A 1 362 ? -3.023 1.318 21.771 1.00 97.75 362 SER A C 1
ATOM 2963 O O . SER A 1 362 ? -2.112 0.867 22.481 1.00 97.75 362 SER A O 1
ATOM 2965 N N . THR A 1 363 ? -2.801 2.196 20.789 1.00 96.62 363 THR A N 1
ATOM 2966 C CA . THR A 1 363 ? -1.509 2.864 20.577 1.00 96.62 363 THR A CA 1
ATOM 2967 C C . THR A 1 363 ? -1.204 3.894 21.666 1.00 96.62 363 THR A C 1
ATOM 2969 O O . THR A 1 363 ? -0.029 4.144 21.936 1.00 96.62 363 THR A O 1
ATOM 2972 N N . THR A 1 364 ? -2.221 4.422 22.357 1.00 92.81 364 THR A N 1
ATOM 2973 C CA . THR A 1 364 ? -2.047 5.235 23.572 1.00 92.81 364 THR A CA 1
ATOM 2974 C C . THR A 1 364 ? -2.155 4.382 24.838 1.00 92.81 364 THR A C 1
ATOM 2976 O O . THR A 1 364 ? -2.707 3.280 24.843 1.00 92.81 364 THR A O 1
ATOM 2979 N N . SER A 1 365 ? -1.587 4.879 25.933 1.00 86.31 365 SER A N 1
ATOM 2980 C CA . SER A 1 365 ? -1.717 4.282 27.265 1.00 86.31 365 SER A CA 1
ATOM 2981 C C . SER A 1 365 ? -2.916 4.803 28.055 1.00 86.31 365 SER A C 1
ATOM 2983 O O . SER A 1 365 ? -3.289 4.171 29.038 1.00 86.31 365 SER A O 1
ATOM 2985 N N . ASP A 1 366 ? -3.490 5.942 27.664 1.00 88.88 366 ASP A N 1
ATOM 2986 C CA . ASP A 1 366 ? -4.581 6.584 28.397 1.00 88.88 366 ASP A CA 1
ATOM 2987 C C . ASP A 1 366 ? -5.878 6.498 27.590 1.00 88.88 366 ASP A C 1
ATOM 2989 O O . ASP A 1 366 ? -6.130 7.291 26.685 1.00 88.88 366 ASP A O 1
ATOM 2993 N N . VAL A 1 367 ? -6.681 5.474 27.882 1.00 91.88 367 VAL A N 1
ATOM 2994 C CA . VAL A 1 367 ? -8.000 5.284 27.275 1.00 91.88 367 VAL A CA 1
ATOM 2995 C C . VAL A 1 367 ? -9.047 5.355 28.373 1.00 91.88 367 VAL A C 1
ATOM 2997 O O . VAL A 1 367 ? -9.009 4.588 29.334 1.00 91.88 367 VAL A O 1
ATOM 3000 N N . SER A 1 368 ? -10.012 6.264 28.214 1.00 87.94 368 SER A N 1
ATOM 3001 C CA . SER A 1 368 ? -11.103 6.405 29.181 1.00 87.94 368 SER A CA 1
ATOM 3002 C C . SER A 1 368 ? -11.864 5.089 29.375 1.00 87.94 368 SER A C 1
ATOM 3004 O O . SER A 1 368 ? -12.080 4.334 28.426 1.00 87.94 368 SER A O 1
ATOM 3006 N N . GLN A 1 369 ? -12.360 4.848 30.591 1.00 87.75 369 GLN A N 1
ATOM 3007 C CA . GLN A 1 369 ? -13.106 3.626 30.921 1.00 87.75 369 GLN A CA 1
ATOM 3008 C C . GLN A 1 369 ? -14.318 3.397 29.998 1.00 87.75 369 GLN A C 1
ATOM 3010 O O . GLN A 1 369 ? -14.621 2.264 29.628 1.00 87.75 369 GLN A O 1
ATOM 3015 N N . ALA A 1 370 ? -14.989 4.477 29.578 1.00 86.88 370 ALA A N 1
ATOM 3016 C CA . ALA A 1 370 ? -16.112 4.417 28.642 1.00 86.88 370 ALA A CA 1
ATOM 3017 C C . ALA A 1 370 ? -15.703 3.935 27.238 1.00 86.88 370 ALA A C 1
ATOM 3019 O O . ALA A 1 370 ? -16.528 3.394 26.508 1.00 86.88 370 ALA A O 1
ATOM 3020 N N . ASN A 1 371 ? -14.439 4.129 26.861 1.00 91.44 371 ASN A N 1
ATOM 3021 C CA . ASN A 1 371 ? -13.873 3.648 25.608 1.00 91.44 371 ASN A CA 1
ATOM 3022 C C . ASN A 1 371 ? -13.217 2.267 25.749 1.00 91.44 371 ASN A C 1
ATOM 3024 O O . ASN A 1 371 ? -12.909 1.674 24.719 1.00 91.44 371 ASN A O 1
ATOM 3028 N N . THR A 1 372 ? -13.011 1.748 26.968 1.00 95.56 372 THR A N 1
ATOM 3029 C CA . THR A 1 372 ? -12.597 0.352 27.207 1.00 95.56 372 THR A CA 1
ATOM 3030 C C . THR A 1 372 ? -13.734 -0.619 26.892 1.00 95.56 372 THR A C 1
ATOM 3032 O O . THR A 1 372 ? -13.491 -1.678 26.323 1.00 95.56 372 THR A O 1
ATOM 3035 N N . TYR A 1 373 ? -14.971 -0.220 27.200 1.00 96.25 373 TYR A N 1
ATOM 3036 C CA . TYR A 1 373 ? -16.197 -0.956 26.888 1.00 96.25 373 TYR A CA 1
ATOM 3037 C C . TYR A 1 373 ? -17.188 -0.025 26.176 1.00 96.25 373 TYR A C 1
ATOM 3039 O O . TYR A 1 373 ? -18.086 0.521 26.828 1.00 96.25 373 TYR A O 1
ATOM 3047 N N . PRO A 1 374 ? -17.017 0.216 24.860 1.00 95.31 374 PRO A N 1
ATOM 3048 C CA . PRO A 1 374 ? -17.885 1.108 24.099 1.00 95.31 374 PRO A CA 1
ATOM 3049 C C . PRO A 1 374 ? -19.364 0.739 24.293 1.00 95.31 374 PRO A C 1
ATOM 3051 O O . PRO A 1 374 ? -19.752 -0.392 23.989 1.00 95.31 374 PRO A O 1
ATOM 3054 N N . PRO A 1 375 ? -20.222 1.651 24.789 1.00 94.19 375 PRO A N 1
ATOM 3055 C CA . PRO A 1 375 ? -21.608 1.302 25.053 1.00 94.19 375 PRO A CA 1
ATOM 3056 C C . PRO A 1 375 ? -22.377 1.076 23.748 1.00 94.19 375 PRO A C 1
ATOM 3058 O O . PRO A 1 375 ? -22.286 1.871 22.808 1.00 94.19 375 PRO A O 1
ATOM 3061 N N . TRP A 1 376 ? -23.173 0.007 23.719 1.00 94.00 376 TRP A N 1
ATOM 3062 C CA . TRP A 1 376 ? -24.131 -0.305 22.659 1.00 94.00 376 TRP A CA 1
ATOM 3063 C C . TRP A 1 376 ? -25.504 0.281 22.992 1.00 94.00 376 TRP A C 1
ATOM 3065 O O . TRP A 1 376 ? -26.002 0.117 24.104 1.00 94.00 376 TRP A O 1
ATOM 3075 N N . ASN A 1 377 ? -26.144 0.943 22.029 1.00 91.62 377 ASN A N 1
ATOM 3076 C CA . ASN A 1 377 ? -27.468 1.554 22.220 1.00 91.62 377 ASN A CA 1
ATOM 3077 C C . ASN A 1 377 ? -28.608 0.839 21.467 1.00 91.62 377 ASN A C 1
ATOM 3079 O O . ASN A 1 377 ? -29.684 1.415 21.306 1.00 91.62 377 ASN A O 1
ATOM 3083 N N . GLY A 1 378 ? -28.371 -0.367 20.945 1.00 90.62 378 GLY A N 1
ATOM 3084 C CA . GLY A 1 378 ? -29.313 -1.067 20.064 1.00 90.62 378 GLY A CA 1
ATOM 3085 C C . GLY A 1 378 ? -29.098 -0.817 18.567 1.00 90.62 378 GLY A C 1
ATOM 3086 O O . GLY A 1 378 ? -29.772 -1.448 17.758 1.00 90.62 378 GLY A O 1
ATOM 3087 N N . ARG A 1 379 ? -28.191 0.091 18.174 1.00 91.44 379 ARG A N 1
ATOM 3088 C CA . ARG A 1 379 ? -27.910 0.421 16.760 1.00 91.44 379 ARG A CA 1
ATOM 3089 C C . ARG A 1 379 ? -26.431 0.565 16.426 1.00 91.44 379 ARG A C 1
ATOM 3091 O O . ARG A 1 379 ? -26.015 0.173 15.338 1.00 91.44 379 ARG A O 1
ATOM 3098 N N . HIS A 1 380 ? -25.650 1.140 17.332 1.00 95.81 380 HIS A N 1
ATOM 3099 C CA . HIS A 1 380 ? -24.220 1.360 17.145 1.00 95.81 380 HIS A CA 1
ATOM 3100 C C . HIS A 1 380 ? -23.467 1.321 18.477 1.00 95.81 380 HIS A C 1
ATOM 3102 O O . HIS A 1 380 ? -24.033 1.618 19.535 1.00 95.81 380 HIS A O 1
ATOM 3108 N N . PHE A 1 381 ? -22.181 0.974 18.415 1.00 96.56 381 PHE A N 1
ATOM 3109 C CA . PHE A 1 381 ? -21.251 1.143 19.527 1.00 96.56 381 PHE A CA 1
ATOM 3110 C C . PHE A 1 381 ? -20.749 2.583 19.532 1.00 96.56 381 PHE A C 1
ATOM 3112 O O . PHE A 1 381 ? -20.397 3.144 18.490 1.00 96.56 381 PHE A O 1
ATOM 3119 N N . ARG A 1 382 ? -20.734 3.204 20.708 1.00 95.44 382 ARG A N 1
ATOM 3120 C CA . ARG A 1 382 ? -20.304 4.591 20.880 1.00 95.44 382 ARG A CA 1
ATOM 3121 C C . ARG A 1 382 ? -18.832 4.655 21.273 1.00 95.44 382 ARG A C 1
ATOM 3123 O O . ARG A 1 382 ? -18.468 4.210 22.355 1.00 95.44 382 ARG A O 1
ATOM 3130 N N . VAL A 1 383 ? -18.026 5.317 20.448 1.00 96.12 383 VAL A N 1
ATOM 3131 C CA . VAL A 1 383 ? -16.672 5.746 20.814 1.00 96.12 383 VAL A CA 1
ATOM 3132 C C . VAL A 1 383 ? -16.744 7.222 21.186 1.00 96.12 383 VAL A C 1
ATOM 3134 O O . VAL A 1 383 ? -17.279 8.035 20.434 1.00 96.12 383 VAL A O 1
ATOM 3137 N N . SER A 1 384 ? -16.285 7.570 22.388 1.00 94.19 384 SER A N 1
ATOM 3138 C CA . SER A 1 384 ? -16.405 8.942 22.901 1.00 94.19 384 SER A CA 1
ATOM 3139 C C . SER A 1 384 ? -15.346 9.874 22.326 1.00 94.19 384 SER A C 1
ATOM 3141 O O . SER A 1 384 ? -15.639 11.048 22.114 1.00 94.19 384 SER A O 1
ATOM 3143 N N . SER A 1 385 ? -14.145 9.342 22.097 1.00 95.31 385 SER A N 1
ATOM 3144 C CA . SER A 1 385 ? -13.029 10.054 21.482 1.00 95.31 385 SER A CA 1
ATOM 3145 C C . SER A 1 385 ? -11.930 9.097 21.019 1.00 95.31 385 SER A C 1
ATOM 3147 O O . SER A 1 385 ? -11.816 7.971 21.532 1.00 95.31 385 SER A O 1
ATOM 3149 N N . LEU A 1 386 ? -11.112 9.580 20.087 1.00 96.44 386 LEU A N 1
ATOM 3150 C CA . LEU A 1 386 ? -9.795 9.049 19.747 1.00 96.44 386 LEU A CA 1
ATOM 3151 C C . LEU A 1 386 ? -8.800 10.206 19.723 1.00 96.44 386 LEU A C 1
ATOM 3153 O O . LEU A 1 386 ? -9.086 11.232 19.111 1.00 96.44 386 LEU A O 1
ATOM 3157 N N . GLU A 1 387 ? -7.652 10.040 20.368 1.00 96.75 387 GLU A N 1
ATOM 3158 C CA . GLU A 1 387 ? -6.554 11.005 20.273 1.00 96.75 387 GLU A CA 1
ATOM 3159 C C . GLU A 1 387 ? -5.983 11.048 18.839 1.00 96.75 387 GLU A C 1
ATOM 3161 O O . GLU A 1 387 ? -6.261 10.143 18.037 1.00 96.75 387 GLU A O 1
ATOM 3166 N N . PRO A 1 388 ? -5.206 12.085 18.474 1.00 96.56 388 PRO A N 1
ATOM 3167 C CA . PRO A 1 388 ? -4.490 12.102 17.203 1.00 96.56 388 PRO A CA 1
ATOM 3168 C C . PRO A 1 388 ? -3.653 10.828 17.028 1.00 96.56 388 PRO A C 1
ATOM 3170 O O . PRO A 1 388 ? -2.975 10.389 17.959 1.00 96.56 388 PRO A O 1
ATOM 3173 N N . GLU A 1 389 ? -3.715 10.225 15.840 1.00 95.19 389 GLU A N 1
ATOM 3174 C CA . GLU A 1 389 ? -3.013 8.978 15.479 1.00 95.19 389 GLU A CA 1
ATOM 3175 C C . GLU A 1 389 ? -3.358 7.758 16.347 1.00 95.19 389 GLU A C 1
ATOM 3177 O O . GLU A 1 389 ? -2.646 6.741 16.336 1.00 95.19 389 GLU A O 1
ATOM 3182 N N . GLU A 1 390 ? -4.435 7.831 17.129 1.00 97.31 390 GLU A N 1
ATOM 3183 C CA . GLU A 1 390 ? -4.826 6.724 17.979 1.00 97.31 390 GLU A CA 1
ATOM 3184 C C . GLU A 1 390 ? -5.447 5.599 17.148 1.00 97.31 390 GLU A C 1
ATOM 3186 O O . GLU A 1 390 ? -6.407 5.790 16.397 1.00 97.31 390 GLU A O 1
ATOM 3191 N N . ALA A 1 391 ? -4.932 4.389 17.345 1.00 98.31 391 ALA A N 1
ATOM 3192 C CA . ALA A 1 391 ? -5.510 3.171 16.818 1.00 98.31 391 ALA A CA 1
ATOM 3193 C C . ALA A 1 391 ? -5.847 2.222 17.968 1.00 98.31 391 ALA A C 1
ATOM 3195 O O . ALA A 1 391 ? -5.055 2.030 18.894 1.00 98.31 391 ALA A O 1
ATOM 3196 N N . ARG A 1 392 ? -7.030 1.618 17.896 1.00 98.44 392 ARG A N 1
ATOM 3197 C CA . ARG A 1 392 ? -7.566 0.681 18.879 1.00 98.44 392 ARG A CA 1
ATOM 3198 C C . ARG A 1 392 ? -7.963 -0.625 18.213 1.00 98.44 392 ARG A C 1
ATOM 3200 O O . ARG A 1 392 ? -8.440 -0.645 17.077 1.00 98.44 392 ARG A O 1
ATOM 3207 N N . VAL A 1 393 ? -7.827 -1.707 18.969 1.00 98.69 393 VAL A N 1
ATOM 3208 C CA . VAL A 1 393 ? -8.404 -3.010 18.638 1.00 98.69 393 VAL A CA 1
ATOM 3209 C C . VAL A 1 393 ? -9.336 -3.412 19.762 1.00 98.69 393 VAL A C 1
ATOM 3211 O O . VAL A 1 393 ? -8.934 -3.472 20.924 1.00 98.69 393 VAL A O 1
ATOM 3214 N N . TYR A 1 394 ? -10.579 -3.697 19.407 1.00 98.69 394 TYR A N 1
ATOM 3215 C CA . TYR A 1 394 ? -11.585 -4.241 20.302 1.00 98.69 394 TYR A CA 1
ATOM 3216 C C . TYR A 1 394 ? -11.775 -5.724 20.014 1.00 98.69 394 TYR A C 1
ATOM 3218 O O . TYR A 1 394 ? -11.896 -6.104 18.854 1.00 98.69 394 TYR A O 1
ATOM 3226 N N . ARG A 1 395 ? -11.837 -6.556 21.049 1.00 98.19 395 ARG A N 1
ATOM 3227 C CA . ARG A 1 395 ? -12.294 -7.943 20.953 1.00 98.19 395 ARG A CA 1
ATOM 3228 C C . ARG A 1 395 ? -13.821 -7.970 20.995 1.00 98.19 395 ARG A C 1
ATOM 3230 O O . ARG A 1 395 ? -14.430 -7.274 21.809 1.00 98.19 395 ARG A O 1
ATOM 3237 N N . LEU A 1 396 ? -14.430 -8.769 20.122 1.00 97.31 396 LEU A N 1
ATOM 3238 C CA . LEU A 1 396 ? -15.863 -9.036 20.145 1.00 97.31 396 LEU A CA 1
ATOM 3239 C C . LEU A 1 396 ? -16.160 -10.158 21.146 1.00 97.31 396 LEU A C 1
ATOM 3241 O O . LEU A 1 396 ? -15.860 -11.326 20.898 1.00 97.31 396 LEU A O 1
ATOM 3245 N N . ASN A 1 397 ? -16.791 -9.806 22.260 1.00 96.25 397 ASN A N 1
ATOM 3246 C CA . ASN A 1 397 ? -17.224 -10.757 23.274 1.00 96.25 397 ASN A CA 1
ATOM 3247 C C . ASN A 1 397 ? -18.656 -11.202 22.970 1.00 96.25 397 ASN A C 1
ATOM 3249 O O . ASN A 1 397 ? -19.573 -10.380 22.877 1.00 96.25 397 ASN A O 1
ATOM 3253 N N . ARG A 1 398 ? -18.843 -12.511 22.805 1.00 91.81 398 ARG A N 1
ATOM 3254 C CA . ARG A 1 398 ? -20.138 -13.134 22.516 1.00 91.81 398 ARG A CA 1
ATOM 3255 C C . ARG A 1 398 ? -20.761 -13.593 23.840 1.00 91.81 398 ARG A C 1
ATOM 3257 O O . ARG A 1 398 ? -20.020 -14.132 24.660 1.00 91.81 398 ARG A O 1
ATOM 3264 N N . PRO A 1 399 ? -22.061 -13.354 24.082 1.00 86.81 399 PRO A N 1
ATOM 3265 C CA . PRO A 1 399 ? -22.720 -13.904 25.261 1.00 86.81 399 PRO A CA 1
ATOM 3266 C C . PRO A 1 399 ? -22.669 -15.437 25.222 1.00 86.81 399 PRO A C 1
ATOM 3268 O O . PRO A 1 399 ? -22.724 -16.019 24.136 1.00 86.81 399 PRO A O 1
ATOM 3271 N N . GLU A 1 400 ? -22.509 -16.051 26.397 1.00 70.62 400 GLU A N 1
ATOM 3272 C CA . GLU A 1 400 ? -22.511 -17.513 26.576 1.00 70.62 400 GLU A CA 1
ATOM 3273 C C . GLU A 1 400 ? -23.850 -18.164 26.212 1.00 70.62 400 GLU A C 1
ATOM 3275 O O . GLU A 1 400 ? -24.912 -17.545 26.475 1.00 70.62 400 GLU A O 1
#

Radius of gyration: 24.71 Å; Cα contacts (8 Å, |Δi|>4): 746; chains: 1; bounding box: 69×48×71 Å

Foldseek 3Di:
DQKDFDPDPVQWDQDPVRDTDGHIDGPPDDLPPDDDVVCVVDLQADDPPNCPVPHGDPVGGPVVRLCVLLVVLLVVCLVPVDQEDEDPPQVPQAALAGDDPDADCSSGSLLVNQVSNCPVVVRVRRAYEYEDAQDPACSNNHGGPLSSCVSSVHQEYQYCLLQAAWLFQVNLLVQLVQVVCLVPGRYHYALELADLVCLFQVNLVSPLFLSLLSVLCCLQQQSHHYHYDPLSQQQDRDPGWDFLLARSNLLPDCDDDDDRGPVDSHHDDPHRDRHHPPVSNVLNVVSVVLSVVCVVVRHPFHKDWQAGRDNRSPAQKTWIAGPPPTFKIKIWRRAQPAKDAKDWRWDDPPADPPKWWAWPDKSDPDDDPCQRTQDDDPTTGMDGIAGRGMMTMIGTDHDD